Protein AF-A0A0M9EPX2-F1 (afdb_monomer_lite)

Sequence (695 aa):
MSWINRYPNLRTEDWGLLDFEPHPNEAFTISLNGGLCQSKDNSSPEIEPAVTQKTSRKVINGESNLEQWLAQISDMTRQQNTPTDQSTNNSSTINLILASQMSSLDELPFTQKAYSDIMSQMRIHGSIVRAINRNTQCTFSALPFVWSCGNSVIPSIVYNCRTAGSWEGDMALSVTFFPETLTTNAVWYGCDTKEHHTYGHDLTNANIITSRLTNFDGSYFHPLILPTMFAEFERERHVGLVRKYMTQSVQRINDLAYPNLHANDRSEIESPHLSTGRNDGDYELPEKLKAVLSYFRMTARTEEPARRATIQGAQNTHHARLPIEEKDAPEPAVVLWQNTSFLSNGLCNWQTQLRKILQQLQDLDDTKFGISTIENSQQVESKLVRLREVGFRIKTRILDLIDEYDEHIRQCNHITEGLRLATQLELNDIGHKDARTNQQIARVNLKVAQMTRLDSSLMRSIATLGMIFLPATFVSYRFFLHEAIVTIPHQHNMAPSWLEKFIVRADATPDPQRSTGSSTLQLYYTALPRHRRLIGIKGDTAPRYEVTRKAVLTIWGDKCYVKSVENDVEIATIDFHSLPPKTEVNFTERKHKIDIKGNMGPFRASGGLGELRWKPTGMVPNGKASWELRDEGNLVMSVSIDDQQVNGVIDLWKSHLGPDTVEELIVLGVSKIEEYKKTLRNAKVSLVSVASGGA

Foldseek 3Di:
DPPPQAAQDDDPVLVVLAAEAADKKKKKKKKWFFDDDDDDDDDDPDDDDDTDMDMDMFIDRDLVSLVVVLVVVLVVVVVLPDPPDPPGLQMAMEIEMEWEADPALSYGNHDPVSVNSLCVSLVFGSCQSVCRNPQAAWDWDKDFDWDDDPPDIFTWIWIKTWAGNPDPQTKIKIWIAGQASNYIYMYIYSFHPFFDCDPNDGDGPVRVVVVCSRPPPFSGDARCPVVLVVLVVSVVVLVVLLVVLLVLLVVVLVCLVCVPPVVVVVPPPDDDDDDDDDDDDPPDDPVVVVVVVVVVVVVVDDDDDDDDDDDDDDDDDDDDDDDDPPPDDRDDLVQSLVSLVSSLVSLVSSLVNLVVSLVVLVVCLVCLVVHDCPDDVVVSVVVSVSNVVVSVVSNVSSVVSSVVSVVSSVSSVVSSVSSVVSVVVSVVVVVVVVVVVVVVVVVVVVVVVVVVVVVVVVVVVVVVVCVVVVVVVVVVPDDDDDDDDDDDDDDDDDDDDDPPPPDDPPQLADDPCVVVHDFPFKWKWFFDPQQKIFIDGVPDPGGQKIKHWDADPTQFGIKIWIAGPVVRHTQWIWTQGVVQGWIWIAGDVPRDIWIARHLWRWTDAPQPAATKTKDWRDDDVQAKTKIFIDGVRHTAKIKIAGGPLGMIMIGGHDPDGDPRRVVVSVVVSVSNSVVVVSVVVVVVVVVVVVVVVPD

Secondary structure (DSSP, 8-state):
-TTSSS-SSPPHHHHTT-EE----EEEEEEEEE--------S---PPPPPPEEEEEEEEE-SHHHHHHHHHHHHHHHHHHT--S-TT---EEEEEEEEEEP-SSTTEESS-HHHHHHHHHHTT--TTHHHHHT-TT--EEEEEEEEEEETTEEEEEEEEEEE--TTSSS--EEEEEEETTTTEEEEEEEEE--S-EEETTEEE-HHHHHHHHHHT--SSS--TTHHHHHHHHHHHHHHHHHHHHHHHHHHHHHHHHH-TTHHHHTTS-SS-------------PPPHHHHHHHHHHHHTT-S-------------------------PPPPPHHHHHHHHHHHHHHHHHHHHHHHHHHHHHHHHHHTGGG--TTS-HHHHHHHHHHHHHHHHHHHHHHHHHHHHHHHHHHHHHHHHHHHHHHHHHHHHHHHHHHHHHHHHHHHHHHHHHHHHHHHHHHHHHHHHHHHHHHHHHHTTS-----------PPP-----TTS-SSS--S--PPPTHHHHS--SEEEEEEE-STTEEEEEETT-SS-SEEEEEEEPSSTT-EEEEEEETTT--EEEEEEEEETTEEEEEEETTTTEEEEEETTT--EE-STT--EEEEEE----TTS-EEEEEEETTEEEEEEEE-TTSS-EEEEE---S--HHHHHHHHHHHHHHHHHHHHHHHHHHHHHHHHHTT--

pLDDT: mean 73.22, std 22.02, range [21.91, 97.38]

Organism: Fusarium langsethiae (NCBI:txid179993)

Structure (mmCIF, N/CA/C/O backbone):
data_AF-A0A0M9EPX2-F1
#
_entry.id   AF-A0A0M9EPX2-F1
#
loop_
_atom_site.group_PDB
_atom_site.id
_atom_site.type_symbol
_atom_site.label_atom_id
_atom_site.label_alt_id
_atom_site.label_comp_id
_atom_site.label_asym_id
_atom_site.label_entity_id
_atom_site.label_seq_id
_atom_site.pdbx_PDB_ins_code
_atom_site.Cartn_x
_atom_site.Cartn_y
_atom_site.Cartn_z
_atom_site.occupancy
_atom_site.B_iso_or_equiv
_atom_site.auth_seq_id
_atom_site.auth_comp_id
_atom_site.auth_asym_id
_atom_site.auth_atom_id
_atom_site.pdbx_PDB_model_num
ATOM 1 N N . MET A 1 1 ? -16.871 12.977 -0.253 1.00 35.81 1 MET A N 1
ATOM 2 C CA . MET A 1 1 ? -16.658 11.641 0.355 1.00 35.81 1 MET A CA 1
ATOM 3 C C . MET A 1 1 ? -17.285 11.483 1.760 1.00 35.81 1 MET A C 1
ATOM 5 O O . MET A 1 1 ? -16.963 10.524 2.445 1.00 35.81 1 MET A O 1
ATOM 9 N N . SER A 1 2 ? -18.215 12.346 2.202 1.00 39.66 2 SER A N 1
ATOM 10 C CA . SER A 1 2 ? -18.727 12.364 3.592 1.00 39.66 2 SER A CA 1
ATOM 11 C C . SER A 1 2 ? -19.875 11.387 3.905 1.00 39.66 2 SER A C 1
ATOM 13 O O . SER A 1 2 ? -20.282 11.272 5.057 1.00 39.66 2 SER A O 1
ATOM 15 N N . TRP A 1 3 ? -20.422 10.683 2.910 1.00 40.25 3 TRP A N 1
ATOM 16 C CA . TRP A 1 3 ? -21.645 9.891 3.091 1.00 40.25 3 TRP A CA 1
ATOM 17 C C . TRP A 1 3 ? -21.413 8.446 3.553 1.00 40.25 3 TRP A C 1
ATOM 19 O O . TRP A 1 3 ? -22.378 7.786 3.925 1.00 40.25 3 TRP A O 1
ATOM 29 N N . ILE A 1 4 ? -20.165 7.957 3.577 1.00 47.25 4 ILE A N 1
ATOM 30 C CA . ILE A 1 4 ? -19.900 6.524 3.793 1.00 47.25 4 ILE A CA 1
ATOM 31 C C . ILE A 1 4 ? -19.246 6.175 5.145 1.00 47.25 4 ILE A C 1
ATOM 33 O O . ILE A 1 4 ? -19.064 5.010 5.466 1.00 47.25 4 ILE A O 1
ATOM 37 N N . ASN A 1 5 ? -18.968 7.163 5.993 1.00 53.50 5 ASN A N 1
ATOM 38 C CA . ASN A 1 5 ? -18.399 6.938 7.331 1.00 53.50 5 ASN A CA 1
ATOM 39 C C . ASN A 1 5 ? -19.455 6.949 8.453 1.00 53.50 5 ASN A C 1
ATOM 41 O O . ASN A 1 5 ? -19.112 7.183 9.604 1.00 53.50 5 ASN A O 1
ATOM 45 N N . ARG A 1 6 ? -20.747 6.774 8.136 1.00 59.53 6 ARG A N 1
ATOM 46 C CA . ARG A 1 6 ? -21.819 6.852 9.148 1.00 59.53 6 ARG A CA 1
ATOM 47 C C . ARG A 1 6 ? -22.232 5.509 9.738 1.00 59.53 6 ARG A C 1
ATOM 49 O O . ARG A 1 6 ? -22.830 5.502 10.807 1.00 59.53 6 ARG A O 1
ATOM 56 N N . TYR A 1 7 ? -21.971 4.405 9.041 1.00 71.12 7 TYR A N 1
ATOM 57 C CA . TYR A 1 7 ? -22.479 3.097 9.440 1.00 71.12 7 TYR A CA 1
ATOM 58 C C . TYR A 1 7 ? -21.324 2.214 9.913 1.00 71.12 7 TYR A C 1
ATOM 60 O O . TYR A 1 7 ? -20.400 1.988 9.131 1.00 71.12 7 TYR A O 1
ATOM 68 N N . PRO A 1 8 ? -21.375 1.714 11.159 1.00 79.31 8 PRO A N 1
ATOM 69 C CA . PRO A 1 8 ? -20.309 0.883 11.702 1.00 79.31 8 PRO A CA 1
ATOM 70 C C . PRO A 1 8 ? -20.311 -0.528 11.110 1.00 79.31 8 PRO A C 1
ATOM 72 O O . PRO A 1 8 ? -19.260 -1.157 11.025 1.00 79.31 8 PRO A O 1
ATOM 75 N N . ASN A 1 9 ? -21.480 -1.002 10.673 1.00 84.38 9 ASN A N 1
ATOM 76 C CA . ASN A 1 9 ? -21.675 -2.341 10.134 1.00 84.38 9 ASN A CA 1
ATOM 77 C C . ASN A 1 9 ? -21.409 -2.386 8.627 1.00 84.38 9 ASN A C 1
ATOM 79 O O . ASN A 1 9 ? -21.702 -1.431 7.902 1.00 84.38 9 ASN A O 1
ATOM 83 N N . LEU A 1 10 ? -20.924 -3.537 8.168 1.00 83.69 10 LEU A N 1
ATOM 84 C CA . LEU A 1 10 ? -20.707 -3.826 6.754 1.00 83.69 10 LEU A CA 1
ATOM 85 C C . LEU A 1 10 ? -22.035 -3.944 6.009 1.00 83.69 10 LEU A C 1
ATOM 87 O O . LEU A 1 10 ? -22.972 -4.599 6.476 1.00 83.69 10 LEU A O 1
ATOM 91 N N . ARG A 1 11 ? -22.115 -3.317 4.834 1.00 83.38 11 ARG A N 1
ATOM 92 C CA . ARG A 1 11 ? -23.240 -3.489 3.910 1.00 83.38 11 ARG A CA 1
ATOM 93 C C . ARG A 1 11 ? -23.071 -4.785 3.134 1.00 83.38 11 ARG A C 1
ATOM 95 O O . ARG A 1 11 ? -21.965 -5.291 2.996 1.00 83.38 11 ARG A O 1
ATOM 102 N N . THR A 1 12 ? -24.155 -5.280 2.543 1.00 83.50 12 THR A N 1
ATOM 103 C CA . THR A 1 12 ? -24.126 -6.448 1.645 1.00 83.50 12 THR A CA 1
ATOM 104 C C . THR A 1 12 ? -23.088 -6.299 0.528 1.00 83.50 12 THR A C 1
ATOM 106 O O . THR A 1 12 ? -22.428 -7.265 0.176 1.00 83.50 12 THR A O 1
ATOM 109 N N . GLU A 1 13 ? -22.902 -5.078 0.022 1.00 84.50 13 GLU A N 1
ATOM 110 C CA . GLU A 1 13 ? -21.887 -4.744 -0.984 1.00 84.50 13 GLU A CA 1
ATOM 111 C C . GLU A 1 13 ? -20.452 -4.916 -0.464 1.00 84.50 13 GLU A C 1
ATOM 113 O O . GLU A 1 13 ? -19.592 -5.371 -1.207 1.00 84.50 13 GLU A O 1
ATOM 118 N N . ASP A 1 14 ? -20.197 -4.574 0.805 1.00 85.50 14 ASP A N 1
ATOM 119 C CA . ASP A 1 14 ? -18.863 -4.655 1.408 1.00 85.50 14 ASP A CA 1
ATOM 120 C C . ASP A 1 14 ? -18.446 -6.118 1.642 1.00 85.50 14 ASP A C 1
ATOM 122 O O . ASP A 1 14 ? -17.267 -6.442 1.547 1.00 85.50 14 ASP A O 1
ATOM 126 N N . TRP A 1 15 ? -19.410 -7.013 1.896 1.00 86.81 15 TRP A N 1
ATOM 127 C CA . TRP A 1 15 ? -19.157 -8.454 2.023 1.00 86.81 15 TRP A CA 1
ATOM 128 C C . TRP A 1 15 ? -18.694 -9.099 0.715 1.00 86.81 15 TRP A C 1
ATOM 130 O O . TRP A 1 15 ? -17.951 -10.066 0.762 1.00 86.81 15 TRP A O 1
ATOM 140 N N . GLY A 1 16 ? -19.105 -8.564 -0.439 1.00 86.44 16 GLY A N 1
ATOM 141 C CA . GLY A 1 16 ? -18.655 -9.050 -1.747 1.00 86.44 16 GLY A CA 1
ATOM 142 C C . GLY A 1 16 ? -17.246 -8.592 -2.138 1.00 86.44 16 GLY A C 1
ATOM 143 O O . GLY A 1 16 ? -16.802 -8.906 -3.236 1.00 86.44 16 GLY A O 1
ATOM 144 N N . LEU A 1 17 ? -16.576 -7.811 -1.282 1.00 87.88 17 LEU A N 1
ATOM 145 C CA . LEU A 1 17 ? -15.201 -7.335 -1.468 1.00 87.88 17 LEU A CA 1
ATOM 146 C C . LEU A 1 17 ? -14.191 -8.088 -0.590 1.00 87.88 17 LEU A C 1
ATOM 148 O O . LEU A 1 17 ? -13.060 -7.626 -0.443 1.00 87.88 17 LEU A O 1
ATOM 152 N N . LEU A 1 18 ? -14.629 -9.150 0.084 1.00 91.50 18 LEU A N 1
ATOM 153 C CA . LEU A 1 18 ? -13.822 -9.934 1.006 1.00 91.50 18 LEU A CA 1
ATOM 154 C C . LEU A 1 18 ? -14.002 -11.411 0.684 1.00 91.50 18 LEU A C 1
ATOM 156 O O . LEU A 1 18 ? -15.135 -11.889 0.597 1.00 91.50 18 LEU A O 1
ATOM 160 N N . ASP A 1 19 ? -12.887 -12.116 0.600 1.00 92.25 19 ASP A N 1
ATOM 161 C CA . ASP A 1 19 ? -12.847 -13.567 0.531 1.00 92.25 19 ASP A CA 1
ATOM 162 C C . ASP A 1 19 ? -12.466 -14.125 1.908 1.00 92.25 19 ASP A C 1
ATOM 164 O O . ASP A 1 19 ? -11.799 -13.467 2.705 1.00 92.25 19 ASP A O 1
ATOM 168 N N . PHE A 1 20 ? -12.943 -15.324 2.238 1.00 92.75 20 PHE A N 1
ATOM 169 C CA . PHE A 1 20 ? -12.801 -15.905 3.575 1.00 92.75 20 PHE A CA 1
ATOM 170 C C . PHE A 1 20 ? -12.164 -17.284 3.483 1.00 92.75 20 PHE A C 1
ATOM 172 O O . PHE A 1 20 ? -12.788 -18.227 2.993 1.00 92.75 20 PHE A O 1
ATOM 179 N N . GLU A 1 21 ? -10.949 -17.414 4.005 1.00 90.19 21 GLU A N 1
ATOM 180 C CA . GLU A 1 21 ? -10.215 -18.673 4.034 1.00 90.19 21 GLU A CA 1
ATOM 181 C C . GLU A 1 21 ? -9.588 -18.885 5.423 1.00 90.19 21 GLU A C 1
ATOM 183 O O . GLU A 1 21 ? -8.593 -18.247 5.763 1.00 90.19 21 GLU A O 1
ATOM 188 N N . PRO A 1 22 ? -10.150 -19.767 6.267 1.00 88.12 22 PRO A N 1
ATOM 189 C CA . PRO A 1 22 ? -9.725 -19.903 7.659 1.00 88.12 22 PRO A CA 1
ATOM 190 C C . PRO A 1 22 ? -8.257 -20.319 7.812 1.00 88.12 22 PRO A C 1
ATOM 192 O O . PRO A 1 22 ? -7.859 -21.377 7.330 1.00 88.12 22 PRO A O 1
ATOM 195 N N . HIS A 1 23 ? -7.488 -19.537 8.573 1.00 87.06 23 HIS A N 1
ATOM 196 C CA . HIS A 1 23 ? -6.092 -19.822 8.917 1.00 87.06 23 HIS A CA 1
ATOM 197 C C . HIS A 1 23 ? -5.825 -19.627 10.426 1.00 87.06 23 HIS A C 1
ATOM 199 O O . HIS A 1 23 ? -6.641 -19.017 11.124 1.00 87.06 23 HIS A O 1
ATOM 205 N N . PRO A 1 24 ? -4.715 -20.167 10.974 1.00 86.38 24 PRO A N 1
ATOM 206 C CA . PRO A 1 24 ? -4.363 -20.017 12.388 1.00 86.38 24 PRO A CA 1
ATOM 207 C C . PRO A 1 24 ? -3.997 -18.572 12.750 1.00 86.38 24 PRO A C 1
ATOM 209 O O . PRO A 1 24 ? -2.940 -18.078 12.358 1.00 86.38 24 PRO A O 1
ATOM 212 N N . ASN A 1 25 ? -4.831 -17.916 13.553 1.00 90.31 25 ASN A N 1
ATOM 213 C CA . ASN A 1 25 ? -4.604 -16.545 14.019 1.00 90.31 25 ASN A CA 1
ATOM 214 C C . ASN A 1 25 ? -4.141 -16.526 15.480 1.00 90.31 25 ASN A C 1
ATOM 216 O O . ASN A 1 25 ? -4.245 -17.523 16.196 1.00 90.31 25 ASN A O 1
ATOM 220 N N . GLU A 1 26 ? -3.693 -15.375 15.972 1.00 90.56 26 GLU A N 1
ATOM 221 C CA . GLU A 1 26 ? -3.344 -15.200 17.383 1.00 90.56 26 GLU A CA 1
ATOM 222 C C . GLU A 1 26 ? -4.102 -14.032 18.007 1.00 90.56 26 GLU A C 1
ATOM 224 O O . GLU A 1 26 ? -4.312 -13.002 17.374 1.00 90.56 26 GLU A O 1
ATOM 229 N N . ALA A 1 27 ? -4.505 -14.177 19.266 1.00 91.00 27 ALA A N 1
ATOM 230 C CA . ALA A 1 27 ? -5.179 -13.132 20.018 1.00 91.00 27 ALA A CA 1
ATOM 231 C C . ALA A 1 27 ? -4.507 -12.870 21.363 1.00 91.00 27 ALA A C 1
ATOM 233 O O . ALA A 1 27 ? -4.046 -13.786 22.053 1.00 91.00 27 ALA A O 1
ATOM 234 N N . PHE A 1 28 ? -4.480 -11.594 21.733 1.00 90.00 28 PHE A N 1
ATOM 235 C CA . PHE A 1 28 ? -3.778 -11.088 22.899 1.00 90.00 28 PHE A CA 1
ATOM 236 C C . PHE A 1 28 ? -4.642 -10.092 23.654 1.00 90.00 28 PHE A C 1
ATOM 238 O O . PHE A 1 28 ? -5.237 -9.194 23.060 1.00 90.00 28 PHE A O 1
ATOM 245 N N . THR A 1 29 ? -4.630 -10.209 24.975 1.00 90.88 29 THR A N 1
ATOM 246 C CA . THR A 1 29 ? -5.110 -9.159 25.874 1.00 90.88 29 THR A CA 1
ATOM 247 C C . THR A 1 29 ? -3.961 -8.757 26.779 1.00 90.88 29 THR A C 1
ATOM 249 O O . THR A 1 29 ? -3.351 -9.609 27.429 1.00 90.88 29 THR A O 1
ATOM 252 N N . ILE A 1 30 ? -3.643 -7.466 26.786 1.00 89.94 30 ILE A N 1
ATOM 253 C CA . ILE A 1 30 ? -2.550 -6.885 27.567 1.00 89.94 30 ILE A CA 1
ATOM 254 C C . ILE A 1 30 ? -3.137 -5.762 28.408 1.00 89.94 30 ILE A C 1
ATOM 256 O O . ILE A 1 30 ? -3.717 -4.830 27.856 1.00 89.94 30 ILE A O 1
ATOM 260 N N . SER A 1 31 ? -2.971 -5.839 29.726 1.00 88.88 31 SER A N 1
ATOM 261 C CA . SER A 1 31 ? -3.466 -4.836 30.671 1.00 88.88 31 SER A CA 1
ATOM 262 C C . SER A 1 31 ? -2.327 -4.290 31.528 1.00 88.88 31 SER A C 1
ATOM 264 O O . SER A 1 31 ? -1.550 -5.056 32.104 1.00 88.88 31 SER A O 1
ATOM 266 N N . LEU A 1 32 ? -2.256 -2.964 31.632 1.00 86.00 32 LEU A N 1
ATOM 267 C CA . LEU A 1 32 ? -1.372 -2.228 32.534 1.00 86.00 32 LEU A CA 1
ATOM 268 C C . LEU A 1 32 ? -2.187 -1.759 33.735 1.00 86.00 32 LEU A C 1
ATOM 270 O O . LEU A 1 32 ? -3.181 -1.062 33.536 1.00 86.00 32 LEU A O 1
ATOM 274 N N . ASN A 1 33 ? -1.775 -2.096 34.959 1.00 76.25 33 ASN A N 1
ATOM 275 C CA . ASN A 1 33 ? -2.394 -1.563 36.173 1.00 76.25 33 ASN A CA 1
ATOM 276 C C . ASN A 1 33 ? -1.572 -0.388 36.712 1.00 76.25 33 ASN A C 1
ATOM 278 O O . ASN A 1 33 ? -0.432 -0.563 37.145 1.00 76.25 33 ASN A O 1
ATOM 282 N N . GLY A 1 34 ? -2.158 0.812 36.718 1.00 56.06 34 GLY A N 1
ATOM 283 C CA . GLY A 1 34 ? -1.533 1.991 37.305 1.00 56.06 34 GLY A CA 1
ATOM 284 C C . GLY A 1 34 ? -1.494 1.901 38.831 1.00 56.06 34 GLY A C 1
ATOM 285 O O . GLY A 1 34 ? -2.520 2.092 39.483 1.00 56.06 34 GLY A O 1
ATOM 286 N N . GLY A 1 35 ? -0.312 1.655 39.402 1.00 48.34 35 GLY A N 1
ATOM 287 C CA . GLY A 1 35 ? -0.080 1.765 40.844 1.00 48.34 35 GLY A CA 1
ATOM 288 C C . GLY A 1 35 ? -0.423 3.166 41.370 1.00 48.34 35 GLY A C 1
ATOM 289 O O . GLY A 1 35 ? -0.173 4.179 40.706 1.00 48.34 35 GLY A O 1
ATOM 290 N N . LEU A 1 36 ? -1.041 3.222 42.552 1.00 40.12 36 LEU A N 1
ATOM 291 C CA . LEU A 1 36 ? -1.418 4.457 43.237 1.00 40.12 36 LEU A CA 1
ATOM 292 C C . LEU A 1 36 ? -0.158 5.105 43.843 1.00 40.12 36 LEU A C 1
ATOM 294 O O . LEU A 1 36 ? 0.456 4.524 44.734 1.00 40.12 36 LEU A O 1
ATOM 298 N N . CYS A 1 37 ? 0.220 6.313 43.415 1.00 35.44 37 CYS A N 1
ATOM 299 C CA . CYS A 1 37 ? 1.128 7.144 44.210 1.00 35.44 37 CYS A CA 1
ATOM 300 C C . CYS A 1 37 ? 0.341 7.653 45.424 1.00 35.44 37 CYS A C 1
ATOM 302 O O . CYS A 1 37 ? -0.499 8.542 45.278 1.00 35.44 37 CYS A O 1
ATOM 304 N N . GLN A 1 38 ? 0.578 7.088 46.608 1.00 33.97 38 GLN A N 1
ATOM 305 C CA . GLN A 1 38 ? 0.151 7.733 47.847 1.00 33.97 38 GLN A CA 1
ATOM 306 C C . GLN A 1 38 ? 0.986 9.003 48.051 1.00 33.97 38 GLN A C 1
ATOM 308 O O . GLN A 1 38 ? 2.166 9.060 47.703 1.00 33.97 38 GLN A O 1
ATOM 313 N N . SER A 1 39 ? 0.329 10.056 48.529 1.00 34.28 39 SER A N 1
ATOM 314 C CA . SER A 1 39 ? 0.915 11.373 48.759 1.00 34.28 39 SER A CA 1
ATOM 315 C C . SER A 1 39 ? 2.171 11.279 49.621 1.00 34.28 39 SER A C 1
ATOM 317 O O . SER A 1 39 ? 2.142 10.678 50.693 1.00 34.28 39 SER A O 1
ATOM 319 N N . LYS A 1 40 ? 3.244 11.925 49.155 1.00 37.47 40 LYS A N 1
ATOM 320 C CA . LYS A 1 40 ? 4.467 12.174 49.916 1.00 37.47 40 LYS A CA 1
ATOM 321 C C . LYS A 1 40 ? 4.124 12.836 51.248 1.00 37.47 40 LYS A C 1
ATOM 323 O O . LYS A 1 40 ? 3.766 14.005 51.249 1.00 37.47 40 LYS A O 1
ATOM 328 N N . ASP A 1 41 ? 4.333 12.107 52.332 1.00 35.50 41 ASP A N 1
ATOM 329 C CA . ASP A 1 41 ? 4.869 12.657 53.568 1.00 35.50 41 ASP A CA 1
ATOM 330 C C . ASP A 1 41 ? 5.826 11.623 54.178 1.00 35.50 41 ASP A C 1
ATOM 332 O O . ASP A 1 41 ? 5.487 10.451 54.320 1.00 35.50 41 ASP A O 1
ATOM 336 N N . ASN A 1 42 ? 7.019 12.107 54.535 1.00 33.62 42 ASN A N 1
ATOM 337 C CA . ASN A 1 42 ? 8.130 11.452 55.244 1.00 33.62 42 ASN A CA 1
ATOM 338 C C . ASN A 1 42 ? 9.180 10.673 54.425 1.00 33.62 42 ASN A C 1
ATOM 340 O O . ASN A 1 42 ? 9.133 9.465 54.238 1.00 33.62 42 ASN A O 1
ATOM 344 N N . SER A 1 43 ? 10.220 11.425 54.044 1.00 41.66 43 SER A N 1
ATOM 345 C CA . SER A 1 43 ? 11.649 11.088 54.181 1.00 41.66 43 SER A CA 1
ATOM 346 C C . SER A 1 43 ? 12.045 9.601 54.193 1.00 41.66 43 SER A C 1
ATOM 348 O O . SER A 1 43 ? 12.271 9.029 55.259 1.00 41.66 43 SER A O 1
ATOM 350 N N . SER A 1 44 ? 12.247 9.021 53.009 1.00 33.53 44 SER A N 1
ATOM 351 C CA . SER A 1 44 ? 13.186 7.920 52.719 1.00 33.53 44 SER A CA 1
ATOM 352 C C . SER A 1 44 ? 13.390 7.820 51.195 1.00 33.53 44 SER A C 1
ATOM 354 O O . SER A 1 44 ? 12.500 8.233 50.448 1.00 33.53 44 SER A O 1
ATOM 356 N N . PRO A 1 45 ? 14.545 7.341 50.691 1.00 38.94 45 PRO A N 1
ATOM 357 C CA . PRO A 1 45 ? 14.762 7.168 49.257 1.00 38.94 45 PRO A CA 1
ATOM 358 C C . PRO A 1 45 ? 14.050 5.884 48.808 1.00 38.94 45 PRO A C 1
ATOM 360 O O . PRO A 1 45 ? 14.603 4.792 48.911 1.00 38.94 45 PRO A O 1
ATOM 363 N N . GLU A 1 46 ? 12.790 6.007 48.390 1.00 33.03 46 GLU A N 1
ATOM 364 C CA . GLU A 1 46 ? 11.937 4.871 48.028 1.00 33.03 46 GLU A CA 1
ATOM 365 C C . GLU A 1 46 ? 11.944 4.547 46.529 1.00 33.03 46 GLU A C 1
ATOM 367 O O . GLU A 1 46 ? 11.915 5.415 45.658 1.00 33.03 46 GLU A O 1
ATOM 372 N N . ILE A 1 47 ? 11.970 3.239 46.288 1.00 39.06 47 ILE A N 1
ATOM 373 C CA . ILE A 1 47 ? 11.855 2.503 45.031 1.00 39.06 47 ILE A CA 1
ATOM 374 C C . ILE A 1 47 ? 10.491 2.806 44.384 1.00 39.06 47 ILE A C 1
ATOM 376 O O . ILE A 1 47 ? 9.459 2.654 45.036 1.00 39.06 47 ILE A O 1
ATOM 380 N N . GLU A 1 48 ? 10.472 3.215 43.110 1.00 35.41 48 GLU A N 1
ATOM 381 C CA . GLU A 1 48 ? 9.226 3.407 42.351 1.00 35.41 48 GLU A CA 1
ATOM 382 C C . GLU A 1 48 ? 8.388 2.110 42.320 1.00 35.41 48 GLU A C 1
ATOM 384 O O . GLU A 1 48 ? 8.938 1.028 42.085 1.00 35.41 48 GLU A O 1
ATOM 389 N N . PRO A 1 49 ? 7.059 2.169 42.542 1.00 41.66 49 PRO A N 1
ATOM 390 C CA . PRO A 1 49 ? 6.220 0.977 42.527 1.00 41.66 49 PRO A CA 1
ATOM 391 C C . PRO A 1 49 ? 6.109 0.417 41.103 1.00 41.66 49 PRO A C 1
ATOM 393 O O . PRO A 1 49 ? 5.666 1.101 40.181 1.00 41.66 49 PRO A O 1
ATOM 396 N N . ALA A 1 50 ? 6.482 -0.852 40.931 1.00 47.22 50 ALA A N 1
ATOM 397 C CA . ALA A 1 50 ? 6.434 -1.551 39.651 1.00 47.22 50 ALA A CA 1
ATOM 398 C C . ALA A 1 50 ? 4.996 -1.642 39.097 1.00 47.22 50 ALA A C 1
ATOM 400 O O . ALA A 1 50 ? 4.082 -2.128 39.770 1.00 47.22 50 ALA A O 1
ATOM 401 N N . VAL A 1 51 ? 4.797 -1.212 37.846 1.00 55.34 51 VAL A N 1
ATOM 402 C CA . VAL A 1 51 ? 3.554 -1.432 37.088 1.00 55.34 51 VAL A CA 1
ATOM 403 C C . VAL A 1 51 ? 3.316 -2.940 36.984 1.00 55.34 51 VAL A C 1
ATOM 405 O O . VAL A 1 51 ? 4.134 -3.671 36.433 1.00 55.34 51 VAL A O 1
ATOM 408 N N . THR A 1 52 ? 2.202 -3.431 37.535 1.00 57.34 52 THR A N 1
ATOM 409 C CA . THR A 1 52 ? 1.849 -4.852 37.418 1.00 57.34 52 THR A CA 1
ATOM 410 C C . THR A 1 52 ? 1.149 -5.073 36.085 1.00 57.34 52 THR A C 1
ATOM 412 O O . THR A 1 52 ? 0.081 -4.508 35.836 1.00 57.34 52 THR A O 1
ATOM 415 N N . GLN A 1 53 ? 1.752 -5.889 35.228 1.00 65.94 53 GLN A N 1
ATOM 416 C CA . GLN A 1 53 ? 1.255 -6.164 33.888 1.00 65.94 53 GLN A CA 1
ATOM 417 C C . GLN A 1 53 ? 0.690 -7.579 33.789 1.00 65.94 53 GLN A C 1
ATOM 419 O O . GLN A 1 53 ? 1.263 -8.533 34.318 1.00 65.94 53 GLN A O 1
ATOM 424 N N . LYS A 1 54 ? -0.437 -7.719 33.088 1.00 75.81 54 LYS A N 1
ATOM 425 C CA . LYS A 1 54 ? -1.050 -9.016 32.794 1.00 75.81 54 LYS A CA 1
ATOM 426 C C . LYS A 1 54 ? -1.179 -9.186 31.285 1.00 75.81 54 LYS A C 1
ATOM 428 O O . LYS A 1 54 ? -1.848 -8.387 30.636 1.00 75.81 54 LYS A O 1
ATOM 433 N N . THR A 1 55 ? -0.584 -10.254 30.761 1.00 78.31 55 THR A N 1
ATOM 434 C CA . THR A 1 55 ? -0.657 -10.631 29.345 1.00 78.31 55 THR A CA 1
ATOM 435 C C . THR A 1 55 ? -1.299 -12.006 29.220 1.00 78.31 55 THR A C 1
ATOM 437 O O . THR A 1 55 ? -0.864 -12.959 29.865 1.00 78.31 55 THR A O 1
ATOM 440 N N . SER A 1 56 ? -2.326 -12.128 28.381 1.00 83.00 56 SER A N 1
ATOM 441 C CA . SER A 1 56 ? -2.897 -13.415 27.977 1.00 83.00 56 SER A CA 1
ATOM 442 C C . SER A 1 56 ? -2.792 -13.579 26.466 1.00 83.00 56 SER A C 1
ATOM 444 O O . SER A 1 56 ? -3.304 -12.739 25.729 1.00 83.00 56 SER A O 1
ATOM 446 N N . ARG A 1 57 ? -2.158 -14.669 26.025 1.00 85.00 57 ARG A N 1
ATOM 447 C CA . ARG A 1 57 ? -2.012 -15.075 24.619 1.00 85.00 57 ARG A CA 1
ATOM 448 C C . ARG A 1 57 ? -2.886 -16.297 24.357 1.00 85.00 57 ARG A C 1
ATOM 450 O O . ARG A 1 57 ? -2.875 -17.235 25.154 1.00 85.00 57 ARG A O 1
ATOM 457 N N . LYS A 1 58 ? -3.614 -16.307 23.243 1.00 84.56 58 LYS A N 1
ATOM 458 C CA . LYS A 1 58 ? -4.434 -17.440 22.808 1.00 84.56 58 LYS A CA 1
ATOM 459 C C . LYS A 1 58 ? -4.296 -17.647 21.304 1.00 84.56 58 LYS A C 1
ATOM 461 O O . LYS A 1 58 ? -4.483 -16.717 20.529 1.00 84.56 58 LYS A O 1
ATOM 466 N N . VAL A 1 59 ? -4.012 -18.879 20.895 1.00 83.94 59 VAL A N 1
ATOM 467 C CA . VAL A 1 59 ? -4.000 -19.265 19.479 1.00 83.94 59 VAL A CA 1
ATOM 468 C C . VAL A 1 59 ? -5.435 -19.557 19.025 1.00 83.94 59 VAL A C 1
ATOM 470 O O . VAL A 1 59 ? -6.175 -20.281 19.697 1.00 83.94 59 VAL A O 1
ATOM 473 N N . ILE A 1 60 ? -5.839 -18.992 17.891 1.00 82.38 60 ILE A N 1
ATOM 474 C CA . ILE A 1 60 ? -7.162 -19.135 17.283 1.00 82.38 60 ILE A CA 1
ATOM 475 C C . ILE A 1 60 ? -7.048 -20.068 16.075 1.00 82.38 60 ILE A C 1
ATOM 477 O O . ILE A 1 60 ? -6.797 -19.640 14.954 1.00 82.38 60 ILE A O 1
ATOM 481 N N . ASN A 1 61 ? -7.288 -21.356 16.321 1.00 79.44 61 ASN A N 1
ATOM 482 C CA . ASN A 1 61 ? -7.329 -22.394 15.280 1.00 79.44 61 ASN A CA 1
ATOM 483 C C . ASN A 1 61 ? -8.754 -22.707 14.773 1.00 79.44 61 ASN A C 1
ATOM 485 O O . ASN A 1 61 ? -8.933 -23.622 13.977 1.00 79.44 61 ASN A O 1
ATOM 489 N N . GLY A 1 62 ? -9.784 -22.014 15.274 1.00 76.88 62 GLY A N 1
ATOM 490 C CA . GLY A 1 62 ? -11.186 -22.274 14.928 1.00 76.88 62 GLY A CA 1
ATOM 491 C C . GLY A 1 62 ? -12.174 -21.361 15.663 1.00 76.88 62 GLY A C 1
ATOM 492 O O . GLY A 1 62 ? -11.789 -20.658 16.601 1.00 76.88 62 GLY A O 1
ATOM 493 N N . GLU A 1 63 ? -13.448 -21.389 15.251 1.00 81.81 63 GLU A N 1
ATOM 494 C CA . GLU A 1 63 ? -14.497 -20.473 15.744 1.00 81.81 63 GLU A CA 1
ATOM 495 C C . GLU A 1 63 ? -14.712 -20.553 17.261 1.00 81.81 63 GLU A C 1
ATOM 497 O O . GLU A 1 63 ? -14.799 -19.524 17.921 1.00 81.81 63 GLU A O 1
ATOM 502 N N . SER A 1 64 ? -14.712 -21.752 17.849 1.00 83.56 64 SER A N 1
ATOM 503 C CA . SER A 1 64 ? -14.941 -21.936 19.292 1.00 83.56 64 SER A CA 1
ATOM 504 C C . SER A 1 64 ? -13.879 -21.253 20.162 1.00 83.56 64 SER A C 1
ATOM 506 O O . SER A 1 64 ? -14.185 -20.687 21.214 1.00 83.56 64 SER A O 1
ATOM 508 N N . ASN A 1 65 ? -12.618 -21.262 19.715 1.00 87.06 65 ASN A N 1
ATOM 509 C CA . ASN A 1 65 ? -11.518 -20.606 20.419 1.00 87.06 65 ASN A CA 1
ATOM 510 C C . ASN A 1 65 ? -11.677 -19.084 20.402 1.00 87.06 65 ASN A C 1
ATOM 512 O O . ASN A 1 65 ? -11.403 -18.436 21.419 1.00 87.06 65 ASN A O 1
ATOM 516 N N . LEU A 1 66 ? -12.125 -18.544 19.267 1.00 87.19 66 LEU A N 1
ATOM 517 C CA . LEU A 1 66 ? -12.414 -17.127 19.089 1.00 87.19 66 LEU A CA 1
ATOM 518 C C . LEU A 1 66 ? -13.620 -16.704 19.933 1.00 87.19 66 LEU A C 1
ATOM 520 O O . LEU A 1 66 ? -13.493 -15.775 20.723 1.00 87.19 66 LEU A O 1
ATOM 524 N N . GLU A 1 67 ? -14.745 -17.419 19.842 1.00 87.31 67 GLU A N 1
ATOM 525 C CA . GLU A 1 67 ? -15.962 -17.144 20.619 1.00 87.31 67 GLU A CA 1
ATOM 526 C C . GLU A 1 67 ? -15.668 -17.121 22.125 1.00 87.31 67 GLU A C 1
ATOM 528 O O . GLU A 1 67 ? -16.048 -16.184 22.825 1.00 87.31 67 GLU A O 1
ATOM 533 N N . GLN A 1 68 ? -14.908 -18.100 22.629 1.00 87.81 68 GLN A N 1
ATOM 534 C CA . GLN A 1 68 ? -14.524 -18.143 24.040 1.00 87.81 68 GLN A CA 1
ATOM 535 C C . GLN A 1 68 ? -13.638 -16.951 24.445 1.00 87.81 68 GLN A C 1
ATOM 537 O O . GLN A 1 68 ? -13.744 -16.468 25.569 1.00 87.81 68 GLN A O 1
ATOM 542 N N . TRP A 1 69 ? -12.744 -16.481 23.570 1.00 90.69 69 TRP A N 1
ATOM 543 C CA . TRP A 1 69 ? -11.896 -15.319 23.868 1.00 90.69 69 TRP A CA 1
ATOM 544 C C . TRP A 1 69 ? -12.677 -14.001 23.808 1.00 90.69 69 TRP A C 1
ATOM 546 O O . TRP A 1 69 ? -12.539 -13.161 24.695 1.00 90.69 69 TRP A O 1
ATOM 556 N N . LEU A 1 70 ? -13.562 -13.841 22.824 1.00 89.06 70 LEU A N 1
ATOM 557 C CA . LEU A 1 70 ? -14.440 -12.675 22.733 1.00 89.06 70 LEU A CA 1
ATOM 558 C C . LEU A 1 70 ? -15.414 -12.599 23.925 1.00 89.06 70 LEU A C 1
ATOM 560 O O . LEU A 1 70 ? -15.655 -11.512 24.461 1.00 89.06 70 LEU A O 1
ATOM 564 N N . ALA A 1 71 ? -15.902 -13.748 24.410 1.00 86.12 71 ALA A N 1
ATOM 565 C CA . ALA A 1 71 ? -16.687 -13.832 25.641 1.00 86.12 71 ALA A CA 1
ATOM 566 C C . ALA A 1 71 ? -15.878 -13.374 26.867 1.00 86.12 71 ALA A C 1
ATOM 568 O O . ALA A 1 71 ? -16.367 -12.558 27.647 1.00 86.12 71 ALA A O 1
ATOM 569 N N . GLN A 1 72 ? -14.615 -13.806 26.993 1.00 85.00 72 GLN A N 1
ATOM 570 C CA . GLN A 1 72 ? -13.722 -13.366 28.075 1.00 85.00 72 GLN A CA 1
ATOM 571 C C . GLN A 1 72 ? -13.533 -11.844 28.086 1.00 85.00 72 GLN A C 1
ATOM 573 O O . GLN A 1 72 ? -13.612 -11.225 29.147 1.00 85.00 72 GLN A O 1
ATOM 578 N N . ILE A 1 73 ? -13.334 -11.223 26.920 1.00 84.75 73 ILE A N 1
ATOM 579 C CA . ILE A 1 73 ? -13.199 -9.761 26.827 1.00 84.75 73 ILE A CA 1
ATOM 580 C C . ILE A 1 73 ? -14.504 -9.063 27.195 1.00 84.75 73 ILE A C 1
ATOM 582 O O . ILE A 1 73 ? -14.493 -8.064 27.920 1.00 84.75 73 ILE A O 1
ATOM 586 N N . SER A 1 74 ? -15.635 -9.582 26.719 1.00 80.31 74 SER A N 1
ATOM 587 C CA . SER A 1 74 ? -16.953 -9.020 27.015 1.00 80.31 74 SER A CA 1
ATOM 588 C C . SER A 1 74 ? -17.251 -9.043 28.518 1.00 80.31 74 SER A C 1
ATOM 590 O O . SER A 1 74 ? -17.748 -8.054 29.062 1.00 80.31 74 SER A O 1
ATOM 592 N N . ASP A 1 75 ? -16.888 -10.127 29.205 1.00 74.69 75 ASP A N 1
ATOM 593 C CA . ASP A 1 75 ? -17.052 -10.269 30.652 1.00 74.69 75 ASP A CA 1
ATOM 594 C C . ASP A 1 75 ? -16.112 -9.342 31.434 1.00 74.69 75 ASP A C 1
ATOM 596 O O . ASP A 1 75 ? -16.556 -8.662 32.363 1.00 74.69 75 ASP A O 1
ATOM 600 N N . MET A 1 76 ? -14.844 -9.226 31.020 1.00 69.62 76 MET A N 1
ATOM 601 C CA . MET A 1 76 ? -13.896 -8.270 31.611 1.00 69.62 76 MET A CA 1
ATOM 602 C C . MET A 1 76 ? -14.377 -6.820 31.463 1.00 69.62 76 MET A C 1
ATOM 604 O O . MET A 1 76 ? -14.319 -6.041 32.414 1.00 69.62 76 MET A O 1
ATOM 608 N N . THR A 1 77 ? -14.920 -6.469 30.296 1.00 66.38 77 THR A N 1
ATOM 609 C CA . THR A 1 77 ? -15.461 -5.127 30.033 1.00 66.38 77 THR A CA 1
ATOM 610 C C . THR A 1 77 ? -16.702 -4.843 30.888 1.00 66.38 77 THR A C 1
ATOM 612 O O . THR A 1 77 ? -16.892 -3.724 31.358 1.00 66.38 77 THR A O 1
ATOM 615 N N . ARG A 1 78 ? -17.556 -5.849 31.141 1.00 64.19 78 ARG A N 1
ATOM 616 C CA . ARG A 1 78 ? -18.729 -5.704 32.025 1.00 64.19 78 ARG A CA 1
ATOM 617 C C . ARG A 1 78 ? -18.339 -5.485 33.487 1.00 64.19 78 ARG A C 1
ATOM 619 O O . ARG A 1 78 ? -18.977 -4.671 34.147 1.00 64.19 78 ARG A O 1
ATOM 626 N N . GLN A 1 79 ? -17.297 -6.158 33.973 1.00 56.12 79 GLN A N 1
ATOM 627 C CA . GLN A 1 79 ? -16.811 -6.006 35.351 1.00 56.12 79 GLN A CA 1
ATOM 628 C C . GLN A 1 79 ? -16.177 -4.629 35.618 1.00 56.12 79 GLN A C 1
ATOM 630 O O . GLN A 1 79 ? -16.283 -4.117 36.727 1.00 56.12 79 GLN A O 1
ATOM 635 N N . GLN A 1 80 ? -15.584 -3.980 34.609 1.00 53.31 80 GLN A N 1
ATOM 636 C CA . GLN A 1 80 ? -15.080 -2.600 34.738 1.00 53.31 80 GLN A CA 1
ATOM 637 C C . GLN A 1 80 ? -16.197 -1.542 34.837 1.00 53.31 80 GLN A C 1
ATOM 639 O O . GLN A 1 80 ? -15.962 -0.443 35.335 1.00 53.31 80 GLN A O 1
ATOM 644 N N . ASN A 1 81 ? -17.417 -1.876 34.400 1.00 50.06 81 ASN A N 1
ATOM 645 C CA . ASN A 1 81 ? -18.569 -0.968 34.390 1.00 50.06 81 ASN A CA 1
ATOM 646 C C . ASN A 1 81 ? -19.493 -1.123 35.618 1.00 50.06 81 ASN A C 1
ATOM 648 O O . ASN A 1 81 ? -20.497 -0.415 35.711 1.00 50.06 81 ASN A O 1
ATOM 652 N N . THR A 1 82 ? -19.207 -2.039 36.557 1.00 44.62 82 THR A N 1
ATOM 653 C CA . THR A 1 82 ? -20.005 -2.185 37.790 1.00 44.62 82 THR A CA 1
ATOM 654 C C . THR A 1 82 ? -19.601 -1.157 38.861 1.00 44.62 82 THR A C 1
ATOM 656 O O . THR A 1 82 ? -18.414 -1.053 39.159 1.00 44.62 82 THR A O 1
ATOM 659 N N . PRO A 1 83 ? -20.538 -0.421 39.502 1.00 41.38 83 PRO A N 1
ATOM 660 C CA . PRO A 1 83 ? -20.216 0.771 40.307 1.00 41.38 83 PRO A CA 1
ATOM 661 C C . PRO A 1 83 ? -19.664 0.506 41.719 1.00 41.38 83 PRO A C 1
ATOM 663 O O . PRO A 1 83 ? -19.688 1.409 42.553 1.00 41.38 83 PRO A O 1
ATOM 666 N N . THR A 1 84 ? -19.261 -0.721 42.056 1.00 35.41 84 THR A N 1
ATOM 667 C CA . THR A 1 84 ? -19.221 -1.149 43.467 1.00 35.41 84 THR A CA 1
ATOM 668 C C . THR A 1 84 ? -17.881 -1.004 44.188 1.00 35.41 84 THR A C 1
ATOM 670 O O . THR A 1 84 ? -17.846 -1.317 45.364 1.00 35.41 84 THR A O 1
ATOM 673 N N . ASP A 1 85 ? -16.821 -0.460 43.583 1.00 36.69 85 ASP A N 1
ATOM 674 C CA . ASP A 1 85 ? -15.651 -0.003 44.352 1.00 36.69 85 ASP A CA 1
ATOM 675 C C . ASP A 1 85 ? -14.880 1.101 43.611 1.00 36.69 85 ASP A C 1
ATOM 677 O O . ASP A 1 85 ? -14.257 0.885 42.573 1.00 36.69 85 ASP A O 1
ATOM 681 N N . GLN A 1 86 ? -14.891 2.314 44.169 1.00 41.31 86 GLN A N 1
ATOM 682 C CA . GLN A 1 86 ? -14.259 3.528 43.627 1.00 41.31 86 GLN A CA 1
ATOM 683 C C . GLN A 1 86 ? -12.710 3.524 43.679 1.00 41.31 86 GLN A C 1
ATOM 685 O O . GLN A 1 86 ? -12.089 4.582 43.594 1.00 41.31 86 GLN A O 1
ATOM 690 N N . SER A 1 87 ? -12.054 2.365 43.814 1.00 40.56 87 SER A N 1
ATOM 691 C CA . SER A 1 87 ? -10.609 2.275 44.086 1.00 40.56 87 SER A CA 1
ATOM 692 C C . SER A 1 87 ? -9.741 1.655 42.976 1.00 40.56 87 SER A C 1
ATOM 694 O O . SER A 1 87 ? -8.524 1.617 43.145 1.00 40.56 87 SER A O 1
ATOM 696 N N . THR A 1 88 ? -10.286 1.213 41.827 1.00 46.16 88 THR A N 1
ATOM 697 C CA . THR A 1 88 ? -9.513 0.370 40.872 1.00 46.16 88 THR A CA 1
ATOM 698 C C . THR A 1 88 ? -9.528 0.751 39.374 1.00 46.16 88 THR A C 1
ATOM 700 O O . THR A 1 88 ? -8.875 0.075 38.579 1.00 46.16 88 THR A O 1
ATOM 703 N N . ASN A 1 89 ? -10.137 1.865 38.942 1.00 54.03 89 ASN A N 1
ATOM 704 C CA . ASN A 1 89 ? -10.255 2.231 37.507 1.00 54.03 89 ASN A CA 1
ATOM 705 C C . ASN A 1 89 ? -9.031 2.954 36.884 1.00 54.03 89 ASN A C 1
ATOM 707 O O . ASN A 1 89 ? -9.172 3.949 36.160 1.00 54.03 89 ASN A O 1
ATOM 711 N N . ASN A 1 90 ? -7.826 2.430 37.132 1.00 65.75 90 ASN A N 1
ATOM 712 C CA . ASN A 1 90 ? -6.556 2.909 36.558 1.00 65.75 90 ASN A CA 1
ATOM 713 C C . ASN A 1 90 ? -5.883 1.870 35.644 1.00 65.75 90 ASN A C 1
ATOM 715 O O . ASN A 1 90 ? -4.659 1.874 35.504 1.00 65.75 90 ASN A O 1
ATOM 719 N N . SER A 1 91 ? -6.653 0.957 35.044 1.00 82.12 91 SER A N 1
ATOM 720 C CA . SER A 1 91 ? -6.100 -0.008 34.091 1.00 82.12 91 SER A CA 1
ATOM 721 C C . SER A 1 91 ? -6.283 0.456 32.646 1.00 82.12 91 SER A C 1
ATOM 723 O O . SER A 1 91 ? -7.341 0.974 32.297 1.00 82.12 91 SER A O 1
ATOM 725 N N . SER A 1 92 ? -5.260 0.287 31.807 1.00 89.75 92 SER A N 1
ATOM 726 C CA . SER A 1 92 ? -5.360 0.469 30.352 1.00 89.75 92 SER A CA 1
ATOM 727 C C . SER A 1 92 ? -5.127 -0.867 29.670 1.00 89.75 92 SER A C 1
ATOM 729 O O . SER A 1 92 ? -4.213 -1.600 30.047 1.00 89.75 92 SER A O 1
ATOM 731 N N . THR A 1 93 ? -5.977 -1.200 28.699 1.00 92.12 93 THR A N 1
ATOM 732 C CA . THR A 1 93 ? -6.014 -2.539 28.099 1.00 92.12 93 THR A CA 1
ATOM 733 C C . THR A 1 93 ? -5.982 -2.471 26.576 1.00 92.12 93 THR A C 1
ATOM 735 O O . THR A 1 93 ? -6.680 -1.657 25.974 1.00 92.12 93 THR A O 1
ATOM 738 N N . ILE A 1 94 ? -5.202 -3.349 25.945 1.00 94.25 94 ILE A N 1
ATOM 739 C CA . ILE A 1 94 ? -5.232 -3.615 24.504 1.00 94.25 94 ILE A CA 1
ATOM 740 C C . ILE A 1 94 ? -5.766 -5.031 24.285 1.00 94.25 94 ILE A C 1
ATOM 742 O O . ILE A 1 94 ? -5.198 -5.989 24.806 1.00 94.25 94 ILE A O 1
ATOM 746 N N . ASN A 1 95 ? -6.815 -5.157 23.473 1.00 95.06 95 ASN A N 1
ATOM 747 C CA . ASN A 1 95 ? -7.272 -6.415 22.891 1.00 95.06 95 ASN A CA 1
ATOM 748 C C . ASN A 1 95 ? -6.870 -6.431 21.416 1.00 95.06 95 ASN A C 1
ATOM 750 O O . ASN A 1 95 ? -7.342 -5.598 20.642 1.00 95.06 95 ASN A O 1
ATOM 754 N N . LEU A 1 96 ? -6.002 -7.357 21.028 1.00 94.88 96 LEU A N 1
ATOM 755 C CA . LEU A 1 96 ? -5.395 -7.398 19.703 1.00 94.88 96 LEU A CA 1
ATOM 756 C C . LEU A 1 96 ? -5.555 -8.782 19.084 1.00 94.88 96 LEU A C 1
ATOM 758 O O . LEU A 1 96 ? -5.132 -9.773 19.674 1.00 94.88 96 LEU A O 1
ATOM 762 N N . ILE A 1 97 ? -6.113 -8.833 17.877 1.00 94.94 97 ILE A N 1
ATOM 763 C CA . ILE A 1 97 ? -6.044 -10.009 17.007 1.00 94.94 97 ILE A CA 1
ATOM 764 C C . ILE A 1 97 ? -4.956 -9.766 15.963 1.00 94.94 97 ILE A C 1
ATOM 766 O O . ILE A 1 97 ? -4.978 -8.753 15.266 1.00 94.94 97 ILE A O 1
ATOM 770 N N . LEU A 1 98 ? -4.024 -10.706 15.850 1.00 93.62 98 LEU A N 1
ATOM 771 C CA . LEU A 1 98 ? -3.056 -10.799 14.768 1.00 93.62 98 LEU A CA 1
ATOM 772 C C . LEU A 1 98 ? -3.559 -11.843 13.775 1.00 93.62 98 LEU A C 1
ATOM 774 O O . LEU A 1 98 ? -3.579 -13.041 14.068 1.00 93.62 98 LEU A O 1
ATOM 778 N N . ALA A 1 99 ? -4.013 -11.357 12.628 1.00 92.75 99 ALA A N 1
ATOM 779 C CA . ALA A 1 99 ? -4.527 -12.163 11.543 1.00 92.75 99 ALA A CA 1
ATOM 780 C C . ALA A 1 99 ? -3.378 -12.586 10.619 1.00 92.75 99 ALA A C 1
ATOM 782 O O . ALA A 1 99 ? -2.550 -11.747 10.244 1.00 92.75 99 ALA A O 1
ATOM 783 N N . SER A 1 100 ? -3.332 -13.868 10.262 1.00 89.88 100 SER A N 1
ATOM 784 C CA . SER A 1 100 ? -2.261 -14.449 9.447 1.00 89.88 100 SER A CA 1
ATOM 785 C C . SER A 1 100 ? -2.109 -13.745 8.099 1.00 89.88 100 SER A C 1
ATOM 787 O O . SER A 1 100 ? -3.055 -13.165 7.559 1.00 89.88 100 SER A O 1
ATOM 789 N N . GLN A 1 101 ? -0.907 -13.819 7.536 1.00 89.19 101 GLN A N 1
ATOM 790 C CA . GLN A 1 101 ? -0.656 -13.377 6.174 1.00 89.19 101 GLN A CA 1
ATOM 791 C C . GLN A 1 101 ? -1.299 -14.322 5.150 1.00 89.19 101 GLN A C 1
ATOM 793 O O . GLN A 1 101 ? -1.100 -15.533 5.205 1.00 89.19 101 GLN A O 1
ATOM 798 N N . MET A 1 102 ? -2.034 -13.728 4.211 1.00 88.56 102 MET A N 1
ATOM 799 C CA . MET A 1 102 ? -2.721 -14.379 3.090 1.00 88.56 102 MET A CA 1
ATOM 800 C C . MET A 1 102 ? -2.058 -13.977 1.757 1.00 88.56 102 MET A C 1
ATOM 802 O O . MET A 1 102 ? -1.125 -13.166 1.759 1.00 88.56 102 MET A O 1
ATOM 806 N N . SER A 1 103 ? -2.507 -14.518 0.616 1.00 85.06 103 SER A N 1
ATOM 807 C CA . SER A 1 103 ? -1.990 -14.121 -0.711 1.00 85.06 103 SER A CA 1
ATOM 808 C C . SER A 1 103 ? -2.277 -12.656 -1.028 1.00 85.06 103 SER A C 1
ATOM 810 O O . SER A 1 103 ? -1.452 -11.973 -1.637 1.00 85.06 103 SER A O 1
ATOM 812 N N . SER A 1 104 ? -3.443 -12.176 -0.603 1.00 87.56 104 SER A N 1
ATOM 813 C CA . SER A 1 104 ? -3.870 -10.788 -0.723 1.00 87.56 104 SER A CA 1
ATOM 814 C C . SER A 1 104 ? -4.619 -10.353 0.539 1.00 87.56 104 SER A C 1
ATOM 816 O O . SER A 1 104 ? -5.080 -11.185 1.312 1.00 87.56 104 SER A O 1
ATOM 818 N N . LEU A 1 105 ? -4.718 -9.045 0.795 1.00 89.31 105 LEU A N 1
ATOM 819 C CA . LEU A 1 105 ? -5.356 -8.533 2.018 1.00 89.31 105 LEU A CA 1
ATOM 820 C C . LEU A 1 105 ? -6.889 -8.629 2.015 1.00 89.31 105 LEU A C 1
ATOM 822 O O . LEU A 1 105 ? -7.493 -8.525 3.081 1.00 89.31 105 LEU A O 1
ATOM 826 N N . ASP A 1 106 ? -7.514 -8.748 0.843 1.00 89.69 106 ASP A N 1
ATOM 827 C CA . ASP A 1 106 ? -8.953 -8.991 0.676 1.00 89.69 106 ASP A CA 1
ATOM 828 C C . ASP A 1 106 ? -9.351 -10.438 0.993 1.00 89.69 106 ASP A C 1
ATOM 830 O O . ASP A 1 106 ? -10.503 -10.678 1.349 1.00 89.69 106 ASP A O 1
ATOM 834 N N . GLU A 1 107 ? -8.396 -11.367 0.976 1.00 91.81 107 GLU A N 1
ATOM 835 C CA . GLU A 1 107 ? -8.549 -12.711 1.528 1.00 91.81 107 GLU A CA 1
ATOM 836 C C . GLU A 1 107 ? -8.296 -12.659 3.040 1.00 91.81 107 GLU A C 1
ATOM 838 O O . GLU A 1 107 ? -7.194 -12.378 3.509 1.00 91.81 107 GLU A O 1
ATOM 843 N N . LEU A 1 108 ? -9.334 -12.900 3.834 1.00 93.12 108 LEU A N 1
ATOM 844 C CA . LEU A 1 108 ? -9.272 -12.839 5.286 1.00 93.12 108 LEU A CA 1
ATOM 845 C C . LEU A 1 108 ? -9.087 -14.234 5.898 1.00 93.12 108 LEU A C 1
ATOM 847 O O . LEU A 1 108 ? -9.823 -15.157 5.535 1.00 93.12 108 LEU A O 1
ATOM 851 N N . PRO A 1 109 ? -8.212 -14.383 6.914 1.00 93.00 109 PRO A N 1
ATOM 852 C CA . PRO A 1 109 ? -7.908 -15.662 7.557 1.00 93.00 109 PRO A CA 1
ATOM 853 C C . PRO A 1 109 ? -9.005 -16.135 8.536 1.00 93.00 109 PRO A C 1
ATOM 855 O O . PRO A 1 109 ? -8.722 -16.740 9.572 1.00 93.00 109 PRO A O 1
ATOM 858 N N . PHE A 1 110 ? -10.274 -15.833 8.257 1.00 93.19 110 PHE A N 1
ATOM 859 C CA . PHE A 1 110 ? -11.423 -16.083 9.132 1.00 93.19 110 PHE A CA 1
ATOM 860 C C . PHE A 1 110 ? -12.574 -16.713 8.348 1.00 93.19 110 PHE A C 1
ATOM 862 O O . PHE A 1 110 ? -12.638 -16.604 7.130 1.00 93.19 110 PHE A O 1
ATOM 869 N N . THR A 1 111 ? -13.542 -17.309 9.046 1.00 92.56 111 THR A N 1
ATOM 870 C CA . THR A 1 111 ? -14.865 -17.548 8.453 1.00 92.56 111 THR A CA 1
ATOM 871 C C . THR A 1 111 ? -15.662 -16.242 8.426 1.00 92.56 111 THR A C 1
ATOM 873 O O . THR A 1 111 ? -15.447 -15.347 9.249 1.00 92.56 111 THR A O 1
ATOM 876 N N . GLN A 1 112 ? -16.640 -16.136 7.525 1.00 92.19 112 GLN A N 1
ATOM 877 C CA . GLN A 1 112 ? -17.516 -14.961 7.455 1.00 92.19 112 GLN A CA 1
ATOM 878 C C . GLN A 1 112 ? -18.236 -14.688 8.791 1.00 92.19 112 GLN A C 1
ATOM 880 O O . GLN A 1 112 ? -18.359 -13.537 9.215 1.00 92.19 112 GLN A O 1
ATOM 885 N N . LYS A 1 113 ? -18.672 -15.751 9.485 1.00 91.44 113 LYS A N 1
ATOM 886 C CA . LYS A 1 113 ? -19.297 -15.662 10.811 1.00 91.44 113 LYS A CA 1
ATOM 887 C C . LYS A 1 113 ? -18.305 -15.143 11.857 1.00 91.44 113 LYS A C 1
ATOM 889 O O . LYS A 1 113 ? -18.599 -14.148 12.511 1.00 91.44 113 LYS A O 1
ATOM 894 N N . ALA A 1 114 ? -17.116 -15.745 11.944 1.00 92.31 114 ALA A N 1
ATOM 895 C CA . ALA A 1 114 ? -16.064 -15.309 12.862 1.00 92.31 114 ALA A CA 1
ATOM 896 C C . ALA A 1 114 ? -15.702 -13.832 12.659 1.00 92.31 114 ALA A C 1
ATOM 898 O O . ALA A 1 114 ? -15.560 -13.084 13.625 1.00 92.31 114 ALA A O 1
ATOM 899 N N . TYR A 1 115 ? -15.603 -13.387 11.406 1.00 93.31 115 TYR A N 1
ATOM 900 C CA . TYR A 1 115 ? -15.332 -11.989 11.099 1.00 93.31 115 TYR A CA 1
ATOM 901 C C . TYR A 1 115 ? -16.474 -11.064 11.546 1.00 93.31 115 TYR A C 1
ATOM 903 O O . TYR A 1 115 ? -16.221 -10.028 12.157 1.00 93.31 115 TYR A O 1
ATOM 911 N N . SER A 1 116 ? -17.734 -11.453 11.327 1.00 92.00 116 SER A N 1
ATOM 912 C CA . SER A 1 116 ? -18.900 -10.717 11.842 1.00 92.00 116 SER A CA 1
ATOM 913 C C . SER A 1 116 ? -18.891 -10.605 13.376 1.00 92.00 116 SER A C 1
ATOM 915 O O . SER A 1 116 ? -19.202 -9.546 13.934 1.00 92.00 116 SER A O 1
ATOM 917 N N . ASP A 1 117 ? -18.497 -11.673 14.068 1.00 91.44 117 ASP A N 1
ATOM 918 C CA . ASP A 1 117 ? -18.387 -11.694 15.528 1.00 91.44 117 ASP A CA 1
ATOM 919 C C . ASP A 1 117 ? -17.261 -10.778 16.021 1.00 91.44 117 ASP A C 1
ATOM 921 O O . ASP A 1 117 ? -17.465 -10.008 16.958 1.00 91.44 117 ASP A O 1
ATOM 925 N N . ILE A 1 118 ? -16.108 -10.768 15.343 1.00 93.06 118 ILE A N 1
ATOM 926 C CA . ILE A 1 118 ? -15.014 -9.824 15.619 1.00 93.06 118 ILE A CA 1
ATOM 927 C C . ILE A 1 118 ? -15.502 -8.384 15.446 1.00 93.06 118 ILE A C 1
ATOM 929 O O . ILE A 1 118 ? -15.353 -7.567 16.356 1.00 93.06 118 ILE A O 1
ATOM 933 N N . MET A 1 119 ? -16.123 -8.068 14.307 1.00 91.94 119 MET A N 1
ATOM 934 C CA . MET A 1 119 ? -16.589 -6.712 14.000 1.00 91.94 119 MET A CA 1
ATOM 935 C C . MET A 1 119 ? -17.575 -6.196 15.054 1.00 91.94 119 MET A C 1
ATOM 937 O O . MET A 1 119 ? -17.455 -5.058 15.513 1.00 91.94 119 MET A O 1
ATOM 941 N N . SER A 1 120 ? -18.515 -7.040 15.483 1.00 89.44 120 SER A N 1
ATOM 942 C CA . SER A 1 120 ? -19.545 -6.672 16.459 1.00 89.44 120 SER A CA 1
ATOM 943 C C . SER A 1 120 ? -19.030 -6.626 17.903 1.00 89.44 120 SER A C 1
ATOM 945 O O . SER A 1 120 ? -19.266 -5.634 18.598 1.00 89.44 120 SER A O 1
ATOM 947 N N . GLN A 1 121 ? -18.303 -7.650 18.362 1.00 89.62 121 GLN A N 1
ATOM 948 C CA . GLN A 1 121 ? -17.870 -7.767 19.760 1.00 89.62 121 GLN A CA 1
ATOM 949 C C . GLN A 1 121 ? -16.661 -6.879 20.073 1.00 89.62 121 GLN A C 1
ATOM 951 O O . GLN A 1 121 ? -16.622 -6.241 21.124 1.00 89.62 121 GLN A O 1
ATOM 956 N N . MET A 1 122 ? -15.705 -6.758 19.146 1.00 91.38 122 MET A N 1
ATOM 957 C CA . MET A 1 122 ? -14.567 -5.843 19.300 1.00 91.38 122 MET A CA 1
ATOM 958 C C . MET A 1 122 ? -14.883 -4.414 18.844 1.00 91.38 122 MET A C 1
ATOM 960 O O . MET A 1 122 ? -14.052 -3.526 19.042 1.00 91.38 122 MET A O 1
ATOM 964 N N . ARG A 1 123 ? -16.082 -4.174 18.289 1.00 91.12 123 ARG A N 1
ATOM 965 C CA . ARG A 1 123 ? -16.529 -2.874 17.762 1.00 91.12 123 ARG A CA 1
ATOM 966 C C . ARG A 1 123 ? -15.546 -2.303 16.744 1.00 91.12 123 ARG A C 1
ATOM 968 O O . ARG A 1 123 ? -15.139 -1.148 16.822 1.00 91.12 123 ARG A O 1
ATOM 975 N N . ILE A 1 124 ? -15.148 -3.137 15.792 1.00 93.00 124 ILE A N 1
ATOM 976 C CA . ILE A 1 124 ? -14.314 -2.710 14.672 1.00 93.00 124 ILE A CA 1
ATOM 977 C C . ILE A 1 124 ? -15.222 -2.051 13.636 1.00 93.00 124 ILE A C 1
ATOM 979 O O . ILE A 1 124 ? -16.256 -2.593 13.252 1.00 93.00 124 ILE A O 1
ATOM 983 N N . HIS A 1 125 ? -14.864 -0.849 13.195 1.00 92.75 125 HIS A N 1
ATOM 984 C CA . HIS A 1 125 ? -15.685 -0.091 12.257 1.00 92.75 125 HIS A CA 1
ATOM 985 C C . HIS A 1 125 ? -15.477 -0.581 10.814 1.00 92.75 125 HIS A C 1
ATOM 987 O O . HIS A 1 125 ? -14.345 -0.711 10.346 1.00 92.75 125 HIS A O 1
ATOM 993 N N . GLY A 1 126 ? -16.566 -0.761 10.060 1.00 90.62 126 GLY A N 1
ATOM 994 C CA . GLY A 1 126 ? -16.565 -1.291 8.686 1.00 90.62 126 GLY A CA 1
ATOM 995 C C . GLY A 1 126 ? -15.741 -0.510 7.653 1.00 90.62 126 GLY A C 1
ATOM 996 O O . GLY A 1 126 ? -15.454 -1.010 6.568 1.00 90.62 126 GLY A O 1
ATOM 997 N N . SER A 1 127 ? -15.276 0.697 7.987 1.00 90.69 127 SER A N 1
ATOM 998 C CA . SER A 1 127 ? -14.362 1.466 7.130 1.00 90.69 127 SER A CA 1
ATOM 999 C C . SER A 1 127 ? -13.024 0.760 6.871 1.00 90.69 127 SER A C 1
ATOM 1001 O O . SER A 1 127 ? -12.357 1.117 5.897 1.00 90.69 127 SER A O 1
ATOM 1003 N N . ILE A 1 128 ? -12.646 -0.243 7.677 1.00 92.31 128 ILE A N 1
ATOM 1004 C CA . ILE A 1 128 ? -11.450 -1.068 7.449 1.00 92.31 128 ILE A CA 1
ATOM 1005 C C . ILE A 1 128 ? -11.482 -1.791 6.095 1.00 92.31 128 ILE A C 1
ATOM 1007 O O . ILE A 1 128 ? -10.465 -1.824 5.407 1.00 92.31 128 ILE A O 1
ATOM 1011 N N . VAL A 1 129 ? -12.650 -2.254 5.637 1.00 90.88 129 VAL A N 1
ATOM 1012 C CA . VAL A 1 129 ? -12.796 -2.975 4.354 1.00 90.88 129 VAL A CA 1
ATOM 1013 C C . VAL A 1 129 ? -12.347 -2.118 3.176 1.00 90.88 129 VAL A C 1
ATOM 1015 O O . VAL A 1 129 ? -11.743 -2.598 2.220 1.00 90.88 129 VAL A O 1
ATOM 1018 N N . ARG A 1 130 ? -12.543 -0.803 3.272 1.00 86.88 130 ARG A N 1
ATOM 1019 C CA . ARG A 1 130 ? -12.075 0.148 2.257 1.00 86.88 130 ARG A CA 1
ATOM 1020 C C . ARG A 1 130 ? -10.581 0.353 2.298 1.00 86.88 130 ARG A C 1
ATOM 1022 O O . ARG A 1 130 ? -10.002 0.632 1.257 1.00 86.88 130 ARG A O 1
ATOM 1029 N N . ALA A 1 131 ? -9.972 0.307 3.481 1.00 88.75 131 ALA A N 1
ATOM 1030 C CA . ALA A 1 131 ? -8.523 0.344 3.573 1.00 88.75 131 ALA A CA 1
ATOM 1031 C C . ALA A 1 131 ? -7.962 -0.919 2.904 1.00 88.75 131 ALA A C 1
ATOM 1033 O O . ALA A 1 131 ? -7.160 -0.790 1.984 1.00 88.75 131 ALA A O 1
ATOM 1034 N N . ILE A 1 132 ? -8.493 -2.096 3.249 1.00 89.81 132 ILE A N 1
ATOM 1035 C CA . ILE A 1 132 ? -8.133 -3.410 2.683 1.00 89.81 132 ILE A CA 1
ATOM 1036 C C . ILE A 1 132 ? -8.325 -3.504 1.160 1.00 89.81 132 ILE A C 1
ATOM 1038 O O . ILE A 1 132 ? -7.527 -4.139 0.483 1.00 89.81 132 ILE A O 1
ATOM 1042 N N . ASN A 1 133 ? -9.293 -2.795 0.580 1.00 86.00 133 ASN A N 1
ATOM 1043 C CA . ASN A 1 133 ? -9.545 -2.819 -0.870 1.00 86.00 133 ASN A CA 1
ATOM 1044 C C . ASN A 1 133 ? -8.814 -1.717 -1.681 1.00 86.00 133 ASN A C 1
ATOM 1046 O O . ASN A 1 133 ? -8.987 -1.586 -2.893 1.00 86.00 133 ASN A O 1
ATOM 1050 N N . ARG A 1 134 ? -7.993 -0.871 -1.043 1.00 76.88 134 ARG A N 1
ATOM 1051 C CA . ARG A 1 134 ? -7.123 0.111 -1.729 1.00 76.88 134 ARG A CA 1
ATOM 1052 C C . ARG A 1 134 ? -5.831 -0.517 -2.266 1.00 76.88 134 ARG A C 1
ATOM 1054 O O . ARG A 1 134 ? -4.766 -0.325 -1.694 1.00 76.88 134 ARG A O 1
ATOM 1061 N N . ASN A 1 135 ? -5.903 -1.189 -3.407 1.00 64.31 135 ASN A N 1
ATOM 1062 C CA . ASN A 1 135 ? -4.830 -2.063 -3.916 1.00 64.31 135 ASN A CA 1
ATOM 1063 C C . ASN A 1 135 ? -3.456 -1.421 -4.219 1.00 64.31 135 ASN A C 1
ATOM 1065 O O . ASN A 1 135 ? -2.555 -2.134 -4.638 1.00 64.31 135 ASN A O 1
ATOM 1069 N N . THR A 1 136 ? -3.255 -0.106 -4.068 1.00 62.50 136 THR A N 1
ATOM 1070 C CA . THR A 1 136 ? -1.994 0.539 -4.493 1.00 62.50 136 THR A CA 1
ATOM 1071 C C . THR A 1 136 ? -1.397 1.567 -3.538 1.00 62.50 136 THR A C 1
ATOM 1073 O O . THR A 1 136 ? -0.213 1.863 -3.664 1.00 62.50 136 THR A O 1
ATOM 1076 N N . GLN A 1 137 ? -2.155 2.132 -2.594 1.00 77.62 137 GLN A N 1
ATOM 1077 C CA . GLN A 1 137 ? -1.672 3.255 -1.784 1.00 77.62 137 GLN A CA 1
ATOM 1078 C C . GLN A 1 137 ? -1.791 2.974 -0.295 1.00 77.62 137 GLN A C 1
ATOM 1080 O O . GLN A 1 137 ? -2.871 2.655 0.209 1.00 77.62 137 GLN A O 1
ATOM 1085 N N . CYS A 1 138 ? -0.691 3.215 0.416 1.00 91.00 138 CYS A N 1
ATOM 1086 C CA . CYS A 1 138 ? -0.701 3.268 1.864 1.00 91.00 138 CYS A CA 1
ATOM 1087 C C . CYS A 1 138 ? -1.691 4.329 2.365 1.00 91.00 138 CYS A C 1
ATOM 1089 O O . CYS A 1 138 ? -1.908 5.368 1.733 1.00 91.00 138 CYS A O 1
ATOM 1091 N N . THR A 1 139 ? -2.305 4.089 3.516 1.00 92.56 139 THR A N 1
ATOM 1092 C CA . THR A 1 139 ? -3.327 4.983 4.065 1.00 92.56 139 THR A CA 1
ATOM 1093 C C . THR A 1 139 ? -3.213 5.036 5.577 1.00 92.56 139 THR A C 1
ATOM 1095 O O . THR A 1 139 ? -3.119 3.998 6.216 1.00 92.56 139 THR A O 1
ATOM 1098 N N . PHE A 1 140 ? -3.323 6.238 6.140 1.00 95.12 140 PHE A N 1
ATOM 1099 C CA . PHE A 1 140 ? -3.733 6.453 7.524 1.00 95.12 140 PHE A CA 1
ATOM 1100 C C . PHE A 1 140 ? -5.037 7.255 7.544 1.00 95.12 140 PHE A C 1
ATOM 1102 O O . PHE A 1 140 ? -5.199 8.225 6.793 1.00 95.12 140 PHE A O 1
ATOM 1109 N N . SER A 1 141 ? -5.977 6.847 8.391 1.00 92.94 141 SER A N 1
ATOM 1110 C CA . SER A 1 141 ? -7.221 7.575 8.630 1.00 92.94 141 SER A CA 1
ATOM 1111 C C . SER A 1 141 ? -7.611 7.503 10.097 1.00 92.94 141 SER A C 1
ATOM 1113 O O . SER A 1 141 ? -7.531 6.433 10.696 1.00 92.94 141 SER A O 1
ATOM 1115 N N . ALA A 1 142 ? -8.059 8.635 10.632 1.00 93.12 142 ALA A N 1
ATOM 1116 C CA . ALA A 1 142 ? -8.627 8.766 11.963 1.00 93.12 142 ALA A CA 1
ATOM 1117 C C . ALA A 1 142 ? -10.079 9.244 11.842 1.00 93.12 142 ALA A C 1
ATOM 1119 O O . ALA A 1 142 ? -10.394 10.097 11.007 1.00 93.12 142 ALA A O 1
ATOM 1120 N N . LEU A 1 143 ? -10.968 8.666 12.642 1.00 90.25 143 LEU A N 1
ATOM 1121 C CA . LEU A 1 143 ? -12.388 8.984 12.654 1.00 90.25 143 LEU A CA 1
ATOM 1122 C C . LEU A 1 143 ? -12.899 8.957 14.100 1.00 90.25 143 LEU A C 1
ATOM 1124 O O . LEU A 1 143 ? -12.994 7.874 14.679 1.00 90.25 143 LEU A O 1
ATOM 1128 N N . PRO A 1 144 ? -13.272 10.103 14.694 1.00 90.00 144 PRO A N 1
ATOM 1129 C CA . PRO A 1 144 ? -14.067 10.084 15.912 1.00 90.00 144 PRO A CA 1
ATOM 1130 C C . PRO A 1 144 ? -15.434 9.474 15.584 1.00 90.00 144 PRO A C 1
ATOM 1132 O O . PRO A 1 144 ? -16.084 9.861 14.609 1.00 90.00 144 PRO A O 1
ATOM 1135 N N . PHE A 1 145 ? -15.855 8.491 16.372 1.00 90.44 145 PHE A N 1
ATOM 1136 C CA . PHE A 1 145 ? -17.075 7.735 16.123 1.00 90.44 145 PHE A CA 1
ATOM 1137 C C . PHE A 1 145 ? -17.818 7.442 17.419 1.00 90.44 145 PHE A C 1
ATOM 1139 O O . PHE A 1 145 ? -17.221 7.223 18.470 1.00 90.44 145 PHE A O 1
ATOM 1146 N N . VAL A 1 146 ? -19.141 7.410 17.336 1.00 89.06 146 VAL A N 1
ATOM 1147 C CA . VAL A 1 146 ? -20.016 7.245 18.488 1.00 89.06 146 VAL A CA 1
ATOM 1148 C C . VAL A 1 146 ? -20.886 6.011 18.286 1.00 89.06 146 VAL A C 1
ATOM 1150 O O . VAL A 1 146 ? -21.682 5.948 17.350 1.00 89.06 146 VAL A O 1
ATOM 1153 N N . TRP A 1 147 ? -20.742 5.031 19.174 1.00 87.00 147 TRP A N 1
ATOM 1154 C CA . TRP A 1 147 ? -21.491 3.779 19.127 1.00 87.00 147 TRP A CA 1
ATOM 1155 C C . TRP A 1 147 ? -22.821 3.918 19.864 1.00 87.00 147 TRP A C 1
ATOM 1157 O O . TRP A 1 147 ? -22.854 4.283 21.039 1.00 87.00 147 TRP A O 1
ATOM 1167 N N . SER A 1 148 ? -23.919 3.573 19.195 1.00 83.12 148 SER A N 1
ATOM 1168 C CA . SER A 1 148 ? -25.234 3.436 19.823 1.00 83.12 148 SER A CA 1
ATOM 1169 C C . SER A 1 148 ? -25.370 2.044 20.443 1.00 83.12 148 SER A C 1
ATOM 1171 O O . SER A 1 148 ? -25.412 1.050 19.716 1.00 83.12 148 SER A O 1
ATOM 1173 N N . CYS A 1 149 ? -25.450 1.958 21.770 1.00 72.38 149 CYS A N 1
ATOM 1174 C CA . CYS A 1 149 ? -25.643 0.706 22.498 1.00 72.38 149 CYS A CA 1
ATOM 1175 C C . CYS A 1 149 ? -26.911 0.801 23.354 1.00 72.38 149 CYS A C 1
ATOM 1177 O O . CYS A 1 149 ? -26.871 1.219 24.512 1.00 72.38 149 CYS A O 1
ATOM 1179 N N . GLY A 1 150 ? -28.056 0.438 22.769 1.00 75.50 150 GLY A N 1
ATOM 1180 C CA . GLY A 1 150 ? -29.356 0.638 23.411 1.00 75.50 150 GLY A CA 1
ATOM 1181 C C . GLY A 1 150 ? -29.599 2.124 23.690 1.00 75.50 150 GLY A C 1
ATOM 1182 O O . GLY A 1 150 ? -29.602 2.927 22.760 1.00 75.50 150 GLY A O 1
ATOM 1183 N N . ASN A 1 151 ? -29.753 2.483 24.967 1.00 70.44 151 ASN A N 1
ATOM 1184 C CA . ASN A 1 151 ? -29.963 3.869 25.405 1.00 70.44 151 ASN A CA 1
ATOM 1185 C C . ASN A 1 151 ? -28.656 4.626 25.706 1.00 70.44 151 ASN A C 1
ATOM 1187 O O . ASN A 1 151 ? -28.701 5.820 25.998 1.00 70.44 151 ASN A O 1
ATOM 1191 N N . SER A 1 152 ? -27.506 3.949 25.659 1.00 75.12 152 SER A N 1
ATOM 1192 C CA . SER A 1 152 ? -26.202 4.533 25.971 1.00 75.12 152 SER A CA 1
ATOM 1193 C C . SER A 1 152 ? -25.418 4.845 24.701 1.00 75.12 152 SER A C 1
ATOM 1195 O O . SER A 1 152 ? -25.455 4.113 23.709 1.00 75.12 152 SER A O 1
ATOM 1197 N N . VAL A 1 153 ? -24.680 5.945 24.759 1.00 84.31 153 VAL A N 1
ATOM 1198 C CA . VAL A 1 153 ? -23.874 6.477 23.666 1.00 84.31 153 VAL A CA 1
ATOM 1199 C C . VAL A 1 153 ? -22.415 6.341 24.077 1.00 84.31 153 VAL A C 1
ATOM 1201 O O . VAL A 1 153 ? -22.029 6.901 25.094 1.00 84.31 153 VAL A O 1
ATOM 1204 N N . ILE A 1 154 ? -21.624 5.572 23.326 1.00 86.12 154 ILE A N 1
ATOM 1205 C CA . ILE A 1 154 ? -20.242 5.255 23.708 1.00 86.12 154 ILE A CA 1
ATOM 1206 C C . ILE A 1 154 ? -19.286 5.919 22.710 1.00 86.12 154 ILE A C 1
ATOM 1208 O O . ILE A 1 154 ? -19.209 5.471 21.558 1.00 86.12 154 ILE A O 1
ATOM 1212 N N . PRO A 1 155 ? -18.581 6.994 23.104 1.00 89.62 155 PRO A N 1
ATOM 1213 C CA . PRO A 1 155 ? -17.620 7.659 22.238 1.00 89.62 155 PRO A CA 1
ATOM 1214 C C . PRO A 1 155 ? -16.382 6.782 22.023 1.00 89.62 155 PRO A C 1
ATOM 1216 O O . PRO A 1 155 ? -15.950 6.032 22.897 1.00 89.62 155 PRO A O 1
ATOM 1219 N N . SER A 1 156 ? -15.806 6.874 20.831 1.00 92.44 156 SER A N 1
ATOM 1220 C CA . SER A 1 156 ? -14.603 6.148 20.443 1.00 92.44 156 SER A CA 1
ATOM 1221 C C . SER A 1 156 ? -13.826 6.901 19.370 1.00 92.44 156 SER A C 1
ATOM 1223 O O . SER A 1 156 ? -14.354 7.798 18.708 1.00 92.44 156 SER A O 1
ATOM 1225 N N . ILE A 1 157 ? -12.577 6.502 19.162 1.00 94.31 157 ILE A N 1
ATOM 1226 C CA . ILE A 1 157 ? -11.760 6.985 18.052 1.00 94.31 157 ILE A CA 1
ATOM 1227 C C . ILE A 1 157 ? -11.280 5.781 17.254 1.00 94.31 157 ILE A C 1
ATOM 1229 O O . ILE A 1 157 ? -10.648 4.877 17.799 1.00 94.31 157 ILE A O 1
ATOM 1233 N N . VAL A 1 158 ? -11.609 5.766 15.966 1.00 94.88 158 VAL A N 1
ATOM 1234 C CA . VAL A 1 158 ? -11.270 4.694 15.032 1.00 94.88 158 VAL A CA 1
ATOM 1235 C C . VAL A 1 158 ? -10.060 5.113 14.207 1.00 94.88 158 VAL A C 1
ATOM 1237 O O . VAL A 1 158 ? -10.079 6.168 13.572 1.00 94.88 158 VAL A O 1
ATOM 1240 N N . TYR A 1 159 ? -9.046 4.257 14.148 1.00 96.38 159 TYR A N 1
ATOM 1241 C CA . TYR A 1 159 ? -7.907 4.385 13.249 1.00 96.38 159 TYR A CA 1
ATOM 1242 C C . TYR A 1 159 ? -7.859 3.207 12.290 1.00 96.38 159 TYR A C 1
ATOM 1244 O O . TYR A 1 159 ? -7.922 2.057 12.715 1.00 96.38 159 TYR A O 1
ATOM 1252 N N . ASN A 1 160 ? -7.675 3.494 11.005 1.00 95.50 160 ASN A N 1
ATOM 1253 C CA . ASN A 1 160 ? -7.330 2.473 10.024 1.00 95.50 160 ASN A CA 1
ATOM 1254 C C . ASN A 1 160 ? -6.023 2.839 9.333 1.00 95.50 160 ASN A C 1
ATOM 1256 O O . ASN A 1 160 ? -5.886 3.955 8.814 1.00 95.50 160 ASN A O 1
ATOM 1260 N N . CYS A 1 161 ? -5.110 1.874 9.296 1.00 95.25 161 CYS A N 1
ATOM 1261 C CA . CYS A 1 161 ? -3.840 1.948 8.595 1.00 95.25 161 CYS A CA 1
ATOM 1262 C C . CYS A 1 161 ? -3.770 0.849 7.531 1.00 95.25 161 CYS A C 1
ATOM 1264 O O . CYS A 1 161 ? -4.317 -0.238 7.712 1.00 95.25 161 CYS A O 1
ATOM 1266 N N . ARG A 1 162 ? -3.076 1.124 6.431 1.00 93.75 162 ARG A N 1
ATOM 1267 C CA . ARG A 1 162 ? -2.640 0.115 5.465 1.00 93.75 162 ARG A CA 1
ATOM 1268 C C . ARG A 1 162 ? -1.271 0.498 4.935 1.00 93.75 162 ARG A C 1
ATOM 1270 O O . ARG A 1 162 ? -1.042 1.680 4.652 1.00 93.75 162 ARG A O 1
ATOM 1277 N N . THR A 1 163 ? -0.402 -0.487 4.799 1.00 93.00 163 THR A N 1
ATOM 1278 C CA . THR A 1 163 ? 0.878 -0.348 4.109 1.00 93.00 163 THR A CA 1
ATOM 1279 C C . THR A 1 163 ? 0.694 -0.246 2.594 1.00 93.00 163 THR A C 1
ATOM 1281 O O . THR A 1 163 ? -0.424 -0.238 2.074 1.00 93.00 163 THR A O 1
ATOM 1284 N N . ALA A 1 164 ? 1.779 -0.078 1.849 1.00 88.44 164 ALA A N 1
ATOM 1285 C CA . ALA A 1 164 ? 1.697 -0.097 0.400 1.00 88.44 164 ALA A CA 1
ATOM 1286 C C . ALA A 1 164 ? 1.580 -1.537 -0.139 1.00 88.44 164 ALA A C 1
ATOM 1288 O O . ALA A 1 164 ? 2.541 -2.305 -0.108 1.00 88.44 164 ALA A O 1
ATOM 1289 N N . GLY A 1 165 ? 0.434 -1.851 -0.757 1.00 85.25 165 GLY A N 1
ATOM 1290 C CA . GLY A 1 165 ? 0.188 -3.126 -1.453 1.00 85.25 165 GLY A CA 1
ATOM 1291 C C . GLY A 1 165 ? 0.958 -3.321 -2.762 1.00 85.25 165 GLY A C 1
ATOM 1292 O O . GLY A 1 165 ? 0.692 -4.255 -3.506 1.00 85.25 165 GLY A O 1
ATOM 1293 N N . SER A 1 166 ? 1.902 -2.427 -3.070 1.00 84.44 166 SER A N 1
ATOM 1294 C CA . SER A 1 166 ? 2.756 -2.548 -4.258 1.00 84.44 166 SER A CA 1
ATOM 1295 C C . SER A 1 166 ? 3.981 -3.441 -4.034 1.00 84.44 166 SER A C 1
ATOM 1297 O O . SER A 1 166 ? 4.662 -3.782 -4.998 1.00 84.44 166 SER A O 1
ATOM 1299 N N . TRP A 1 167 ? 4.267 -3.799 -2.780 1.00 85.81 167 TRP A N 1
ATOM 1300 C CA . TRP A 1 167 ? 5.362 -4.686 -2.390 1.00 85.81 167 TRP A CA 1
ATOM 1301 C C . TRP A 1 167 ? 4.831 -5.822 -1.524 1.00 85.81 167 TRP A C 1
ATOM 1303 O O . TRP A 1 167 ? 3.828 -5.658 -0.831 1.00 85.81 167 TRP A O 1
ATOM 1313 N N . GLU A 1 168 ? 5.534 -6.953 -1.526 1.00 85.38 168 GLU A N 1
ATOM 1314 C CA . GLU A 1 168 ? 5.209 -8.099 -0.675 1.00 85.38 168 GLU A CA 1
ATOM 1315 C C . GLU A 1 168 ? 5.164 -7.718 0.813 1.00 85.38 168 GLU A C 1
ATOM 1317 O O . GLU A 1 168 ? 5.801 -6.748 1.246 1.00 85.38 168 GLU A O 1
ATOM 1322 N N . GLY A 1 169 ? 4.391 -8.480 1.593 1.00 85.00 169 GLY A N 1
ATOM 1323 C CA . GLY A 1 169 ? 4.170 -8.208 3.016 1.00 85.00 169 GLY A CA 1
ATOM 1324 C C . GLY A 1 169 ? 3.194 -7.056 3.278 1.00 85.00 169 GLY A C 1
ATOM 1325 O O . GLY A 1 169 ? 3.408 -6.277 4.208 1.00 85.00 169 GLY A O 1
ATOM 1326 N N . ASP A 1 170 ? 2.164 -6.898 2.436 1.00 90.00 170 ASP A N 1
ATOM 1327 C CA . ASP A 1 170 ? 1.103 -5.911 2.666 1.00 90.00 170 ASP A CA 1
ATOM 1328 C C . ASP A 1 170 ? 0.313 -6.258 3.938 1.00 90.00 170 ASP A C 1
ATOM 1330 O O . ASP A 1 170 ? -0.057 -7.405 4.179 1.00 90.00 170 ASP A O 1
ATOM 1334 N N . MET A 1 171 ? 0.056 -5.244 4.754 1.00 92.81 171 MET A N 1
ATOM 1335 C CA . MET A 1 171 ? -0.600 -5.311 6.047 1.00 92.81 171 MET A CA 1
ATOM 1336 C C . MET A 1 171 ? -1.669 -4.226 6.162 1.00 92.81 171 MET A C 1
ATOM 1338 O O . MET A 1 171 ? -1.576 -3.134 5.590 1.00 92.81 171 MET A O 1
ATOM 1342 N N . ALA A 1 172 ? -2.667 -4.491 6.996 1.00 95.38 172 ALA A N 1
ATOM 1343 C CA . ALA A 1 172 ? -3.642 -3.496 7.418 1.00 95.38 172 ALA A CA 1
ATOM 1344 C C . ALA A 1 172 ? -3.827 -3.544 8.932 1.00 95.38 172 ALA A C 1
ATOM 1346 O O . ALA A 1 172 ? -3.612 -4.567 9.569 1.00 95.38 172 ALA A O 1
ATOM 1347 N N . LEU A 1 173 ? -4.249 -2.434 9.519 1.00 96.62 173 LEU A N 1
ATOM 1348 C CA . LEU A 1 173 ? -4.518 -2.333 10.945 1.00 96.62 173 LEU A CA 1
ATOM 1349 C C . LEU A 1 173 ? -5.814 -1.562 11.146 1.00 96.62 173 LEU A C 1
ATOM 1351 O O . LEU A 1 173 ? -5.968 -0.461 10.619 1.00 96.62 173 LEU A O 1
ATOM 1355 N N . SER A 1 174 ? -6.717 -2.120 11.944 1.00 96.75 174 SER A N 1
ATOM 1356 C CA . SER A 1 174 ? -7.865 -1.402 12.486 1.00 96.75 174 SER A CA 1
ATOM 1357 C C . SER A 1 174 ? -7.728 -1.287 13.992 1.00 96.75 174 SER A C 1
ATOM 1359 O O . SER A 1 174 ? -7.404 -2.269 14.655 1.00 96.75 174 SER A O 1
ATOM 1361 N N . VAL A 1 175 ? -7.975 -0.098 14.527 1.00 97.38 175 VAL A N 1
ATOM 1362 C CA . VAL A 1 175 ? -7.890 0.214 15.953 1.00 97.38 175 VAL A CA 1
ATOM 1363 C C . VAL A 1 175 ? -9.117 1.016 16.345 1.00 97.38 175 VAL A C 1
ATOM 1365 O O . VAL A 1 175 ? -9.454 1.993 15.686 1.00 97.38 175 VAL A O 1
ATOM 1368 N N . THR A 1 176 ? -9.764 0.640 17.438 1.00 96.44 176 THR A N 1
ATOM 1369 C CA . THR A 1 176 ? -10.864 1.385 18.048 1.00 96.44 176 THR A CA 1
ATOM 1370 C C . THR A 1 176 ? -10.522 1.642 19.506 1.00 96.44 176 THR A C 1
ATOM 1372 O O . THR A 1 176 ? -10.411 0.711 20.304 1.00 96.44 176 THR A O 1
ATOM 1375 N N . PHE A 1 177 ? -10.322 2.911 19.843 1.00 95.31 177 PHE A N 1
ATOM 1376 C CA . PHE A 1 177 ? -9.992 3.365 21.188 1.00 95.31 177 PHE A CA 1
ATOM 1377 C C . PHE A 1 177 ? -11.236 3.883 21.909 1.00 95.31 177 PHE A C 1
ATOM 1379 O O . PHE A 1 177 ? -11.968 4.705 21.356 1.00 95.31 177 PHE A O 1
ATOM 1386 N N . PHE A 1 178 ? -11.439 3.439 23.149 1.00 92.56 178 PHE A N 1
ATOM 1387 C CA . PHE A 1 178 ? -12.502 3.880 24.050 1.00 92.56 178 PHE A CA 1
ATOM 1388 C C . PHE A 1 178 ? -11.909 4.760 25.161 1.00 92.56 178 PHE A C 1
ATOM 1390 O O . PHE A 1 178 ? -11.246 4.232 26.059 1.00 92.56 178 PHE A O 1
ATOM 1397 N N . PRO A 1 179 ? -12.137 6.088 25.129 1.00 89.00 179 PRO A N 1
ATOM 1398 C CA . PRO A 1 179 ? -11.515 7.020 26.071 1.00 89.00 179 PRO A CA 1
ATOM 1399 C C . PRO A 1 179 ? -11.910 6.793 27.531 1.00 89.00 179 PRO A C 1
ATOM 1401 O O . PRO A 1 179 ? -11.072 6.911 28.420 1.00 89.00 179 PRO A O 1
ATOM 1404 N N . GLU A 1 180 ? -13.174 6.447 27.782 1.00 83.62 180 GLU A N 1
ATOM 1405 C CA . GLU A 1 180 ? -13.711 6.293 29.140 1.00 83.62 180 GLU A CA 1
ATOM 1406 C C . GLU A 1 180 ? -13.078 5.107 29.882 1.00 83.62 180 GLU A C 1
ATOM 1408 O O . GLU A 1 180 ? -12.716 5.225 31.053 1.00 83.62 180 GLU A O 1
ATOM 1413 N N . THR A 1 181 ? -12.878 3.986 29.184 1.00 85.50 181 THR A N 1
ATOM 1414 C CA . THR A 1 181 ? -12.321 2.749 29.754 1.00 85.50 181 THR A CA 1
ATOM 1415 C C . THR A 1 181 ? -10.829 2.562 29.469 1.00 85.50 181 THR A C 1
ATOM 1417 O O . THR A 1 181 ? -10.260 1.548 29.865 1.00 85.50 181 THR A O 1
ATOM 1420 N N . LEU A 1 182 ? -10.188 3.488 28.742 1.00 89.75 182 LEU A N 1
ATOM 1421 C CA . LEU A 1 182 ? -8.802 3.370 28.258 1.00 89.75 182 LEU A CA 1
ATOM 1422 C C . LEU A 1 182 ? -8.509 2.016 27.581 1.00 89.75 182 LEU A C 1
ATOM 1424 O O . LEU A 1 182 ? -7.413 1.456 27.706 1.00 89.75 182 LEU A O 1
ATOM 1428 N N . THR A 1 183 ? -9.515 1.487 26.882 1.00 91.94 183 THR A N 1
ATOM 1429 C CA . THR A 1 183 ? -9.457 0.194 26.199 1.00 91.94 183 THR A CA 1
ATOM 1430 C C . THR A 1 183 ? -9.275 0.401 24.704 1.00 91.94 183 THR A C 1
ATOM 1432 O O . THR A 1 183 ? -9.980 1.195 24.084 1.00 91.94 183 THR A O 1
ATOM 1435 N N . THR A 1 184 ? -8.343 -0.337 24.115 1.00 95.38 184 THR A N 1
ATOM 1436 C CA . THR A 1 184 ? -8.082 -0.336 22.677 1.00 95.38 184 THR A CA 1
ATOM 1437 C C . THR A 1 184 ? -8.381 -1.714 22.113 1.00 95.38 184 THR A C 1
ATOM 1439 O O . THR A 1 184 ? -7.737 -2.686 22.494 1.00 95.38 184 THR A O 1
ATOM 1442 N N . ASN A 1 185 ? -9.323 -1.801 21.182 1.00 96.25 185 ASN A N 1
ATOM 1443 C CA . ASN A 1 185 ? -9.592 -3.022 20.431 1.00 96.25 185 ASN A CA 1
ATOM 1444 C C . ASN A 1 185 ? -8.980 -2.897 19.040 1.00 96.25 185 ASN A C 1
ATOM 1446 O O . ASN A 1 185 ? -9.193 -1.889 18.369 1.00 96.25 185 ASN A O 1
ATOM 1450 N N . ALA A 1 186 ? -8.234 -3.901 18.595 1.00 97.06 186 ALA A N 1
ATOM 1451 C CA . ALA A 1 186 ? -7.547 -3.843 17.319 1.00 97.06 186 ALA A CA 1
ATOM 1452 C C . ALA A 1 186 ? -7.484 -5.192 16.605 1.00 97.06 186 ALA A C 1
ATOM 1454 O O . ALA A 1 186 ? -7.438 -6.254 17.227 1.00 97.06 186 ALA A O 1
ATOM 1455 N N . VAL A 1 187 ? -7.435 -5.120 15.278 1.00 96.62 187 VAL A N 1
ATOM 1456 C CA . VAL A 1 187 ? -7.158 -6.255 14.398 1.00 96.62 187 VAL A CA 1
ATOM 1457 C C . VAL A 1 187 ? -6.062 -5.840 13.430 1.00 96.62 187 VAL A C 1
ATOM 1459 O O . VAL A 1 187 ? -6.210 -4.849 12.709 1.00 96.62 187 VAL A O 1
ATOM 1462 N N . TRP A 1 188 ? -4.964 -6.584 13.436 1.00 95.56 188 TRP A N 1
ATOM 1463 C CA . TRP A 1 188 ? -3.830 -6.409 12.539 1.00 95.56 188 TRP A CA 1
ATOM 1464 C C . TRP A 1 188 ? -3.845 -7.546 11.522 1.00 95.56 188 TRP A C 1
ATOM 1466 O O . TRP A 1 188 ? -3.759 -8.708 11.893 1.00 95.56 188 TRP A O 1
ATOM 1476 N N . TYR A 1 189 ? -3.993 -7.208 10.249 1.00 94.44 189 TYR A N 1
ATOM 1477 C CA . TYR A 1 189 ? -4.089 -8.135 9.127 1.00 94.44 189 TYR A CA 1
ATOM 1478 C C . TYR A 1 189 ? -2.752 -8.241 8.395 1.00 94.44 189 TYR A C 1
ATOM 1480 O O . TYR A 1 189 ? -2.033 -7.243 8.291 1.00 94.44 189 TYR A O 1
ATOM 1488 N N . GLY A 1 190 ? -2.454 -9.416 7.837 1.00 90.62 190 GLY A N 1
ATOM 1489 C CA . GLY A 1 190 ? -1.242 -9.631 7.046 1.00 90.62 190 GLY A CA 1
ATOM 1490 C C . GLY A 1 190 ? -0.003 -9.962 7.882 1.00 90.62 190 GLY A C 1
ATOM 1491 O O . GLY A 1 190 ? 1.115 -9.772 7.412 1.00 90.62 190 GLY A O 1
ATOM 1492 N N . CYS A 1 191 ? -0.163 -10.408 9.132 1.00 86.62 191 CYS A N 1
ATOM 1493 C CA . CYS A 1 191 ? 0.974 -10.728 9.988 1.00 86.62 191 CYS A CA 1
ATOM 1494 C C . CYS A 1 191 ? 1.606 -12.057 9.565 1.00 86.62 191 CYS A C 1
ATOM 1496 O O . CYS A 1 191 ? 0.989 -13.112 9.711 1.00 86.62 191 CYS A O 1
ATOM 1498 N N . ASP A 1 192 ? 2.855 -12.012 9.095 1.00 77.69 192 ASP A N 1
ATOM 1499 C CA . ASP A 1 192 ? 3.590 -13.244 8.807 1.00 77.69 192 ASP A CA 1
ATOM 1500 C C . ASP A 1 192 ? 3.793 -14.077 10.085 1.00 77.69 192 ASP A C 1
ATOM 1502 O O . ASP A 1 192 ? 4.277 -13.588 11.116 1.00 77.69 192 ASP A O 1
ATOM 1506 N N . THR A 1 193 ? 3.398 -15.344 10.001 1.00 67.00 193 THR A N 1
ATOM 1507 C CA . THR A 1 193 ? 3.587 -16.362 11.035 1.00 67.00 193 THR A CA 1
ATOM 1508 C C . THR A 1 193 ? 4.928 -17.082 10.894 1.00 67.00 193 THR A C 1
ATOM 1510 O O . THR A 1 193 ? 5.288 -17.855 11.778 1.00 67.00 193 THR A O 1
ATOM 1513 N N . LYS A 1 194 ? 5.666 -16.861 9.798 1.00 66.94 194 LYS A N 1
ATOM 1514 C CA . LYS A 1 194 ? 7.011 -17.403 9.590 1.00 66.94 194 LYS A CA 1
ATOM 1515 C C . LYS A 1 194 ? 8.031 -16.636 10.428 1.00 66.94 194 LYS A C 1
ATOM 1517 O O . LYS A 1 194 ? 7.938 -15.421 10.631 1.00 66.94 194 LYS A O 1
ATOM 1522 N N . GLU A 1 195 ? 9.006 -17.370 10.945 1.00 67.00 195 GLU A N 1
ATOM 1523 C CA . GLU A 1 195 ? 10.085 -16.794 11.736 1.00 67.00 195 GLU A CA 1
ATOM 1524 C C . GLU A 1 195 ? 11.014 -15.970 10.840 1.00 67.00 195 GLU A C 1
ATOM 1526 O 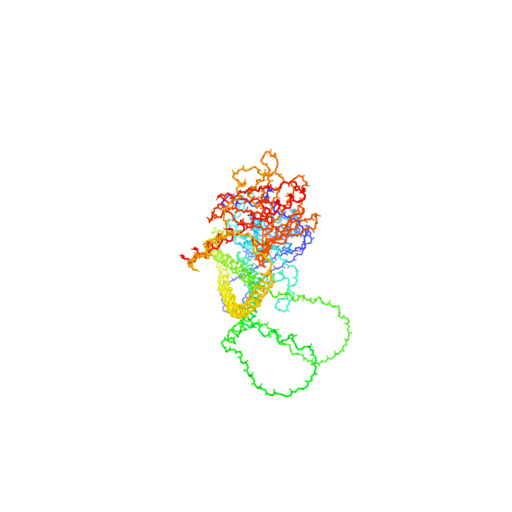O . GLU A 1 195 ? 11.462 -16.425 9.788 1.00 67.00 195 GLU A O 1
ATOM 1531 N N . HIS A 1 196 ? 11.285 -14.741 11.266 1.00 64.81 196 HIS A N 1
ATOM 1532 C CA . HIS A 1 196 ? 12.256 -13.859 10.643 1.00 64.81 196 HIS A CA 1
ATOM 1533 C C . HIS A 1 196 ? 13.505 -13.829 11.508 1.00 64.81 196 HIS A C 1
ATOM 1535 O O . HIS A 1 196 ? 13.423 -13.548 12.707 1.00 64.81 196 HIS A O 1
ATOM 1541 N N . HIS A 1 197 ? 14.665 -14.035 10.891 1.00 57.41 197 HIS A N 1
ATOM 1542 C CA . HIS A 1 197 ? 15.941 -13.879 11.570 1.00 57.41 197 HIS A CA 1
ATOM 1543 C C . HIS A 1 197 ? 16.215 -12.386 11.815 1.00 57.41 197 HIS A C 1
ATOM 1545 O O . HIS A 1 197 ? 16.772 -11.684 10.968 1.00 57.41 197 HIS A O 1
ATOM 1551 N N . THR A 1 198 ? 15.829 -11.887 12.987 1.00 55.81 198 THR A N 1
ATOM 1552 C CA . THR A 1 198 ? 15.943 -10.472 13.363 1.00 55.81 198 THR A CA 1
ATOM 1553 C C . THR A 1 198 ? 16.760 -10.372 14.650 1.00 55.81 198 THR A C 1
ATOM 1555 O O . THR A 1 198 ? 16.470 -11.065 15.620 1.00 55.81 198 THR A O 1
ATOM 1558 N N . TYR A 1 199 ? 17.811 -9.543 14.674 1.00 52.03 199 TYR A N 1
ATOM 1559 C CA . TYR A 1 199 ? 18.713 -9.391 15.835 1.00 52.03 199 TYR A CA 1
ATOM 1560 C C . TYR A 1 199 ? 19.352 -10.702 16.344 1.00 52.03 199 TYR A C 1
ATOM 1562 O O . TYR A 1 199 ? 19.572 -10.869 17.541 1.00 52.03 199 TYR A O 1
ATOM 1570 N N . GLY A 1 200 ? 19.640 -11.659 15.454 1.00 57.34 200 GLY A N 1
ATOM 1571 C CA . GLY A 1 200 ? 20.249 -12.942 15.840 1.00 57.34 200 GLY A CA 1
ATOM 1572 C C . GLY A 1 200 ? 19.275 -13.980 16.407 1.00 57.34 200 GLY A C 1
ATOM 1573 O O . GLY A 1 200 ? 19.723 -15.019 16.889 1.00 57.34 200 GLY A O 1
ATOM 1574 N N . HIS A 1 201 ? 17.968 -13.709 16.353 1.00 57.16 201 HIS A N 1
ATOM 1575 C CA . HIS A 1 201 ? 16.915 -14.608 16.813 1.00 57.16 201 HIS A CA 1
ATOM 1576 C C . HIS A 1 201 ? 15.849 -14.805 15.732 1.00 57.16 201 HIS A C 1
ATOM 1578 O O . HIS A 1 201 ? 15.461 -13.857 15.050 1.00 57.16 201 HIS A O 1
ATOM 1584 N N . ASP A 1 202 ? 15.341 -16.027 15.624 1.00 70.94 202 ASP A N 1
ATOM 1585 C CA . ASP A 1 202 ? 14.218 -16.371 14.758 1.00 70.94 202 ASP A CA 1
ATOM 1586 C C . ASP A 1 202 ? 12.910 -16.019 15.487 1.00 70.94 202 ASP A C 1
ATOM 1588 O O . ASP A 1 202 ? 12.498 -16.677 16.444 1.00 70.94 202 ASP A O 1
ATOM 1592 N N . LEU A 1 203 ? 12.296 -14.894 15.108 1.00 77.12 203 LEU A N 1
ATOM 1593 C CA . LEU A 1 203 ? 11.110 -14.341 15.768 1.00 77.12 203 LEU A CA 1
ATOM 1594 C C . LEU A 1 203 ? 9.985 -14.115 14.759 1.00 77.12 203 LEU A C 1
ATOM 1596 O O . LEU A 1 203 ? 10.207 -13.619 13.659 1.00 77.12 203 LEU A O 1
ATOM 1600 N N . THR A 1 204 ? 8.751 -14.431 15.147 1.00 81.44 204 THR A N 1
ATOM 1601 C CA . THR A 1 204 ? 7.560 -14.070 14.367 1.00 81.44 204 THR A CA 1
ATOM 1602 C C . THR A 1 204 ? 7.155 -12.619 14.627 1.00 81.44 204 THR A C 1
ATOM 1604 O O . THR A 1 204 ? 7.462 -12.049 15.683 1.00 81.44 204 THR A O 1
ATOM 1607 N N . ASN A 1 205 ? 6.379 -12.028 13.713 1.00 82.25 205 ASN A N 1
ATOM 1608 C CA . ASN A 1 205 ? 5.812 -10.687 13.905 1.00 82.25 205 ASN A CA 1
ATOM 1609 C C . ASN A 1 205 ? 5.003 -10.592 15.209 1.00 82.25 205 ASN A C 1
ATOM 1611 O O . ASN A 1 205 ? 5.093 -9.601 15.935 1.00 82.25 205 ASN A O 1
ATOM 1615 N N . ALA A 1 206 ? 4.281 -11.663 15.554 1.00 83.00 206 ALA A N 1
ATOM 1616 C CA . ALA A 1 206 ? 3.541 -11.770 16.806 1.00 83.00 206 ALA A CA 1
ATOM 1617 C C . ALA A 1 206 ? 4.444 -11.669 18.043 1.00 83.00 206 ALA A C 1
ATOM 1619 O O . ALA A 1 206 ? 4.103 -10.961 18.995 1.00 83.00 206 ALA A O 1
ATOM 1620 N N . ASN A 1 207 ? 5.613 -12.317 18.024 1.00 82.75 207 ASN A N 1
ATOM 1621 C CA . ASN A 1 207 ? 6.575 -12.242 19.121 1.00 82.75 207 ASN A CA 1
ATOM 1622 C C . ASN A 1 207 ? 7.148 -10.824 19.265 1.00 82.75 207 ASN A C 1
ATOM 1624 O O . ASN A 1 207 ? 7.228 -10.317 20.383 1.00 82.75 207 ASN A O 1
ATOM 1628 N N . ILE A 1 208 ? 7.478 -10.157 18.152 1.00 84.12 208 ILE A N 1
ATOM 1629 C CA . ILE A 1 208 ? 8.001 -8.780 18.158 1.00 84.12 208 ILE A CA 1
ATOM 1630 C C . ILE A 1 208 ? 6.962 -7.807 18.734 1.00 84.12 208 ILE A C 1
ATOM 1632 O O . ILE A 1 208 ? 7.269 -7.046 19.654 1.00 84.12 208 ILE A O 1
ATOM 1636 N N . ILE A 1 209 ? 5.723 -7.849 18.230 1.00 87.19 209 ILE A N 1
ATOM 1637 C CA . ILE A 1 209 ? 4.639 -6.960 18.678 1.00 87.19 209 ILE A CA 1
ATOM 1638 C C . ILE A 1 209 ? 4.339 -7.199 20.160 1.00 87.19 209 ILE A C 1
ATOM 1640 O O . ILE A 1 209 ? 4.318 -6.254 20.951 1.00 87.19 209 ILE A O 1
ATOM 1644 N N . THR A 1 210 ? 4.172 -8.461 20.557 1.00 83.00 210 THR A N 1
ATOM 1645 C CA . THR A 1 210 ? 3.842 -8.813 21.943 1.00 83.00 210 THR A CA 1
ATOM 1646 C C . THR A 1 210 ? 4.974 -8.447 22.891 1.00 83.00 210 THR A C 1
ATOM 1648 O O . THR A 1 210 ? 4.706 -7.906 23.960 1.00 83.00 210 THR A O 1
ATOM 1651 N N . SER A 1 211 ? 6.235 -8.675 22.511 1.00 83.00 211 SER A N 1
ATOM 1652 C CA . SER A 1 211 ? 7.381 -8.299 23.342 1.00 83.00 211 SER A CA 1
ATOM 1653 C C . SER A 1 211 ? 7.454 -6.792 23.550 1.00 83.00 211 SER A C 1
ATOM 1655 O O . SER A 1 211 ? 7.714 -6.364 24.668 1.00 83.00 211 SER A O 1
ATOM 1657 N N . ARG A 1 212 ? 7.211 -5.983 22.514 1.00 85.00 212 ARG A N 1
ATOM 1658 C CA . ARG A 1 212 ? 7.234 -4.519 22.635 1.00 85.00 212 ARG A CA 1
ATOM 1659 C C . ARG A 1 212 ? 6.079 -3.985 23.484 1.00 85.00 212 ARG A C 1
ATOM 1661 O O . ARG A 1 212 ? 6.290 -3.075 24.272 1.00 85.00 212 ARG A O 1
ATOM 1668 N N . LEU A 1 213 ? 4.880 -4.558 23.353 1.00 86.06 213 LEU A N 1
ATOM 1669 C CA . LEU A 1 213 ? 3.728 -4.178 24.181 1.00 86.06 213 LEU A CA 1
ATOM 1670 C C . LEU A 1 213 ? 3.862 -4.665 25.630 1.00 86.06 213 LEU A C 1
ATOM 1672 O O . LEU A 1 213 ? 3.403 -3.988 26.545 1.00 86.06 213 LEU A O 1
ATOM 1676 N N . THR A 1 214 ? 4.497 -5.821 25.841 1.00 82.00 214 THR A N 1
ATOM 1677 C CA . THR A 1 214 ? 4.780 -6.346 27.183 1.00 82.00 214 THR A CA 1
ATOM 1678 C C . THR A 1 214 ? 5.872 -5.504 27.845 1.00 82.00 214 THR A C 1
ATOM 1680 O O . THR A 1 214 ? 5.674 -4.959 28.916 1.00 82.00 214 THR A O 1
ATOM 1683 N N . ASN A 1 215 ? 6.978 -5.233 27.163 1.00 80.31 215 ASN A N 1
ATOM 1684 C CA . ASN A 1 215 ? 8.068 -4.424 27.719 1.00 80.31 215 ASN A CA 1
ATOM 1685 C C . ASN A 1 215 ? 7.800 -2.907 27.670 1.00 80.31 215 ASN A C 1
ATOM 1687 O O . ASN A 1 215 ? 8.736 -2.114 27.759 1.00 80.31 215 ASN A O 1
ATOM 1691 N N . PHE A 1 216 ? 6.547 -2.494 27.481 1.00 82.38 216 PHE A N 1
ATOM 1692 C CA . PHE A 1 216 ? 6.172 -1.090 27.432 1.00 82.38 216 PHE A CA 1
ATOM 1693 C C . PHE A 1 216 ? 6.277 -0.463 28.828 1.00 82.38 216 PHE A C 1
ATOM 1695 O O . PHE A 1 216 ? 5.665 -0.937 29.782 1.00 82.38 216 PHE A O 1
ATOM 1702 N N . ASP A 1 217 ? 7.044 0.620 28.934 1.00 77.19 217 ASP A N 1
ATOM 1703 C CA . ASP A 1 217 ? 7.374 1.298 30.192 1.00 77.19 217 ASP A CA 1
ATOM 1704 C C . ASP A 1 217 ? 6.394 2.427 30.559 1.00 77.19 217 ASP A C 1
ATOM 1706 O O . ASP A 1 217 ? 6.491 3.030 31.628 1.00 77.19 217 ASP A O 1
ATOM 1710 N N . GLY A 1 218 ? 5.438 2.734 29.680 1.00 78.69 218 GLY A N 1
ATOM 1711 C CA . GLY A 1 218 ? 4.442 3.768 29.924 1.00 78.69 218 GLY A CA 1
ATOM 1712 C C . GLY A 1 218 ? 3.319 3.308 30.855 1.00 78.69 218 GLY A C 1
ATOM 1713 O O . GLY A 1 218 ? 2.940 2.141 30.906 1.00 78.69 218 GLY A O 1
ATOM 1714 N N . SER A 1 219 ? 2.718 4.267 31.561 1.00 82.06 219 SER A N 1
ATOM 1715 C CA . SER A 1 219 ? 1.611 3.990 32.490 1.00 82.06 219 SER A CA 1
ATOM 1716 C C . SER A 1 219 ? 0.301 3.592 31.797 1.00 82.06 219 SER A C 1
ATOM 1718 O O . SER A 1 219 ? -0.509 2.880 32.386 1.00 82.06 219 SER A O 1
ATOM 1720 N N . TYR A 1 220 ? 0.063 4.083 30.578 1.00 87.81 220 TYR A N 1
ATOM 1721 C CA . TYR A 1 220 ? -1.151 3.825 29.802 1.00 87.81 220 TYR A CA 1
ATOM 1722 C C . TYR A 1 220 ? -0.820 3.610 28.331 1.00 87.81 220 TYR A C 1
ATOM 1724 O O . TYR A 1 220 ? 0.107 4.226 27.800 1.00 87.81 220 TYR A O 1
ATOM 1732 N N . PHE A 1 221 ? -1.628 2.799 27.650 1.00 90.12 221 PHE A N 1
ATOM 1733 C CA . PHE A 1 221 ? -1.521 2.658 26.209 1.00 90.12 221 PHE A CA 1
ATOM 1734 C C . PHE A 1 221 ? -2.137 3.871 25.519 1.00 90.12 221 PHE A C 1
ATOM 1736 O O . PHE A 1 221 ? -3.345 4.106 25.568 1.00 90.12 221 PHE A O 1
ATOM 1743 N N . HIS A 1 222 ? -1.285 4.652 24.864 1.00 92.62 222 HIS A N 1
ATOM 1744 C CA . HIS A 1 222 ? -1.725 5.769 24.045 1.00 92.62 222 HIS A CA 1
ATOM 1745 C C . HIS A 1 222 ? -2.466 5.261 22.791 1.00 92.62 222 HIS A C 1
ATOM 1747 O O . HIS A 1 222 ? -2.019 4.278 22.196 1.00 92.62 222 HIS A O 1
ATOM 1753 N N . PRO A 1 223 ? -3.529 5.938 22.307 1.00 93.56 223 PRO A N 1
ATOM 1754 C CA . PRO A 1 223 ? -4.332 5.458 21.170 1.00 93.56 223 PRO A CA 1
ATOM 1755 C C . PRO A 1 223 ? -3.536 5.233 19.876 1.00 93.56 223 PRO A C 1
ATOM 1757 O O . PRO A 1 223 ? -3.902 4.407 19.044 1.00 93.56 223 PRO A O 1
ATOM 1760 N N . LEU A 1 224 ? -2.435 5.972 19.709 1.00 95.31 224 LEU A N 1
ATOM 1761 C CA . LEU A 1 224 ? -1.539 5.869 18.554 1.00 95.31 224 LEU A CA 1
ATOM 1762 C C . LEU A 1 224 ? -0.398 4.852 18.722 1.00 95.31 224 LEU A C 1
ATOM 1764 O O . LEU A 1 224 ? 0.387 4.714 17.794 1.00 95.31 224 LEU A O 1
ATOM 1768 N N . ILE A 1 225 ? -0.309 4.101 19.830 1.00 94.00 225 ILE A N 1
ATOM 1769 C CA . ILE A 1 225 ? 0.792 3.141 20.031 1.00 94.00 225 ILE A CA 1
ATOM 1770 C C . ILE A 1 225 ? 0.838 2.078 18.922 1.00 94.00 225 ILE A C 1
ATOM 1772 O O . ILE A 1 225 ? 1.886 1.866 18.319 1.00 94.00 225 ILE A O 1
ATOM 1776 N N . LEU A 1 226 ? -0.308 1.478 18.577 1.00 95.69 226 LEU A N 1
ATOM 1777 C CA . LEU A 1 226 ? -0.397 0.479 17.508 1.00 95.69 226 LEU A CA 1
ATOM 1778 C C . LEU A 1 226 ? -0.163 1.095 16.115 1.00 95.69 226 LEU A C 1
ATOM 1780 O O . LEU A 1 226 ? 0.645 0.535 15.379 1.00 95.69 226 LEU A O 1
ATOM 1784 N N . PRO A 1 227 ? -0.764 2.248 15.740 1.00 96.81 227 PRO A N 1
ATOM 1785 C CA . PRO A 1 227 ? -0.396 2.963 14.513 1.00 96.81 227 PRO A CA 1
ATOM 1786 C C . PRO A 1 227 ? 1.098 3.294 14.390 1.00 96.81 227 PRO A C 1
ATOM 1788 O O . PRO A 1 227 ? 1.660 3.185 13.302 1.00 96.81 227 PRO A O 1
ATOM 1791 N N . THR A 1 228 ? 1.759 3.675 15.486 1.00 94.25 228 THR A N 1
ATOM 1792 C CA . THR A 1 228 ? 3.201 3.955 15.487 1.00 94.25 228 THR A CA 1
ATOM 1793 C C . THR A 1 228 ? 4.016 2.684 15.301 1.00 94.25 228 THR A C 1
ATOM 1795 O O . THR A 1 228 ? 4.911 2.670 14.465 1.00 94.25 228 THR A O 1
ATOM 1798 N N . MET A 1 229 ? 3.683 1.594 15.996 1.00 92.62 229 MET A N 1
ATOM 1799 C CA . MET A 1 229 ? 4.343 0.303 15.770 1.00 92.62 229 MET A CA 1
ATOM 1800 C C . MET A 1 229 ? 4.140 -0.176 14.330 1.00 92.62 229 MET A C 1
ATOM 1802 O O . MET A 1 229 ? 5.096 -0.581 13.680 1.00 92.62 229 MET A O 1
ATOM 1806 N N . PHE A 1 230 ? 2.923 -0.060 13.794 1.00 95.00 230 PHE A N 1
ATOM 1807 C CA . PHE A 1 230 ? 2.612 -0.370 12.396 1.00 95.00 230 PHE A CA 1
ATOM 1808 C C . PHE A 1 230 ? 3.493 0.422 11.423 1.00 95.00 230 PHE A C 1
ATOM 1810 O O . PHE A 1 230 ? 3.984 -0.125 10.436 1.00 95.00 230 PHE A O 1
ATOM 1817 N N . ALA A 1 231 ? 3.754 1.693 11.731 1.00 94.00 231 ALA A N 1
ATOM 1818 C CA . ALA A 1 231 ? 4.652 2.521 10.943 1.00 94.00 231 ALA A CA 1
ATOM 1819 C C . ALA A 1 231 ? 6.113 2.060 10.966 1.00 94.00 231 ALA A C 1
ATOM 1821 O O . ALA A 1 231 ? 6.807 2.192 9.957 1.00 94.00 231 ALA A O 1
ATOM 1822 N N . GLU A 1 232 ? 6.578 1.496 12.080 1.00 89.69 232 GLU A N 1
ATOM 1823 C CA . GLU A 1 232 ? 7.919 0.915 12.170 1.00 89.69 232 GLU A CA 1
ATOM 1824 C C . GLU A 1 232 ? 8.049 -0.357 11.329 1.00 89.69 232 GLU A C 1
ATOM 1826 O O . GLU A 1 232 ? 9.070 -0.545 10.672 1.00 89.69 232 GLU A O 1
ATOM 1831 N N . PHE A 1 233 ? 7.011 -1.196 11.282 1.00 90.75 233 PHE A N 1
ATOM 1832 C CA . PHE A 1 233 ? 6.998 -2.375 10.409 1.00 90.75 233 PHE A CA 1
ATOM 1833 C C . PHE A 1 233 ? 7.079 -1.992 8.923 1.00 90.75 233 PHE A C 1
ATOM 1835 O O . PHE A 1 233 ? 7.834 -2.602 8.166 1.00 90.75 233 PHE A O 1
ATOM 1842 N N . GLU A 1 234 ? 6.363 -0.944 8.505 1.00 92.12 234 GLU A N 1
ATOM 1843 C CA . GLU A 1 234 ? 6.464 -0.437 7.129 1.00 92.12 234 GLU A CA 1
ATOM 1844 C C . GLU A 1 234 ? 7.840 0.173 6.833 1.00 92.12 234 GLU A C 1
ATOM 1846 O O . GLU A 1 234 ? 8.382 0.007 5.740 1.00 92.12 234 GLU A O 1
ATOM 1851 N N . ARG A 1 235 ? 8.446 0.840 7.824 1.00 90.88 235 ARG A N 1
ATOM 1852 C CA . ARG A 1 235 ? 9.830 1.325 7.738 1.00 90.88 235 ARG A CA 1
ATOM 1853 C C . ARG A 1 235 ? 10.811 0.188 7.477 1.00 90.88 235 ARG A C 1
ATOM 1855 O O . ARG A 1 235 ? 11.598 0.315 6.547 1.00 90.88 235 ARG A O 1
ATOM 1862 N N . GLU A 1 236 ? 10.744 -0.926 8.205 1.00 87.88 236 GLU A N 1
ATOM 1863 C CA . GLU A 1 236 ? 11.644 -2.066 7.950 1.00 87.88 236 GLU A CA 1
ATOM 1864 C C . GLU A 1 236 ? 11.516 -2.606 6.517 1.00 87.88 236 GLU A C 1
ATOM 1866 O O . GLU A 1 236 ? 12.528 -2.805 5.836 1.00 87.88 236 GLU A O 1
ATOM 1871 N N . ARG A 1 237 ? 10.280 -2.769 6.017 1.00 89.19 237 ARG A N 1
ATOM 1872 C CA . ARG A 1 237 ? 10.027 -3.198 4.628 1.00 89.19 237 ARG A CA 1
ATOM 1873 C C . ARG A 1 237 ? 10.649 -2.237 3.618 1.00 89.19 237 ARG A C 1
ATOM 1875 O O . ARG A 1 237 ? 11.392 -2.658 2.729 1.00 89.19 237 ARG A O 1
ATOM 1882 N N . HIS A 1 238 ? 10.380 -0.942 3.761 1.00 91.88 238 HIS A N 1
ATOM 1883 C CA . HIS A 1 238 ? 10.903 0.074 2.854 1.00 91.88 238 HIS A CA 1
ATOM 1884 C C . HIS A 1 238 ? 12.430 0.174 2.891 1.00 91.88 238 HIS A C 1
ATOM 1886 O O . HIS A 1 238 ? 13.052 0.214 1.832 1.00 91.88 238 HIS A O 1
ATOM 1892 N N . VAL A 1 239 ? 13.052 0.156 4.072 1.00 87.69 239 VAL A N 1
ATOM 1893 C CA . VAL A 1 239 ? 14.517 0.206 4.212 1.00 87.69 239 VAL A CA 1
ATOM 1894 C C . VAL A 1 239 ? 15.175 -1.003 3.544 1.00 87.69 239 VAL A C 1
ATOM 1896 O O . VAL A 1 239 ? 16.193 -0.853 2.862 1.00 87.69 239 VAL A O 1
ATOM 1899 N N . GLY A 1 240 ? 14.577 -2.193 3.672 1.00 88.25 240 GLY A N 1
ATOM 1900 C CA . GLY A 1 240 ? 15.024 -3.392 2.961 1.00 88.25 240 GLY A CA 1
ATOM 1901 C C . GLY A 1 240 ? 15.031 -3.207 1.439 1.00 88.25 240 GLY A C 1
ATOM 1902 O O . GLY A 1 240 ? 16.027 -3.512 0.778 1.00 88.25 240 GLY A O 1
ATOM 1903 N N . LEU A 1 241 ? 13.958 -2.632 0.888 1.00 91.06 241 LEU A N 1
ATOM 1904 C CA . LEU A 1 241 ? 13.837 -2.340 -0.544 1.00 91.06 241 LEU A CA 1
ATOM 1905 C C . LEU A 1 241 ? 14.818 -1.256 -1.010 1.00 91.06 241 LEU A C 1
ATOM 1907 O O . LEU A 1 241 ? 15.456 -1.423 -2.051 1.00 91.06 241 LEU A O 1
ATOM 1911 N N . VAL A 1 242 ? 14.983 -0.177 -0.234 1.00 91.88 242 VAL A N 1
ATOM 1912 C CA . VAL A 1 242 ? 15.947 0.897 -0.531 1.00 91.88 242 VAL A CA 1
ATOM 1913 C C . VAL A 1 242 ? 17.351 0.315 -0.614 1.00 91.88 242 VAL A C 1
ATOM 1915 O O . VAL A 1 242 ? 18.057 0.562 -1.590 1.00 91.88 242 VAL A O 1
ATOM 1918 N N . ARG A 1 243 ? 17.741 -0.515 0.361 1.00 89.25 243 ARG A N 1
ATOM 1919 C CA . ARG A 1 243 ? 19.054 -1.169 0.378 1.00 89.25 243 ARG A CA 1
ATOM 1920 C C . ARG A 1 243 ? 19.247 -2.061 -0.848 1.00 89.25 243 ARG A C 1
ATOM 1922 O O . ARG A 1 243 ? 20.263 -1.930 -1.525 1.00 89.25 243 ARG A O 1
ATOM 1929 N N . LYS A 1 244 ? 18.263 -2.910 -1.168 1.00 89.81 244 LYS A N 1
ATOM 1930 C CA . LYS A 1 244 ? 18.303 -3.806 -2.336 1.00 89.81 244 LYS A CA 1
ATOM 1931 C C . LYS A 1 244 ? 18.519 -3.028 -3.637 1.00 89.81 244 LYS A C 1
ATOM 1933 O O . LYS A 1 244 ? 19.489 -3.287 -4.352 1.00 89.81 244 LYS A O 1
ATOM 1938 N N . TYR A 1 245 ? 17.655 -2.054 -3.926 1.00 88.69 245 TYR A N 1
ATOM 1939 C CA . TYR A 1 245 ? 17.729 -1.297 -5.178 1.00 88.69 245 TYR A CA 1
ATOM 1940 C C . TYR A 1 245 ? 18.945 -0.376 -5.243 1.00 88.69 245 TYR A C 1
ATOM 1942 O O . TYR A 1 245 ? 19.517 -0.212 -6.321 1.00 88.69 245 TYR A O 1
ATOM 1950 N N . MET A 1 246 ? 19.392 0.176 -4.112 1.00 87.88 246 MET A N 1
ATOM 1951 C CA . MET A 1 246 ? 20.629 0.951 -4.045 1.00 87.88 246 MET A CA 1
ATOM 1952 C C . MET A 1 246 ? 21.835 0.085 -4.423 1.00 87.88 246 MET A C 1
ATOM 1954 O O . MET A 1 246 ? 22.602 0.468 -5.303 1.00 87.88 246 MET A O 1
ATOM 1958 N N . THR A 1 247 ? 21.988 -1.101 -3.825 1.00 88.38 247 THR A N 1
ATOM 1959 C CA . THR A 1 247 ? 23.106 -2.006 -4.134 1.00 88.38 247 THR A CA 1
ATOM 1960 C C . THR A 1 247 ? 23.105 -2.423 -5.604 1.00 88.38 247 THR A C 1
ATOM 1962 O O . THR A 1 247 ? 24.141 -2.325 -6.262 1.00 88.38 247 THR A O 1
ATOM 1965 N N . GLN A 1 248 ? 21.949 -2.813 -6.149 1.00 88.94 248 GLN A N 1
ATOM 1966 C CA . GLN A 1 248 ? 21.832 -3.178 -7.564 1.00 88.94 248 GLN A CA 1
ATOM 1967 C C . GLN A 1 248 ? 22.143 -1.992 -8.495 1.00 88.94 248 GLN A C 1
ATOM 1969 O O . GLN A 1 248 ? 22.847 -2.153 -9.492 1.00 88.94 248 GLN A O 1
ATOM 1974 N N . SER A 1 249 ? 21.674 -0.788 -8.158 1.00 86.12 249 SER A N 1
ATOM 1975 C CA . SER A 1 249 ? 21.898 0.413 -8.972 1.00 86.12 249 SER A CA 1
ATOM 1976 C C . SER A 1 249 ? 23.356 0.870 -8.947 1.00 86.12 249 SER A C 1
ATOM 1978 O O . SER A 1 249 ? 23.904 1.200 -9.996 1.00 86.12 249 SER A O 1
ATOM 1980 N N . VAL A 1 250 ? 24.013 0.848 -7.782 1.00 86.44 250 VAL A N 1
ATOM 1981 C CA . VAL A 1 250 ? 25.448 1.160 -7.663 1.00 86.44 250 VAL A CA 1
ATOM 1982 C C . VAL A 1 250 ? 26.284 0.148 -8.440 1.00 86.44 250 VAL A C 1
ATOM 1984 O O . VAL A 1 250 ? 27.181 0.550 -9.181 1.00 86.44 250 VAL A O 1
ATOM 1987 N N . GLN A 1 251 ? 25.971 -1.147 -8.324 1.00 86.25 251 GLN A N 1
ATOM 1988 C CA . GLN A 1 251 ? 26.647 -2.179 -9.109 1.00 86.25 251 GLN A CA 1
ATOM 1989 C C . GLN A 1 251 ? 26.501 -1.897 -10.604 1.00 86.25 251 GLN A C 1
ATOM 1991 O O . GLN A 1 251 ? 27.495 -1.883 -11.326 1.00 86.25 251 GLN A O 1
ATOM 1996 N N . ARG A 1 252 ? 25.287 -1.566 -11.057 1.00 85.12 252 ARG A N 1
ATOM 1997 C CA . ARG A 1 252 ? 25.051 -1.254 -12.463 1.00 85.12 252 ARG A CA 1
ATOM 1998 C C . ARG A 1 252 ? 25.832 -0.025 -12.922 1.00 85.12 252 ARG A C 1
ATOM 2000 O O . ARG A 1 252 ? 26.415 -0.064 -13.996 1.00 85.12 252 ARG A O 1
ATOM 2007 N N . ILE A 1 253 ? 25.882 1.046 -12.130 1.00 86.50 253 ILE A N 1
ATOM 2008 C CA . ILE A 1 253 ? 26.681 2.242 -12.449 1.00 86.50 253 ILE A CA 1
ATOM 2009 C C . ILE A 1 253 ? 28.161 1.883 -12.609 1.00 86.50 253 ILE A C 1
ATOM 2011 O O . ILE A 1 253 ? 28.796 2.350 -13.554 1.00 86.50 253 ILE A O 1
ATOM 2015 N N . ASN A 1 254 ? 28.699 1.037 -11.728 1.00 83.38 254 ASN A N 1
ATOM 2016 C CA . ASN A 1 254 ? 30.082 0.574 -11.829 1.00 83.38 254 ASN A CA 1
ATOM 2017 C C . ASN A 1 254 ? 30.315 -0.253 -13.100 1.00 83.38 254 ASN A C 1
ATOM 2019 O O . ASN A 1 254 ? 31.309 -0.021 -13.787 1.00 83.38 254 ASN A O 1
ATOM 2023 N N . ASP A 1 255 ? 29.386 -1.150 -13.447 1.00 83.56 255 ASP A N 1
ATOM 2024 C CA . ASP A 1 255 ? 29.459 -1.947 -14.677 1.00 83.56 255 ASP A CA 1
ATOM 2025 C C . ASP A 1 255 ? 29.477 -1.051 -15.929 1.00 83.56 255 ASP A C 1
ATOM 2027 O O . ASP A 1 255 ? 30.216 -1.324 -16.875 1.00 83.56 255 ASP A O 1
ATOM 2031 N N . LEU A 1 256 ? 28.696 0.039 -15.928 1.00 82.25 256 LEU A N 1
ATOM 2032 C CA . LEU A 1 256 ? 28.669 1.013 -17.027 1.00 82.25 256 LEU A CA 1
ATOM 2033 C C . LEU A 1 256 ? 29.942 1.867 -17.088 1.00 82.25 256 LEU A C 1
ATOM 2035 O O . LEU A 1 256 ? 30.422 2.192 -18.174 1.00 82.25 256 LEU A O 1
ATOM 2039 N N . ALA A 1 257 ? 30.494 2.246 -15.933 1.00 78.31 257 ALA A N 1
ATOM 2040 C CA . ALA A 1 257 ? 31.703 3.060 -15.857 1.00 78.31 257 ALA A CA 1
ATOM 2041 C C . ALA A 1 257 ? 32.972 2.271 -16.226 1.00 78.31 257 ALA A C 1
ATOM 2043 O O . ALA A 1 257 ? 33.904 2.839 -16.799 1.00 78.31 257 ALA A O 1
ATOM 2044 N N . TYR A 1 258 ? 33.010 0.968 -15.921 1.00 77.56 258 TYR A N 1
ATOM 2045 C CA . TYR A 1 258 ? 34.185 0.113 -16.103 1.00 77.56 258 TYR A CA 1
ATOM 2046 C C . TYR A 1 258 ? 33.845 -1.242 -16.753 1.00 77.56 258 TYR A C 1
ATOM 2048 O O . TYR A 1 258 ? 34.048 -2.296 -16.143 1.00 77.56 258 TYR A O 1
ATOM 2056 N N . PRO A 1 259 ? 33.423 -1.258 -18.029 1.00 65.31 259 PRO A N 1
ATOM 2057 C CA . PRO A 1 259 ? 32.994 -2.483 -18.712 1.00 65.31 259 PRO A CA 1
ATOM 2058 C C . PRO A 1 259 ? 34.093 -3.559 -18.851 1.00 65.31 259 PRO A C 1
ATOM 2060 O O . PRO A 1 259 ? 33.786 -4.726 -19.077 1.00 65.31 259 PRO A O 1
ATOM 2063 N N . ASN A 1 260 ? 35.375 -3.200 -18.693 1.00 52.53 260 ASN A N 1
ATOM 2064 C CA . ASN A 1 260 ? 36.516 -4.096 -18.932 1.00 52.53 260 ASN A CA 1
ATOM 2065 C C . ASN A 1 260 ? 37.024 -4.862 -17.694 1.00 52.53 260 ASN A C 1
ATOM 2067 O O . ASN A 1 260 ? 37.890 -5.719 -17.847 1.00 52.53 260 ASN A O 1
ATOM 2071 N N . LEU A 1 261 ? 36.511 -4.602 -16.483 1.00 50.44 261 LEU A N 1
ATOM 2072 C CA . LEU A 1 261 ? 36.955 -5.323 -15.275 1.00 50.44 261 LEU A CA 1
ATOM 2073 C C . LEU A 1 261 ? 36.427 -6.767 -15.219 1.00 50.44 261 LEU A C 1
ATOM 2075 O O . LEU A 1 261 ? 37.130 -7.657 -14.760 1.00 50.44 261 LEU A O 1
ATOM 2079 N N . HIS A 1 262 ? 35.230 -7.028 -15.754 1.00 45.47 262 HIS A N 1
ATOM 2080 C CA . HIS A 1 262 ? 34.623 -8.368 -15.758 1.00 45.47 262 HIS A CA 1
ATOM 2081 C C . HIS A 1 262 ? 34.932 -9.209 -17.010 1.00 45.47 262 HIS A C 1
ATOM 2083 O O . HIS A 1 262 ? 34.543 -10.376 -17.072 1.00 45.47 262 HIS A O 1
ATOM 2089 N N . ALA A 1 263 ? 35.625 -8.645 -18.005 1.00 42.97 263 ALA A N 1
ATOM 2090 C CA . ALA A 1 263 ? 36.024 -9.373 -19.211 1.00 42.97 263 ALA A CA 1
ATOM 2091 C C . ALA A 1 263 ? 37.295 -10.217 -18.997 1.00 42.97 263 ALA A C 1
ATOM 2093 O O . ALA A 1 263 ? 37.385 -11.310 -19.550 1.00 42.97 263 ALA A O 1
ATOM 2094 N N . ASN A 1 264 ? 38.231 -9.759 -18.155 1.00 36.47 264 ASN A N 1
ATOM 2095 C CA . ASN A 1 264 ? 39.481 -10.483 -17.890 1.00 36.47 264 ASN A CA 1
ATOM 2096 C C . ASN A 1 264 ? 39.313 -11.682 -16.939 1.00 36.47 264 ASN A C 1
ATOM 2098 O O . ASN A 1 264 ? 40.036 -12.661 -17.085 1.00 36.47 264 ASN A O 1
ATOM 2102 N N . ASP A 1 265 ? 38.318 -11.674 -16.046 1.00 40.00 265 ASP A N 1
ATOM 2103 C CA . ASP A 1 265 ? 38.053 -12.808 -15.138 1.00 40.00 265 ASP A CA 1
ATOM 2104 C C . ASP A 1 265 ? 37.423 -14.029 -15.838 1.00 40.00 265 ASP A C 1
ATOM 2106 O O . ASP A 1 265 ? 37.329 -15.107 -15.253 1.00 40.00 265 ASP A O 1
ATOM 2110 N N . ARG A 1 266 ? 36.968 -13.891 -17.092 1.00 38.47 266 ARG A N 1
ATOM 2111 C CA . ARG A 1 266 ? 36.371 -14.999 -17.863 1.00 38.47 266 ARG A CA 1
ATOM 2112 C C . ARG A 1 266 ? 37.336 -15.693 -18.823 1.00 38.47 266 ARG A C 1
ATOM 2114 O O . ARG A 1 266 ? 36.957 -16.718 -19.382 1.00 38.47 266 ARG A O 1
ATOM 2121 N N . SER A 1 267 ? 38.550 -15.178 -19.016 1.00 34.88 267 SER A N 1
ATOM 2122 C CA . SER A 1 267 ? 39.521 -15.734 -19.973 1.00 34.88 267 SER A CA 1
ATOM 2123 C C . SER A 1 267 ? 40.699 -16.486 -19.345 1.00 34.88 267 SER A C 1
ATOM 2125 O O . SER A 1 267 ? 41.557 -16.955 -20.084 1.00 34.88 267 SER A O 1
ATOM 2127 N N . GLU A 1 268 ? 40.749 -16.658 -18.021 1.00 39.09 268 GLU A N 1
ATOM 2128 C CA . GLU A 1 268 ? 41.818 -17.414 -17.343 1.00 39.09 268 GLU A CA 1
ATOM 2129 C C . GLU A 1 268 ? 41.338 -18.758 -16.780 1.00 39.09 268 GLU A C 1
ATOM 2131 O O . GLU A 1 268 ? 41.568 -19.096 -15.625 1.00 39.09 268 GLU A O 1
ATOM 2136 N N . ILE A 1 269 ? 40.682 -19.574 -17.603 1.00 40.34 269 ILE A N 1
ATOM 2137 C CA . ILE A 1 269 ? 40.660 -21.025 -17.385 1.00 40.34 269 ILE A CA 1
ATOM 2138 C C . ILE A 1 269 ? 40.818 -21.687 -18.750 1.00 40.34 269 ILE A C 1
ATOM 2140 O O . ILE A 1 269 ? 39.847 -22.172 -19.307 1.00 40.34 269 ILE A O 1
ATOM 2144 N N . GLU A 1 270 ? 42.028 -21.655 -19.314 1.00 31.47 270 GLU A N 1
ATOM 2145 C CA . GLU A 1 270 ? 42.558 -22.753 -20.132 1.00 31.47 270 GLU A CA 1
ATOM 2146 C C . GLU A 1 270 ? 44.035 -22.523 -20.507 1.00 31.47 270 GLU A C 1
ATOM 2148 O O . GLU A 1 270 ? 44.393 -21.596 -21.227 1.00 31.47 270 GLU A O 1
ATOM 2153 N N . SER A 1 271 ? 44.860 -23.476 -20.060 1.00 28.28 271 SER A N 1
ATOM 2154 C CA . SER A 1 271 ? 46.235 -23.827 -20.461 1.00 28.28 271 SER A CA 1
ATOM 2155 C C . SER A 1 271 ? 47.449 -23.129 -19.791 1.00 28.28 271 SER A C 1
ATOM 2157 O O . SER A 1 271 ? 47.524 -21.904 -19.722 1.00 28.28 271 SER A O 1
ATOM 2159 N N . PRO A 1 272 ? 48.439 -23.917 -19.298 1.00 36.66 272 PRO A N 1
ATOM 2160 C CA . PRO A 1 272 ? 49.663 -23.425 -18.669 1.00 36.66 272 PRO A CA 1
ATOM 2161 C C . PRO A 1 272 ? 50.816 -23.330 -19.682 1.00 36.66 272 PRO A C 1
ATOM 2163 O O . PRO A 1 272 ? 50.967 -24.225 -20.503 1.00 36.66 272 PRO A O 1
ATOM 2166 N N . HIS A 1 273 ? 51.668 -22.302 -19.590 1.00 28.67 273 HIS A N 1
ATOM 2167 C CA . HIS A 1 273 ? 53.139 -22.417 -19.612 1.00 28.67 273 HIS A CA 1
ATOM 2168 C C . HIS A 1 273 ? 53.825 -21.039 -19.499 1.00 28.67 273 HIS A C 1
ATOM 2170 O O . HIS A 1 273 ? 53.323 -20.018 -19.954 1.00 28.67 273 HIS A O 1
ATOM 2176 N N . LEU A 1 274 ? 54.988 -21.057 -18.840 1.00 32.31 274 LEU A N 1
ATOM 2177 C CA . LEU A 1 274 ? 55.858 -19.943 -18.459 1.00 32.31 274 LEU A CA 1
ATOM 2178 C C . LEU A 1 274 ? 56.226 -18.977 -19.602 1.00 32.31 274 LEU A C 1
ATOM 2180 O O . LEU A 1 274 ? 56.783 -19.414 -20.604 1.00 32.31 274 LEU A O 1
ATOM 2184 N N . SER A 1 275 ? 56.196 -17.672 -19.308 1.00 27.62 275 SER A N 1
ATOM 2185 C CA . SER A 1 275 ? 57.401 -16.833 -19.422 1.00 27.62 275 SER A CA 1
ATOM 2186 C C . SER A 1 275 ? 57.270 -15.507 -18.665 1.00 27.62 275 SER A C 1
ATOM 2188 O O . SER A 1 275 ? 56.357 -14.717 -18.876 1.00 27.62 275 SER A O 1
ATOM 2190 N N . THR A 1 276 ? 58.251 -15.316 -17.793 1.00 35.00 276 THR A N 1
ATOM 2191 C CA . THR A 1 276 ? 58.763 -14.123 -17.116 1.00 35.00 276 THR A CA 1
ATOM 2192 C C . THR A 1 276 ? 58.582 -12.796 -17.864 1.00 35.00 276 THR A C 1
ATOM 2194 O O . THR A 1 276 ? 59.046 -12.638 -18.989 1.00 35.00 276 THR A O 1
ATOM 2197 N N . GLY A 1 277 ? 58.030 -11.797 -17.171 1.00 25.83 277 GLY A N 1
ATOM 2198 C CA . GLY A 1 277 ? 57.971 -10.412 -17.636 1.00 25.83 277 GLY A CA 1
ATOM 2199 C C . GLY A 1 277 ? 57.379 -9.488 -16.576 1.00 25.83 277 GLY A C 1
ATOM 2200 O O . GLY A 1 277 ? 56.182 -9.242 -16.552 1.00 25.83 277 GLY A O 1
ATOM 2201 N N . ARG A 1 278 ? 58.235 -9.012 -15.672 1.00 35.12 278 ARG A N 1
ATOM 2202 C CA . ARG A 1 278 ? 57.947 -7.991 -14.659 1.00 35.12 278 ARG A CA 1
ATOM 2203 C C . ARG A 1 278 ? 57.477 -6.700 -15.340 1.00 35.12 278 ARG A C 1
ATOM 2205 O O . ARG A 1 278 ? 58.227 -6.160 -16.144 1.00 35.12 278 ARG A O 1
ATOM 2212 N N . ASN A 1 279 ? 56.301 -6.197 -14.974 1.00 27.34 279 ASN A N 1
ATOM 2213 C CA . ASN A 1 279 ? 55.993 -4.768 -14.995 1.00 27.34 279 ASN A CA 1
ATOM 2214 C C . ASN A 1 279 ? 54.961 -4.466 -13.905 1.00 27.34 279 ASN A C 1
ATOM 2216 O O . ASN A 1 279 ? 53.809 -4.883 -13.991 1.00 27.34 279 ASN A O 1
ATOM 2220 N N . ASP A 1 280 ? 55.434 -3.757 -12.881 1.00 36.50 280 ASP A N 1
ATOM 2221 C CA . ASP A 1 280 ? 54.615 -3.044 -11.909 1.00 36.50 280 ASP A CA 1
ATOM 2222 C C . ASP A 1 280 ? 53.684 -2.078 -12.645 1.00 36.50 280 ASP A C 1
ATOM 2224 O O . ASP A 1 280 ? 54.120 -1.249 -13.446 1.00 36.50 280 ASP A O 1
ATOM 2228 N N . GLY A 1 281 ? 52.398 -2.187 -12.344 1.00 27.38 281 GLY A N 1
ATOM 2229 C CA . GLY A 1 281 ? 51.371 -1.231 -12.711 1.00 27.38 281 GLY A CA 1
ATOM 2230 C C . GLY A 1 281 ? 50.353 -1.208 -11.588 1.00 27.38 281 GLY A C 1
ATOM 2231 O O . GLY A 1 281 ? 49.336 -1.891 -11.663 1.00 27.38 281 GLY A O 1
ATOM 2232 N N . ASP A 1 282 ? 50.673 -0.473 -10.524 1.00 34.12 282 ASP A N 1
ATOM 2233 C CA . ASP A 1 282 ? 49.712 -0.060 -9.504 1.00 34.12 282 ASP A CA 1
ATOM 2234 C C . ASP A 1 282 ? 48.571 0.698 -10.198 1.00 34.12 282 ASP A C 1
ATOM 2236 O O . ASP A 1 282 ? 48.746 1.827 -10.661 1.00 34.12 282 ASP A O 1
ATOM 2240 N N . TYR A 1 283 ? 47.394 0.082 -10.291 1.00 33.91 283 TYR A N 1
ATOM 2241 C CA . TYR A 1 283 ? 46.168 0.779 -10.674 1.00 33.91 283 TYR A CA 1
ATOM 2242 C C . TYR A 1 283 ? 45.369 1.060 -9.406 1.00 33.91 283 TYR A C 1
ATOM 2244 O O . TYR A 1 283 ? 44.499 0.297 -8.987 1.00 33.91 283 TYR A O 1
ATOM 2252 N N . GLU A 1 284 ? 45.718 2.172 -8.769 1.00 36.19 284 GLU A N 1
ATOM 2253 C CA . GLU A 1 284 ? 45.008 2.715 -7.621 1.00 36.19 284 GLU A CA 1
ATOM 2254 C C . GLU A 1 284 ? 43.584 3.136 -8.021 1.00 36.19 284 GLU A C 1
ATOM 2256 O O . GLU A 1 284 ? 43.380 3.976 -8.901 1.00 36.19 284 GLU A O 1
ATOM 2261 N N . LEU A 1 285 ? 42.577 2.564 -7.350 1.00 38.78 285 LEU A N 1
ATOM 2262 C CA . LEU A 1 285 ? 41.196 3.049 -7.401 1.00 38.78 285 LEU A CA 1
ATOM 2263 C C . LEU A 1 285 ? 41.194 4.556 -7.058 1.00 38.78 285 LEU A C 1
ATOM 2265 O O . LEU A 1 285 ? 41.782 4.915 -6.034 1.00 38.78 285 LEU A O 1
ATOM 2269 N N . PRO A 1 286 ? 40.540 5.445 -7.834 1.00 45.53 286 PRO A N 1
ATOM 2270 C CA . PRO A 1 286 ? 40.585 6.879 -7.566 1.00 45.53 286 PRO A CA 1
ATOM 2271 C C . PRO A 1 286 ? 40.130 7.189 -6.133 1.00 45.53 286 PRO A C 1
ATOM 2273 O O . PRO A 1 286 ? 39.041 6.781 -5.731 1.00 45.53 286 PRO A O 1
ATOM 2276 N N . GLU A 1 287 ? 40.925 7.938 -5.366 1.00 40.91 287 GLU A N 1
ATOM 2277 C CA . GLU A 1 287 ? 40.656 8.251 -3.947 1.00 40.91 287 GLU A CA 1
ATOM 2278 C C . GLU A 1 287 ? 39.262 8.862 -3.704 1.00 40.91 287 GLU A C 1
ATOM 2280 O O . GLU A 1 287 ? 38.622 8.600 -2.689 1.00 40.91 287 GLU A O 1
ATOM 2285 N N . LYS A 1 288 ? 38.712 9.594 -4.683 1.00 41.81 288 LYS A N 1
ATOM 2286 C CA . LYS A 1 288 ? 37.332 10.113 -4.627 1.00 41.81 288 LYS A CA 1
ATOM 2287 C C . LYS A 1 288 ? 36.269 9.009 -4.684 1.00 41.81 288 LYS A C 1
ATOM 2289 O O . LYS A 1 288 ? 35.235 9.134 -4.044 1.00 41.81 288 LYS A O 1
ATOM 2294 N N . LEU A 1 289 ? 36.526 7.926 -5.414 1.00 41.03 289 LEU A N 1
ATOM 2295 C CA . LEU A 1 289 ? 35.661 6.745 -5.500 1.00 41.03 289 LEU A CA 1
ATOM 2296 C C . LEU A 1 289 ? 35.814 5.856 -4.266 1.00 41.03 289 LEU A C 1
ATOM 2298 O O . LEU A 1 289 ? 34.809 5.368 -3.760 1.00 41.03 289 LEU A O 1
ATOM 2302 N N . LYS A 1 290 ? 37.031 5.722 -3.716 1.00 41.53 290 LYS A N 1
ATOM 2303 C CA . LYS A 1 290 ? 37.231 5.117 -2.389 1.00 41.53 290 LYS A CA 1
ATOM 2304 C C . LYS A 1 290 ? 36.479 5.895 -1.312 1.00 41.53 290 LYS A C 1
ATOM 2306 O O . LYS A 1 290 ? 35.877 5.259 -0.461 1.00 41.53 290 LYS A O 1
ATOM 2311 N N . ALA A 1 291 ? 36.459 7.229 -1.375 1.00 41.31 291 ALA A N 1
ATOM 2312 C CA . ALA A 1 291 ? 35.721 8.087 -0.448 1.00 41.31 291 ALA A CA 1
ATOM 2313 C C . ALA A 1 291 ? 34.195 7.960 -0.596 1.00 41.31 291 ALA A C 1
ATOM 2315 O O . ALA A 1 291 ? 33.480 7.915 0.397 1.00 41.31 291 ALA A O 1
ATOM 2316 N N . VAL A 1 292 ? 33.683 7.855 -1.825 1.00 42.88 292 VAL A N 1
ATOM 2317 C CA . VAL A 1 292 ? 32.250 7.638 -2.084 1.00 42.88 292 VAL A CA 1
ATOM 2318 C C . VAL A 1 292 ? 31.828 6.233 -1.639 1.00 42.88 292 VAL A C 1
ATOM 2320 O O . VAL A 1 292 ? 30.863 6.081 -0.897 1.00 42.88 292 VAL A O 1
ATOM 2323 N N . LEU A 1 293 ? 32.595 5.203 -2.002 1.00 40.03 293 LEU A N 1
ATOM 2324 C CA . LEU A 1 293 ? 32.354 3.826 -1.569 1.00 40.03 293 LEU A CA 1
ATOM 2325 C C . LEU A 1 293 ? 32.559 3.650 -0.060 1.00 40.03 293 LEU A C 1
ATOM 2327 O O . LEU A 1 293 ? 31.845 2.860 0.543 1.00 40.03 293 LEU A O 1
ATOM 2331 N N . SER A 1 294 ? 33.485 4.373 0.576 1.00 39.94 294 SER A N 1
ATOM 2332 C CA . SER A 1 294 ? 33.672 4.343 2.031 1.00 39.94 294 SER A CA 1
ATOM 2333 C C . SER A 1 294 ? 32.571 5.098 2.768 1.00 39.94 294 SER A C 1
ATOM 2335 O O . SER A 1 294 ? 32.147 4.624 3.817 1.00 39.94 294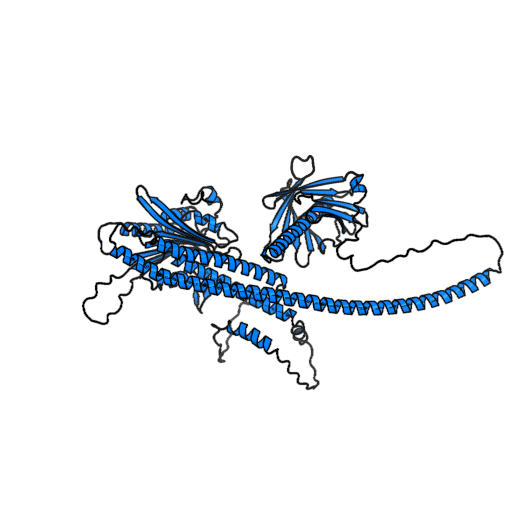 SER A O 1
ATOM 2337 N N . TYR A 1 295 ? 32.036 6.183 2.202 1.00 38.56 295 TYR A N 1
ATOM 2338 C CA . TYR A 1 295 ? 30.846 6.865 2.714 1.00 38.56 295 TYR A CA 1
ATOM 2339 C C . TYR A 1 295 ? 29.614 5.945 2.653 1.00 38.56 295 TYR A C 1
ATOM 2341 O O . TYR A 1 295 ? 28.912 5.793 3.650 1.00 38.56 295 TYR A O 1
ATOM 2349 N N . PHE A 1 296 ? 29.428 5.214 1.546 1.00 39.50 296 PHE A N 1
ATOM 2350 C CA . PHE A 1 296 ? 28.372 4.198 1.411 1.00 39.50 296 PHE A CA 1
ATOM 2351 C C . PHE A 1 296 ? 28.623 2.918 2.234 1.00 39.50 296 PHE A C 1
ATOM 2353 O O . PHE A 1 296 ? 27.680 2.224 2.604 1.00 39.50 296 PHE A O 1
ATOM 2360 N N . ARG A 1 297 ? 29.883 2.589 2.553 1.00 34.28 297 ARG A N 1
ATOM 2361 C CA . ARG A 1 297 ? 30.260 1.430 3.387 1.00 34.28 297 ARG A CA 1
ATOM 2362 C C . ARG A 1 297 ? 30.250 1.748 4.885 1.00 34.28 297 ARG A C 1
ATOM 2364 O O . ARG A 1 297 ? 30.077 0.834 5.686 1.00 34.28 297 ARG A O 1
ATOM 2371 N N . MET A 1 298 ? 30.409 3.014 5.277 1.00 30.19 298 MET A N 1
ATOM 2372 C CA . MET A 1 298 ? 30.286 3.460 6.670 1.00 30.19 298 MET A CA 1
ATOM 2373 C C . MET A 1 298 ? 28.830 3.512 7.138 1.00 30.19 298 MET A C 1
ATOM 2375 O O . MET A 1 298 ? 28.575 3.194 8.293 1.00 30.19 298 MET A O 1
ATOM 2379 N N . THR A 1 299 ? 27.870 3.789 6.253 1.00 33.38 299 THR A N 1
ATOM 2380 C CA . THR A 1 299 ? 26.433 3.648 6.563 1.00 33.38 299 THR A CA 1
ATOM 2381 C C . THR A 1 299 ? 25.946 2.192 6.533 1.00 33.38 299 THR A C 1
ATOM 2383 O O . THR A 1 299 ? 24.838 1.903 6.975 1.00 33.38 299 THR A O 1
ATOM 2386 N N . ALA A 1 300 ? 26.789 1.257 6.073 1.00 30.95 300 ALA A N 1
ATOM 2387 C CA . ALA A 1 300 ? 26.540 -0.186 6.057 1.00 30.95 300 ALA A CA 1
ATOM 2388 C C . ALA A 1 300 ? 27.106 -0.938 7.281 1.00 30.95 300 ALA A C 1
ATOM 2390 O O . ALA A 1 300 ? 27.004 -2.161 7.342 1.00 30.95 300 ALA A O 1
ATOM 2391 N N . ARG A 1 301 ? 27.710 -0.247 8.261 1.00 28.11 301 ARG A N 1
ATOM 2392 C CA . ARG A 1 301 ? 28.193 -0.865 9.506 1.00 28.11 301 ARG A CA 1
ATOM 2393 C C . ARG A 1 301 ? 27.382 -0.417 10.716 1.00 28.11 301 ARG A C 1
ATOM 2395 O O . ARG A 1 301 ? 27.838 0.396 11.511 1.00 28.11 301 ARG A O 1
ATOM 2402 N N . THR A 1 302 ? 26.267 -1.105 10.910 1.00 31.27 302 THR A N 1
ATOM 2403 C CA . THR A 1 302 ? 25.908 -1.610 12.235 1.00 31.27 302 THR A CA 1
ATOM 2404 C C . THR A 1 302 ? 25.508 -3.069 12.027 1.00 31.27 302 THR A C 1
ATOM 2406 O O . THR A 1 302 ? 24.566 -3.341 11.294 1.00 31.27 302 THR A O 1
ATOM 2409 N N . GLU A 1 303 ? 26.285 -3.971 12.632 1.00 32.72 303 GLU A N 1
ATOM 2410 C CA . GLU A 1 303 ? 26.071 -5.428 12.722 1.00 32.72 303 GLU A CA 1
ATOM 2411 C C . GLU A 1 303 ? 26.471 -6.306 11.514 1.00 32.72 303 GLU A C 1
ATOM 2413 O O . GLU A 1 303 ? 25.649 -6.789 10.750 1.00 32.72 303 GLU A O 1
ATOM 2418 N N . GLU A 1 304 ? 27.764 -6.649 11.445 1.00 23.92 304 GLU A N 1
ATOM 2419 C CA . GLU A 1 304 ? 28.198 -8.000 11.048 1.00 23.92 304 GLU A CA 1
ATOM 2420 C C . GLU A 1 304 ? 29.276 -8.487 12.042 1.00 23.92 304 GLU A C 1
ATOM 2422 O O . GLU A 1 304 ? 30.300 -7.810 12.203 1.00 23.92 304 GLU A O 1
ATOM 2427 N N . PRO A 1 305 ? 29.090 -9.627 12.739 1.00 28.12 305 PRO A N 1
ATOM 2428 C CA . PRO A 1 305 ? 30.090 -10.160 13.655 1.00 28.12 305 PRO A CA 1
ATOM 2429 C C . PRO A 1 305 ? 31.176 -10.965 12.926 1.00 28.12 305 PRO A C 1
ATOM 2431 O O . PRO A 1 305 ? 30.927 -11.762 12.021 1.00 28.12 305 PRO A O 1
ATOM 2434 N N . ALA A 1 306 ? 32.412 -10.781 13.385 1.00 25.33 306 ALA A N 1
ATOM 2435 C CA . ALA A 1 306 ? 33.604 -11.459 12.899 1.00 25.33 306 ALA A CA 1
ATOM 2436 C C . ALA A 1 306 ? 33.559 -12.979 13.157 1.00 25.33 306 ALA A C 1
ATOM 2438 O O . ALA A 1 306 ? 33.605 -13.427 14.302 1.00 25.33 306 ALA A O 1
ATOM 2439 N N . ARG A 1 307 ? 33.573 -13.793 12.095 1.00 26.09 307 ARG A N 1
ATOM 2440 C CA . ARG A 1 307 ? 33.874 -15.231 12.195 1.00 26.09 307 ARG A CA 1
ATOM 2441 C C . ARG A 1 307 ? 35.391 -15.449 12.230 1.00 26.09 307 ARG A C 1
ATOM 2443 O O . ARG A 1 307 ? 36.056 -15.403 11.199 1.00 26.09 307 ARG A O 1
ATOM 2450 N N . ARG A 1 308 ? 35.940 -15.740 13.415 1.00 22.89 308 ARG A N 1
ATOM 2451 C CA . ARG A 1 308 ? 37.202 -16.489 13.563 1.00 22.89 308 ARG A CA 1
ATOM 2452 C C . ARG A 1 308 ? 36.872 -17.979 13.506 1.00 22.89 308 ARG A C 1
ATOM 2454 O O . ARG A 1 308 ? 36.207 -18.483 14.405 1.00 22.89 308 ARG A O 1
ATOM 2461 N N . ALA A 1 309 ? 37.339 -18.675 12.474 1.00 25.81 309 ALA A N 1
ATOM 2462 C CA . ALA A 1 309 ? 37.303 -20.132 12.425 1.00 25.81 309 ALA A CA 1
ATOM 2463 C C . ALA A 1 309 ? 38.598 -20.695 13.029 1.00 25.81 309 ALA A C 1
ATOM 2465 O O . ALA A 1 309 ? 39.681 -20.532 12.467 1.00 25.81 309 ALA A O 1
ATOM 2466 N N . THR A 1 310 ? 38.470 -21.353 14.180 1.00 22.59 310 THR A N 1
ATOM 2467 C CA . THR A 1 310 ? 39.472 -22.281 14.709 1.00 22.59 310 THR A CA 1
ATOM 2468 C C . THR A 1 310 ? 39.256 -23.634 14.033 1.00 22.59 310 THR A C 1
ATOM 2470 O O . THR A 1 310 ? 38.140 -24.145 13.985 1.00 22.59 310 THR A O 1
ATOM 2473 N N . ILE A 1 311 ? 40.330 -24.194 13.487 1.00 26.69 311 ILE A N 1
ATOM 2474 C CA . ILE A 1 311 ? 40.387 -25.515 12.857 1.00 26.69 311 ILE A CA 1
ATOM 2475 C C . ILE A 1 311 ? 40.263 -26.593 13.939 1.00 26.69 311 ILE A C 1
ATOM 2477 O O . ILE A 1 311 ? 41.081 -26.584 14.854 1.00 26.69 311 ILE A O 1
ATOM 2481 N N . GLN A 1 312 ? 39.323 -27.539 13.794 1.00 23.61 312 GLN A N 1
ATOM 2482 C CA . GLN A 1 312 ? 39.510 -28.972 14.097 1.00 23.61 312 GLN A CA 1
ATOM 2483 C C . GLN A 1 312 ? 38.240 -29.805 13.832 1.00 23.61 312 GLN A C 1
ATOM 2485 O O . GLN A 1 312 ? 37.150 -29.431 14.249 1.00 23.61 312 GLN A O 1
ATOM 2490 N N . GLY A 1 313 ? 38.431 -30.987 13.231 1.00 22.06 313 GLY A N 1
ATOM 2491 C CA . GLY A 1 313 ? 37.580 -32.163 13.461 1.00 22.06 313 GLY A CA 1
ATOM 2492 C C . GLY A 1 313 ? 36.599 -32.534 12.351 1.00 22.06 313 GLY A C 1
ATOM 2493 O O . GLY A 1 313 ? 35.455 -32.104 12.349 1.00 22.06 313 GLY A O 1
ATOM 2494 N N . ALA A 1 314 ? 37.041 -33.400 11.441 1.00 22.27 314 ALA A N 1
ATOM 2495 C CA . ALA A 1 314 ? 36.204 -34.099 10.471 1.00 22.27 314 ALA A CA 1
ATOM 2496 C C . ALA A 1 314 ? 35.238 -35.094 11.146 1.00 22.27 314 ALA A C 1
ATOM 2498 O O . ALA A 1 314 ? 35.664 -35.806 12.051 1.00 22.27 314 ALA A O 1
ATOM 2499 N N . GLN A 1 315 ? 34.004 -35.225 10.636 1.00 24.27 315 GLN A N 1
ATOM 2500 C CA . GLN A 1 315 ? 33.480 -36.478 10.060 1.00 24.27 315 GLN A CA 1
ATOM 2501 C C . GLN A 1 315 ? 32.050 -36.329 9.494 1.00 24.27 315 GLN A C 1
ATOM 2503 O O . GLN A 1 315 ? 31.187 -35.651 10.038 1.00 24.27 315 GLN A O 1
ATOM 2508 N N . ASN A 1 316 ? 31.882 -36.977 8.342 1.00 23.61 316 ASN A N 1
ATOM 2509 C CA . ASN A 1 316 ? 30.767 -37.040 7.397 1.00 23.61 316 ASN A CA 1
ATOM 2510 C C . ASN A 1 316 ? 29.363 -37.304 7.970 1.00 23.61 316 ASN A C 1
ATOM 2512 O O . ASN A 1 316 ? 29.178 -38.298 8.662 1.00 23.61 316 ASN A O 1
ATOM 2516 N N . THR A 1 317 ? 28.357 -36.575 7.461 1.00 22.66 317 THR A N 1
ATOM 2517 C CA . THR A 1 317 ? 27.065 -37.164 7.042 1.00 22.66 317 THR A CA 1
ATOM 2518 C C . THR A 1 317 ? 26.333 -36.263 6.032 1.00 22.66 317 THR A C 1
ATOM 2520 O O . THR A 1 317 ? 26.314 -35.047 6.166 1.00 22.66 317 THR A O 1
ATOM 2523 N N . HIS A 1 318 ? 25.787 -36.902 4.996 1.00 23.67 318 HIS A N 1
ATOM 2524 C CA . HIS A 1 318 ? 25.039 -36.415 3.827 1.00 23.67 318 HIS A CA 1
ATOM 2525 C C . HIS A 1 318 ? 24.389 -35.014 3.885 1.00 23.67 318 HIS A C 1
ATOM 2527 O O . HIS A 1 318 ? 23.352 -34.821 4.514 1.00 23.67 318 HIS A O 1
ATOM 2533 N N . HIS A 1 319 ? 24.914 -34.074 3.088 1.00 23.27 319 HIS A N 1
ATOM 2534 C CA . HIS A 1 319 ? 24.202 -32.851 2.714 1.00 23.27 319 HIS A CA 1
ATOM 2535 C C . HIS A 1 319 ? 23.264 -33.113 1.530 1.00 23.27 319 HIS A C 1
ATOM 2537 O O . HIS A 1 319 ? 23.707 -33.365 0.407 1.00 23.27 319 HIS A O 1
ATOM 2543 N N . ALA A 1 320 ? 21.960 -33.004 1.786 1.00 23.56 320 ALA A N 1
ATOM 2544 C CA . ALA A 1 320 ? 20.986 -32.683 0.758 1.00 23.56 320 ALA A CA 1
ATOM 2545 C C . ALA A 1 320 ? 21.339 -31.309 0.165 1.00 23.56 320 ALA A C 1
ATOM 2547 O O . ALA A 1 320 ? 21.590 -30.339 0.881 1.00 23.56 320 ALA A O 1
ATOM 2548 N N . ARG A 1 321 ? 21.428 -31.270 -1.161 1.00 21.91 321 ARG A N 1
ATOM 2549 C CA . ARG A 1 321 ? 21.819 -30.122 -1.975 1.00 21.91 321 ARG A CA 1
ATOM 2550 C C . ARG A 1 321 ? 20.758 -29.023 -1.832 1.00 21.91 321 ARG A C 1
ATOM 2552 O O . ARG A 1 321 ? 19.639 -29.203 -2.302 1.00 21.91 321 ARG A O 1
ATOM 2559 N N . LEU A 1 322 ? 21.105 -27.911 -1.185 1.00 25.19 322 LEU A N 1
ATOM 2560 C CA . LEU A 1 322 ? 20.322 -26.675 -1.263 1.00 25.19 322 LEU A CA 1
ATOM 2561 C C . LEU A 1 322 ? 20.291 -26.200 -2.730 1.00 25.19 322 LEU A C 1
ATOM 2563 O O . LEU A 1 322 ? 21.315 -26.329 -3.414 1.00 25.19 322 LEU A O 1
ATOM 2567 N N . PRO A 1 323 ? 19.158 -25.679 -3.234 1.00 24.23 323 PRO A N 1
ATOM 2568 C CA . PRO A 1 323 ? 19.109 -25.081 -4.558 1.00 24.23 323 PRO A CA 1
ATOM 2569 C C . PRO A 1 323 ? 20.051 -23.880 -4.581 1.00 24.23 323 PRO A C 1
ATOM 2571 O O . PRO A 1 323 ? 19.951 -22.977 -3.755 1.00 24.23 323 PRO A O 1
ATOM 2574 N N . ILE A 1 324 ? 20.996 -23.905 -5.511 1.00 29.47 324 ILE A N 1
ATOM 2575 C CA . ILE A 1 324 ? 21.791 -22.740 -5.878 1.00 29.47 324 ILE A CA 1
ATOM 2576 C C . ILE A 1 324 ? 20.790 -21.745 -6.465 1.00 29.47 324 ILE A C 1
ATOM 2578 O O . ILE A 1 324 ? 20.180 -22.057 -7.487 1.00 29.47 324 ILE A O 1
ATOM 2582 N N . GLU A 1 325 ? 20.591 -20.604 -5.800 1.00 29.83 325 GLU A N 1
ATOM 2583 C CA . GLU A 1 325 ? 19.910 -19.454 -6.396 1.00 29.83 325 GLU A CA 1
ATOM 2584 C C . GLU A 1 325 ? 20.569 -19.174 -7.745 1.00 29.83 325 GLU A C 1
ATOM 2586 O O . GLU A 1 325 ? 21.772 -18.904 -7.848 1.00 29.83 325 GLU A O 1
ATOM 2591 N N . GLU A 1 326 ? 19.773 -19.343 -8.792 1.00 28.61 326 GLU A N 1
ATOM 2592 C CA . GLU A 1 326 ? 20.122 -19.014 -10.157 1.00 28.61 326 GLU A CA 1
ATOM 2593 C C . GLU A 1 326 ? 20.503 -17.531 -10.163 1.00 28.61 326 GLU A C 1
ATOM 2595 O O . GLU A 1 326 ? 19.707 -16.667 -9.808 1.00 28.61 326 GLU A O 1
ATOM 2600 N N . LYS A 1 327 ? 21.778 -17.235 -10.434 1.00 34.12 327 LYS A N 1
ATOM 2601 C CA . LYS A 1 327 ? 22.308 -15.872 -10.406 1.00 34.12 327 LYS A CA 1
ATOM 2602 C C . LYS A 1 327 ? 21.656 -15.099 -11.553 1.00 34.12 327 LYS A C 1
ATOM 2604 O O . LYS A 1 327 ? 22.152 -15.153 -12.679 1.00 34.12 327 LYS A O 1
ATOM 2609 N N . ASP A 1 328 ? 20.539 -14.441 -11.251 1.00 40.62 328 ASP A N 1
ATOM 2610 C CA . ASP A 1 328 ? 19.770 -13.624 -12.183 1.00 40.62 328 ASP A CA 1
ATOM 2611 C C . ASP A 1 328 ? 20.705 -12.702 -12.971 1.00 40.62 328 ASP A C 1
ATOM 2613 O O . ASP A 1 328 ? 21.627 -12.082 -12.424 1.00 40.62 328 ASP A O 1
ATOM 2617 N N . ALA A 1 329 ? 20.488 -12.626 -14.285 1.00 48.28 329 ALA A N 1
ATOM 2618 C CA . ALA A 1 329 ? 21.185 -11.661 -15.121 1.00 48.28 329 ALA A CA 1
ATOM 2619 C C . ALA A 1 329 ? 20.984 -10.249 -14.534 1.00 48.28 329 ALA A C 1
ATOM 2621 O O . ALA A 1 329 ? 19.871 -9.931 -14.108 1.00 48.28 329 ALA A O 1
ATOM 2622 N N . PRO A 1 330 ? 22.024 -9.393 -14.499 1.00 60.09 330 PRO A N 1
ATOM 2623 C CA . PRO A 1 330 ? 21.919 -8.078 -13.879 1.00 60.09 330 PRO A CA 1
ATOM 2624 C C . PRO A 1 330 ? 20.757 -7.295 -14.495 1.00 60.09 330 PRO A C 1
ATOM 2626 O O . PRO A 1 330 ? 20.697 -7.130 -15.718 1.00 60.09 330 PRO A O 1
ATOM 2629 N N . GLU A 1 331 ? 19.832 -6.838 -13.642 1.00 69.19 331 GLU A N 1
ATOM 2630 C CA . GLU A 1 331 ? 18.649 -6.097 -14.075 1.00 69.19 331 GLU A CA 1
ATOM 2631 C C . GLU A 1 331 ? 19.073 -4.910 -14.964 1.00 69.19 331 GLU A C 1
ATOM 2633 O O . GLU A 1 331 ? 19.988 -4.155 -14.606 1.00 69.19 331 GLU A O 1
ATOM 2638 N N . PRO A 1 332 ? 18.441 -4.718 -16.138 1.00 78.62 332 PRO A N 1
ATOM 2639 C CA . PRO A 1 332 ? 18.768 -3.593 -17.003 1.00 78.62 332 PRO A CA 1
ATOM 2640 C C . PRO A 1 332 ? 18.650 -2.244 -16.266 1.00 78.62 332 PRO A C 1
ATOM 2642 O O . PRO A 1 332 ? 17.753 -2.032 -15.453 1.00 78.62 332 PRO A O 1
ATOM 2645 N N . ALA A 1 333 ? 19.514 -1.281 -16.602 1.00 78.69 333 ALA A N 1
ATOM 2646 C CA . ALA A 1 333 ? 19.566 0.024 -15.924 1.00 78.69 333 ALA A CA 1
ATOM 2647 C C . ALA A 1 333 ? 18.202 0.744 -15.871 1.00 78.69 333 ALA A C 1
ATOM 2649 O O . ALA A 1 333 ? 17.857 1.365 -14.871 1.00 78.69 333 ALA A O 1
ATOM 2650 N N . VAL A 1 334 ? 17.387 0.624 -16.923 1.00 79.75 334 VAL A N 1
ATOM 2651 C CA . VAL A 1 334 ? 16.056 1.252 -16.954 1.00 79.75 334 VAL A CA 1
ATOM 2652 C C . VAL A 1 334 ? 15.082 0.609 -15.960 1.00 79.75 334 VAL A C 1
ATOM 2654 O O . VAL A 1 334 ? 14.244 1.310 -15.398 1.00 79.75 334 VAL A O 1
ATOM 2657 N N . VAL A 1 335 ? 15.208 -0.698 -15.710 1.00 83.50 335 VAL A N 1
ATOM 2658 C CA . VAL A 1 335 ? 14.412 -1.418 -14.704 1.00 83.50 335 VAL A CA 1
ATOM 2659 C C . VAL A 1 335 ? 14.696 -0.862 -13.321 1.00 83.50 335 VAL A C 1
ATOM 2661 O O . VAL A 1 335 ? 13.781 -0.459 -12.609 1.00 83.50 335 VAL A O 1
ATOM 2664 N N . LEU A 1 336 ? 15.982 -0.803 -12.975 1.00 84.00 336 LEU A N 1
ATOM 2665 C CA . LEU A 1 336 ? 16.456 -0.348 -11.676 1.00 84.00 336 LEU A CA 1
ATOM 2666 C C . LEU A 1 336 ? 16.065 1.109 -11.442 1.00 84.00 336 LEU A C 1
ATOM 2668 O O . LEU A 1 336 ? 15.576 1.454 -10.368 1.00 84.00 336 LEU A O 1
ATOM 2672 N N . TRP A 1 337 ? 16.183 1.948 -12.475 1.00 87.06 337 TRP A N 1
ATOM 2673 C CA . TRP A 1 337 ? 15.710 3.329 -12.445 1.00 87.06 337 TRP A CA 1
ATOM 2674 C C . TRP A 1 337 ? 14.200 3.416 -12.175 1.00 87.06 337 TRP A C 1
ATOM 2676 O O . TRP A 1 337 ? 13.770 4.179 -11.307 1.00 87.06 337 TRP A O 1
ATOM 2686 N N . GLN A 1 338 ? 13.388 2.613 -12.873 1.00 87.69 338 GLN A N 1
ATOM 2687 C CA . GLN A 1 338 ? 11.933 2.597 -12.704 1.00 87.69 338 GLN A CA 1
ATOM 2688 C C . GLN A 1 338 ? 11.531 2.110 -11.305 1.00 87.69 338 GLN A C 1
ATOM 2690 O O . GLN A 1 338 ? 10.707 2.753 -10.654 1.00 87.69 338 GLN A O 1
ATOM 2695 N N . ASN A 1 339 ? 12.123 1.012 -10.833 1.00 89.38 339 ASN A N 1
ATOM 2696 C CA . ASN A 1 339 ? 11.850 0.428 -9.520 1.00 89.38 339 ASN A CA 1
ATOM 2697 C C . ASN A 1 339 ? 12.253 1.382 -8.389 1.00 89.38 339 ASN A C 1
ATOM 2699 O O . ASN A 1 339 ? 11.475 1.596 -7.460 1.00 89.38 339 ASN A O 1
ATOM 2703 N N . THR A 1 340 ? 13.419 2.023 -8.502 1.00 89.44 340 THR A N 1
ATOM 2704 C CA . THR A 1 340 ? 13.895 3.002 -7.512 1.00 89.44 340 THR A CA 1
ATOM 2705 C C . THR A 1 340 ? 13.028 4.260 -7.497 1.00 89.44 340 THR A C 1
ATOM 2707 O O . THR A 1 340 ? 12.676 4.754 -6.427 1.00 89.44 340 THR A O 1
ATOM 2710 N N . SER A 1 341 ? 12.609 4.748 -8.668 1.00 89.69 341 SER A N 1
ATOM 2711 C CA . SER A 1 341 ? 11.696 5.895 -8.772 1.00 89.69 341 SER A CA 1
ATOM 2712 C C . SER A 1 341 ? 10.318 5.578 -8.187 1.00 89.69 341 SER A C 1
ATOM 2714 O O . SER A 1 341 ? 9.725 6.391 -7.477 1.00 89.69 341 SER A O 1
ATOM 2716 N N . PHE A 1 342 ? 9.799 4.379 -8.459 1.00 89.75 342 PHE A N 1
ATOM 2717 C CA . PHE A 1 342 ? 8.533 3.915 -7.904 1.00 89.75 342 PHE A CA 1
ATOM 2718 C C . PHE A 1 342 ? 8.598 3.775 -6.377 1.00 89.75 342 PHE A C 1
ATOM 2720 O O . PHE A 1 342 ? 7.686 4.233 -5.689 1.00 89.75 342 PHE A O 1
ATOM 2727 N N . LEU A 1 343 ? 9.698 3.229 -5.846 1.00 91.88 343 LEU A N 1
ATOM 2728 C CA . LEU A 1 343 ? 9.950 3.175 -4.408 1.00 91.88 343 LEU A CA 1
ATOM 2729 C C . LEU A 1 343 ? 9.995 4.576 -3.794 1.00 91.88 343 LEU A C 1
ATOM 2731 O O . LEU A 1 343 ? 9.275 4.814 -2.832 1.00 91.88 343 LEU A O 1
ATOM 2735 N N . SER A 1 344 ? 10.745 5.515 -4.383 1.00 93.00 344 SER A N 1
ATOM 2736 C CA . SER A 1 344 ? 10.818 6.913 -3.918 1.00 93.00 344 SER A CA 1
ATOM 2737 C C . SER A 1 344 ? 9.423 7.542 -3.772 1.00 93.00 344 SER A C 1
ATOM 2739 O O . SER A 1 344 ? 9.095 8.119 -2.736 1.00 93.00 344 SER A O 1
ATOM 2741 N N . ASN A 1 345 ? 8.535 7.328 -4.750 1.00 91.62 345 ASN A N 1
ATOM 2742 C CA . ASN A 1 345 ? 7.142 7.779 -4.660 1.00 91.62 345 ASN A CA 1
ATOM 2743 C C . ASN A 1 345 ? 6.367 7.105 -3.513 1.00 91.62 345 ASN A C 1
ATOM 2745 O O . ASN A 1 345 ? 5.570 7.757 -2.837 1.00 91.62 345 ASN A O 1
ATOM 2749 N N . GLY A 1 346 ? 6.595 5.811 -3.277 1.00 91.56 346 GLY A N 1
ATOM 2750 C CA . GLY A 1 346 ? 6.062 5.087 -2.120 1.00 91.56 346 GLY A CA 1
ATOM 2751 C C . GLY A 1 346 ? 6.482 5.687 -0.788 1.00 91.56 346 GLY A C 1
ATOM 2752 O O . GLY A 1 346 ? 5.630 5.950 0.060 1.00 91.56 346 GLY A O 1
ATOM 2753 N N . LEU A 1 347 ? 7.778 5.972 -0.643 1.00 93.94 347 LEU A N 1
ATOM 2754 C CA . LEU A 1 347 ? 8.346 6.611 0.543 1.00 93.94 347 LEU A CA 1
ATOM 2755 C C . LEU A 1 347 ? 7.698 7.980 0.794 1.00 93.94 347 LEU A C 1
ATOM 2757 O O . LEU A 1 347 ? 7.254 8.249 1.908 1.00 93.94 347 LEU A O 1
ATOM 2761 N N . CYS A 1 348 ? 7.547 8.812 -0.244 1.00 93.69 348 CYS A N 1
ATOM 2762 C CA . CYS A 1 348 ? 6.853 10.105 -0.156 1.00 93.69 348 CYS A CA 1
ATOM 2763 C C . CYS A 1 348 ? 5.385 9.958 0.290 1.00 93.69 348 CYS A C 1
ATOM 2765 O O . CYS A 1 348 ? 4.887 10.718 1.133 1.00 93.69 348 CYS A O 1
ATOM 2767 N N . ASN A 1 349 ? 4.675 8.967 -0.257 1.00 92.94 349 ASN A N 1
ATOM 2768 C CA . ASN A 1 349 ? 3.285 8.690 0.108 1.00 92.94 349 ASN A CA 1
ATOM 2769 C C . ASN A 1 349 ? 3.160 8.248 1.571 1.00 92.94 349 ASN A C 1
ATOM 2771 O O . ASN A 1 349 ? 2.250 8.709 2.273 1.00 92.94 349 ASN A O 1
ATOM 2775 N N . TRP A 1 350 ? 4.078 7.396 2.037 1.00 94.62 350 TRP A N 1
ATOM 2776 C CA . TRP A 1 350 ? 4.120 6.935 3.420 1.00 94.62 350 TRP A CA 1
ATOM 2777 C C . TRP A 1 350 ? 4.484 8.060 4.386 1.00 94.62 350 TRP A C 1
ATOM 2779 O O . TRP A 1 350 ? 3.786 8.270 5.377 1.00 94.62 350 TRP A O 1
ATOM 2789 N N . GLN A 1 351 ? 5.489 8.869 4.053 1.00 95.62 351 GLN A N 1
ATOM 2790 C CA . GLN A 1 351 ? 5.857 10.058 4.819 1.00 95.62 351 GLN A CA 1
ATOM 2791 C C . GLN A 1 351 ? 4.669 11.020 4.977 1.00 95.62 351 GLN A C 1
ATOM 2793 O O . GLN A 1 351 ? 4.442 11.585 6.047 1.00 95.62 351 GLN A O 1
ATOM 2798 N N . THR A 1 352 ? 3.843 11.160 3.938 1.00 95.69 352 THR A N 1
ATOM 2799 C CA . THR A 1 352 ? 2.597 11.928 4.030 1.00 95.69 352 THR A CA 1
ATOM 2800 C C . THR A 1 352 ? 1.609 11.315 5.028 1.00 95.69 352 THR A C 1
ATOM 2802 O O . THR A 1 352 ? 0.911 12.056 5.720 1.00 95.69 352 THR A O 1
ATOM 2805 N N . GLN A 1 353 ? 1.547 9.984 5.160 1.00 95.88 353 GLN A N 1
ATOM 2806 C CA . GLN A 1 353 ? 0.731 9.346 6.200 1.00 95.88 353 GLN A CA 1
ATOM 2807 C C . GLN A 1 353 ? 1.324 9.551 7.602 1.00 95.88 353 GLN A C 1
ATOM 2809 O O . GLN A 1 353 ? 0.563 9.842 8.520 1.00 95.88 353 GLN A O 1
ATOM 2814 N N . LEU A 1 354 ? 2.652 9.501 7.769 1.00 96.44 354 LEU A N 1
ATOM 2815 C CA . LEU A 1 354 ? 3.319 9.808 9.045 1.00 96.44 354 LEU A CA 1
ATOM 2816 C C . LEU A 1 354 ? 2.998 11.229 9.527 1.00 96.44 354 LEU A C 1
ATOM 2818 O O . LEU A 1 354 ? 2.661 11.427 10.692 1.00 96.44 354 LEU A O 1
ATOM 2822 N N . ARG A 1 355 ? 3.000 12.213 8.618 1.00 97.00 355 ARG A N 1
ATOM 2823 C CA . ARG A 1 355 ? 2.583 13.590 8.937 1.00 97.00 355 ARG A CA 1
ATOM 2824 C C . ARG A 1 355 ? 1.122 13.671 9.395 1.00 97.00 355 ARG A C 1
ATOM 2826 O O . ARG A 1 355 ? 0.813 14.462 10.279 1.00 97.00 355 ARG A O 1
ATOM 2833 N N . LYS A 1 356 ? 0.225 12.835 8.858 1.00 96.19 356 LYS A N 1
ATOM 2834 C CA . LYS A 1 356 ? -1.164 12.753 9.350 1.00 96.19 356 LYS A CA 1
ATOM 2835 C C . LYS A 1 356 ? -1.259 12.113 10.735 1.00 96.19 356 LYS A C 1
ATOM 2837 O O . LYS A 1 356 ? -2.092 12.544 11.522 1.00 96.19 356 LYS A O 1
ATOM 2842 N N . ILE A 1 357 ? -0.423 11.116 11.042 1.00 95.81 357 ILE A N 1
ATOM 2843 C CA . ILE A 1 357 ? -0.328 10.543 12.397 1.00 95.81 357 ILE A CA 1
ATOM 2844 C C . ILE A 1 357 ? 0.154 11.618 13.379 1.00 95.81 357 ILE A C 1
ATOM 2846 O O . ILE A 1 357 ? -0.411 11.762 14.461 1.00 95.81 357 ILE A O 1
ATOM 2850 N N . LEU A 1 358 ? 1.153 12.412 12.982 1.00 95.19 358 LEU A N 1
ATOM 2851 C CA . LEU A 1 358 ? 1.659 13.532 13.774 1.00 95.19 358 LEU A CA 1
ATOM 2852 C C . LEU A 1 358 ? 0.581 14.599 14.024 1.00 95.19 358 LEU A C 1
ATOM 2854 O O . LEU A 1 358 ? 0.425 15.038 15.160 1.00 95.19 358 LEU A O 1
ATOM 2858 N N . GLN A 1 359 ? -0.182 14.973 12.991 1.00 95.19 359 GLN A N 1
ATOM 2859 C CA . GLN A 1 359 ? -1.319 15.889 13.131 1.00 95.19 359 GLN A CA 1
ATOM 2860 C C . GLN A 1 359 ? -2.367 15.324 14.097 1.00 95.19 359 GLN A C 1
ATOM 2862 O O . GLN A 1 359 ? -2.791 16.010 15.019 1.00 95.19 359 GLN A O 1
ATOM 2867 N N . GLN A 1 360 ? -2.718 14.044 13.955 1.00 95.38 360 GLN A N 1
ATOM 2868 C CA . GLN A 1 360 ? -3.682 13.388 14.837 1.00 95.38 360 GLN A CA 1
ATOM 2869 C C . GLN A 1 360 ? -3.237 13.396 16.306 1.00 95.38 360 GLN A C 1
ATOM 2871 O O . GLN A 1 360 ? -4.074 13.433 17.202 1.00 95.38 360 GLN A O 1
ATOM 2876 N N . LEU A 1 361 ? -1.931 13.357 16.575 1.00 93.50 361 LEU A N 1
ATOM 2877 C CA . LEU A 1 361 ? -1.401 13.443 17.934 1.00 93.50 361 LEU A CA 1
ATOM 2878 C C . LEU A 1 361 ? -1.669 14.816 18.570 1.00 93.50 361 LEU A C 1
ATOM 2880 O O . LEU A 1 361 ? -1.953 14.882 19.762 1.00 93.50 361 LEU A O 1
ATOM 2884 N N . GLN A 1 362 ? -1.625 15.888 17.774 1.00 91.31 362 GLN A N 1
ATOM 2885 C CA . GLN A 1 362 ? -2.006 17.236 18.211 1.00 91.31 362 GLN A CA 1
ATOM 2886 C C . GLN A 1 362 ? -3.520 17.328 18.424 1.00 91.31 362 GLN A C 1
ATOM 2888 O O . GLN A 1 362 ? -3.963 17.743 19.491 1.00 91.31 362 GLN A O 1
ATOM 2893 N N . ASP A 1 363 ? -4.304 16.829 17.464 1.00 91.88 363 ASP A N 1
ATOM 2894 C CA . ASP A 1 363 ? -5.769 16.832 17.539 1.00 91.88 363 ASP A CA 1
ATOM 2895 C C . ASP A 1 363 ? -6.280 16.051 18.772 1.00 91.88 363 ASP A C 1
ATOM 2897 O O . ASP A 1 363 ? -7.288 16.411 19.386 1.00 91.88 363 ASP A O 1
ATOM 2901 N N . LEU A 1 364 ? -5.583 14.980 19.172 1.00 92.44 364 LEU A N 1
ATOM 2902 C CA . LEU A 1 364 ? -5.887 14.220 20.388 1.00 92.44 364 LEU A CA 1
ATOM 2903 C C . LEU A 1 364 ? -5.649 15.019 21.671 1.00 92.44 364 LEU A C 1
ATOM 2905 O O . LEU A 1 364 ? -6.448 14.906 22.601 1.00 92.44 364 LEU A O 1
ATOM 2909 N N . ASP A 1 365 ? -4.582 15.812 21.730 1.00 87.50 365 ASP A N 1
ATOM 2910 C CA . ASP A 1 365 ? -4.296 16.646 22.898 1.00 87.50 365 ASP A CA 1
ATOM 2911 C C . ASP A 1 365 ? -5.342 17.765 23.039 1.00 87.50 365 ASP A C 1
ATOM 2913 O O . ASP A 1 365 ? -5.925 17.953 24.112 1.00 87.50 365 ASP A O 1
ATOM 2917 N N . ASP A 1 366 ? -5.687 18.410 21.920 1.00 87.94 366 ASP A N 1
ATOM 2918 C CA . ASP A 1 366 ? -6.708 19.462 21.854 1.00 87.94 366 ASP A CA 1
ATOM 2919 C C . ASP A 1 366 ? -8.098 18.947 22.259 1.00 87.94 366 ASP A C 1
ATOM 2921 O O . ASP A 1 366 ? -8.851 19.615 22.974 1.00 87.94 366 ASP A O 1
ATOM 2925 N N . THR A 1 367 ? -8.438 17.722 21.849 1.00 86.56 367 THR A N 1
ATOM 2926 C CA . THR A 1 367 ? -9.718 17.072 22.182 1.00 86.56 367 THR A CA 1
ATOM 2927 C C . THR A 1 367 ? -9.710 16.347 23.528 1.00 86.56 367 THR A C 1
ATOM 2929 O O . THR A 1 367 ? -10.698 15.688 23.870 1.00 86.56 367 THR A O 1
ATOM 2932 N N . LYS A 1 368 ? -8.621 16.442 24.309 1.00 85.50 368 LYS A N 1
ATOM 2933 C CA . LYS A 1 368 ? -8.430 15.708 25.575 1.00 85.50 368 LYS A CA 1
ATOM 2934 C C . LYS A 1 368 ? -8.738 14.213 25.427 1.00 85.50 368 LYS A C 1
ATOM 2936 O O . LYS A 1 368 ? -9.368 13.603 26.292 1.00 85.50 368 LYS A O 1
ATOM 2941 N N . PHE A 1 369 ? -8.338 13.637 24.294 1.00 86.75 369 PHE A N 1
ATOM 2942 C CA . PHE A 1 369 ? -8.543 12.235 23.927 1.00 86.75 369 PHE A CA 1
ATOM 2943 C C . PHE A 1 369 ? -10.014 11.781 23.898 1.00 86.75 369 PHE A C 1
ATOM 2945 O O . PHE A 1 369 ? -10.270 10.581 23.842 1.00 86.75 369 PHE A O 1
ATOM 2952 N N . GLY A 1 370 ? -10.986 12.702 23.935 1.00 81.75 370 GLY A N 1
ATOM 2953 C CA . GLY A 1 370 ? -12.412 12.381 24.045 1.00 81.75 370 GLY A CA 1
ATOM 2954 C C . GLY A 1 370 ? -12.863 11.938 25.444 1.00 81.75 370 GLY A C 1
ATOM 2955 O O . GLY A 1 370 ? -13.932 11.344 25.567 1.00 81.75 370 GLY A O 1
ATOM 2956 N N . ILE A 1 371 ? -12.068 12.194 26.491 1.00 82.25 371 ILE A N 1
ATOM 2957 C CA . ILE A 1 371 ? -12.420 11.873 27.882 1.00 82.25 371 ILE A CA 1
ATOM 2958 C C . ILE A 1 371 ? -13.414 12.915 28.421 1.00 82.25 371 ILE A C 1
ATOM 2960 O O . ILE A 1 371 ? -13.157 14.119 28.369 1.00 82.25 371 ILE A O 1
ATOM 2964 N N . SER A 1 372 ? -14.546 12.457 28.968 1.00 75.75 372 SER A N 1
ATOM 2965 C CA . SER A 1 372 ? -15.557 13.329 29.581 1.00 75.75 372 SER A CA 1
ATOM 2966 C C . SER A 1 372 ? -15.018 14.008 30.846 1.00 75.75 372 SER A C 1
ATOM 2968 O O . SER A 1 372 ? -14.511 13.350 31.751 1.00 75.75 372 SER A O 1
ATOM 2970 N N . THR A 1 373 ? -15.147 15.333 30.941 1.00 66.12 373 THR A N 1
ATOM 2971 C CA . THR A 1 373 ? -14.639 16.141 32.068 1.00 66.12 373 THR A CA 1
ATOM 2972 C C . THR A 1 373 ? -15.638 16.286 33.224 1.00 66.12 373 THR A C 1
ATOM 2974 O O . THR A 1 373 ? -15.470 17.164 34.067 1.00 66.12 373 THR A O 1
ATOM 2977 N N . ILE A 1 374 ? -16.717 15.496 33.232 1.00 60.78 374 ILE A N 1
ATOM 2978 C CA . ILE A 1 374 ? -17.867 15.685 34.134 1.00 60.78 374 ILE A CA 1
ATOM 2979 C C . ILE A 1 374 ? -17.617 15.084 35.535 1.00 60.78 374 ILE A C 1
ATOM 2981 O O . ILE A 1 374 ? -18.234 15.528 36.501 1.00 60.78 374 ILE A O 1
ATOM 2985 N N . GLU A 1 375 ? -16.664 14.158 35.692 1.00 53.84 375 GLU A N 1
ATOM 2986 C CA . GLU A 1 375 ? -16.351 13.500 36.972 1.00 53.84 375 GLU A CA 1
ATOM 2987 C C . GLU A 1 375 ? -14.892 13.743 37.412 1.00 53.84 375 GLU A C 1
ATOM 2989 O O . GLU A 1 375 ? -13.979 13.692 36.594 1.00 53.84 375 GLU A O 1
ATOM 2994 N N . ASN A 1 376 ? -14.681 14.018 38.710 1.00 61.00 376 ASN A N 1
ATOM 2995 C CA . ASN A 1 376 ? -13.387 14.132 39.415 1.00 61.00 376 ASN A CA 1
ATOM 2996 C C . ASN A 1 376 ? -12.207 14.707 38.598 1.00 61.00 376 ASN A C 1
ATOM 2998 O O . ASN A 1 376 ? -11.339 13.975 38.108 1.00 61.00 376 ASN A O 1
ATOM 3002 N N . SER A 1 377 ? -12.114 16.044 38.551 1.00 66.12 377 SER A N 1
ATOM 3003 C CA . SER A 1 377 ? -11.105 16.786 37.774 1.00 66.12 377 SER A CA 1
ATOM 3004 C C . SER A 1 377 ? -9.662 16.307 37.986 1.00 66.12 377 SER A C 1
ATOM 3006 O O . SER A 1 377 ? -8.893 16.246 37.031 1.00 66.12 377 SER A O 1
ATOM 3008 N N . GLN A 1 378 ? -9.293 15.909 39.206 1.00 75.56 378 GLN A N 1
ATOM 3009 C CA . GLN A 1 378 ? -7.922 15.517 39.540 1.00 75.56 378 GLN A CA 1
ATOM 3010 C C . GLN A 1 378 ? -7.522 14.138 38.984 1.00 75.56 378 GLN A C 1
ATOM 3012 O O . GLN A 1 378 ? -6.387 13.956 38.542 1.00 75.56 378 GLN A O 1
ATOM 3017 N N . GLN A 1 379 ? -8.443 13.168 38.952 1.00 74.19 379 GLN A N 1
ATOM 3018 C CA . GLN A 1 379 ? -8.178 11.850 38.363 1.00 74.19 379 GLN A CA 1
ATOM 3019 C C . GLN A 1 379 ? -8.136 11.928 36.835 1.00 74.19 379 GLN A C 1
ATOM 3021 O O . GLN A 1 379 ? -7.232 11.353 36.225 1.00 74.19 379 GLN A O 1
ATOM 3026 N N . VAL A 1 380 ? -9.059 12.677 36.224 1.00 80.38 380 VAL A N 1
ATOM 3027 C CA . VAL A 1 380 ? -9.075 12.916 34.772 1.00 80.38 380 VAL A CA 1
ATOM 3028 C C . VAL A 1 380 ? -7.792 13.615 34.330 1.00 80.38 380 VAL A C 1
ATOM 3030 O O . VAL A 1 380 ? -7.146 13.154 33.390 1.00 80.38 380 VAL A O 1
ATOM 3033 N N . GLU A 1 381 ? -7.356 14.653 35.048 1.00 83.06 381 GLU A N 1
ATOM 3034 C CA . GLU A 1 381 ? -6.108 15.345 34.716 1.00 83.06 381 GLU A CA 1
ATOM 3035 C C . GLU A 1 381 ? -4.896 14.412 34.846 1.00 83.06 381 GLU A C 1
ATOM 3037 O O . GLU A 1 381 ? -4.041 14.389 33.964 1.00 83.06 381 GLU A O 1
ATOM 3042 N N . SER A 1 382 ? -4.850 13.548 35.868 1.00 83.31 382 SER A N 1
ATOM 3043 C CA . SER A 1 382 ? -3.767 12.562 35.998 1.00 83.31 382 SER A CA 1
ATOM 3044 C C . SER A 1 382 ? -3.709 11.566 34.826 1.00 83.31 382 SER A C 1
ATOM 3046 O O . SER A 1 382 ? -2.620 11.193 34.381 1.00 83.31 382 SER A O 1
ATOM 3048 N N . LYS A 1 383 ? -4.872 11.163 34.285 1.00 85.06 383 LYS A N 1
ATOM 3049 C CA . LYS A 1 383 ? -4.972 10.296 33.099 1.00 85.06 383 LYS A CA 1
ATOM 3050 C C . LYS A 1 383 ? -4.458 11.012 31.852 1.00 85.06 383 LYS A C 1
ATOM 3052 O O . LYS A 1 383 ? -3.646 10.447 31.120 1.00 85.06 383 LYS A O 1
ATOM 3057 N N . LEU A 1 384 ? -4.874 12.263 31.655 1.00 87.88 384 LEU A N 1
ATOM 3058 C CA . LEU A 1 384 ? -4.440 13.099 30.535 1.00 87.88 384 LEU A CA 1
ATOM 3059 C C . LEU A 1 384 ? -2.932 13.357 30.560 1.00 87.88 384 LEU A C 1
ATOM 3061 O O . LEU A 1 384 ? -2.284 13.210 29.529 1.00 87.88 384 LEU A O 1
ATOM 3065 N N . VAL A 1 385 ? -2.352 13.674 31.722 1.00 88.88 385 VAL A N 1
ATOM 3066 C CA . VAL A 1 385 ? -0.902 13.896 31.864 1.00 88.88 385 VAL A CA 1
ATOM 3067 C C . VAL A 1 385 ? -0.106 12.654 31.456 1.00 88.88 385 VAL A C 1
ATOM 3069 O O . VAL A 1 385 ? 0.834 12.761 30.673 1.00 88.88 385 VAL A O 1
ATOM 3072 N N . ARG A 1 386 ? -0.515 11.465 31.914 1.00 87.62 386 ARG A N 1
ATOM 3073 C CA . ARG A 1 386 ? 0.156 10.201 31.563 1.00 87.62 386 ARG A CA 1
ATO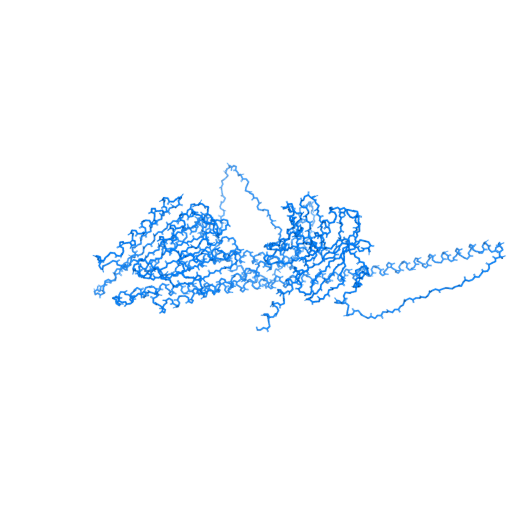M 3074 C C . ARG A 1 386 ? 0.013 9.853 30.076 1.00 87.62 386 ARG A C 1
ATOM 3076 O O . ARG A 1 386 ? 0.972 9.391 29.463 1.00 87.62 386 ARG A O 1
ATOM 3083 N N . LEU A 1 387 ? -1.155 10.095 29.474 1.00 89.50 387 LEU A N 1
ATOM 3084 C CA . LEU A 1 387 ? -1.347 9.920 28.029 1.00 89.50 387 LEU A CA 1
ATOM 3085 C C . LEU A 1 387 ? -0.492 10.906 27.223 1.00 89.50 387 LEU A C 1
ATOM 3087 O O . LEU A 1 387 ? 0.135 10.497 26.249 1.00 89.50 387 LEU A O 1
ATOM 3091 N N . ARG A 1 388 ? -0.402 12.172 27.647 1.00 91.19 388 ARG A N 1
ATOM 3092 C CA . ARG A 1 388 ? 0.461 13.189 27.022 1.00 91.19 388 ARG A CA 1
ATOM 3093 C C . ARG A 1 388 ? 1.938 12.827 27.098 1.00 91.19 388 ARG A C 1
ATOM 3095 O O . ARG A 1 388 ? 2.650 13.047 26.125 1.00 91.19 388 ARG A O 1
ATOM 3102 N N . GLU A 1 389 ? 2.397 12.253 28.209 1.00 90.38 389 GLU A N 1
ATOM 3103 C CA . GLU A 1 389 ? 3.786 11.804 28.348 1.00 90.38 389 GLU A CA 1
ATOM 3104 C C . GLU A 1 389 ? 4.134 10.746 27.291 1.00 90.38 389 GLU A C 1
ATOM 3106 O O . GLU A 1 389 ? 5.114 10.888 26.556 1.00 90.38 389 GLU A O 1
ATOM 3111 N N . VAL A 1 390 ? 3.292 9.717 27.149 1.00 89.56 390 VAL A N 1
ATOM 3112 C CA . VAL A 1 390 ? 3.463 8.699 26.101 1.00 89.56 390 VAL A CA 1
ATOM 3113 C C . VAL A 1 390 ? 3.310 9.322 24.708 1.00 89.56 390 VAL A C 1
ATOM 3115 O O . VAL A 1 390 ? 4.082 9.008 23.802 1.00 89.56 390 VAL A O 1
ATOM 3118 N N . GLY A 1 391 ? 2.364 10.248 24.539 1.00 90.25 391 GLY A N 1
ATOM 3119 C CA . GLY A 1 391 ? 2.167 11.008 23.307 1.00 90.25 391 GLY A CA 1
ATOM 3120 C C . GLY A 1 391 ? 3.415 11.793 22.892 1.00 90.25 391 GLY A C 1
ATOM 3121 O O . GLY A 1 391 ? 3.769 11.796 21.718 1.00 90.25 391 GLY A O 1
ATOM 3122 N N . PHE A 1 392 ? 4.149 12.384 23.837 1.00 89.12 392 PHE A N 1
ATOM 3123 C CA . PHE A 1 392 ? 5.411 13.070 23.554 1.00 89.12 392 PHE A CA 1
ATOM 3124 C C . PHE A 1 392 ? 6.475 12.106 23.014 1.00 89.12 392 PHE A C 1
ATOM 3126 O O . PHE A 1 392 ? 7.124 12.409 22.015 1.00 89.12 392 PHE A O 1
ATOM 3133 N N . ARG A 1 393 ? 6.609 10.913 23.609 1.00 88.81 393 ARG A N 1
ATOM 3134 C CA . ARG A 1 393 ? 7.544 9.880 23.125 1.00 88.81 393 ARG A CA 1
ATOM 3135 C C . ARG A 1 393 ? 7.177 9.404 21.716 1.00 88.81 393 ARG A C 1
ATOM 3137 O O . ARG A 1 393 ? 8.046 9.311 20.852 1.00 88.81 393 ARG A O 1
ATOM 3144 N N . ILE A 1 394 ? 5.885 9.171 21.465 1.00 91.50 394 ILE A N 1
ATOM 3145 C CA . ILE A 1 394 ? 5.373 8.815 20.133 1.00 91.50 394 ILE A CA 1
ATOM 3146 C C . ILE A 1 394 ? 5.657 9.933 19.127 1.00 91.50 394 ILE A C 1
ATOM 3148 O O . ILE A 1 394 ? 6.108 9.654 18.019 1.00 91.50 394 ILE A O 1
ATOM 3152 N N . LYS A 1 395 ? 5.431 11.194 19.504 1.00 93.00 395 LYS A N 1
ATOM 3153 C CA . LYS A 1 395 ? 5.700 12.359 18.656 1.00 93.00 395 LYS A CA 1
ATOM 3154 C C . LYS A 1 395 ? 7.161 12.401 18.218 1.00 93.00 395 LYS A C 1
ATOM 3156 O O . LYS A 1 395 ? 7.413 12.523 17.023 1.00 93.00 395 LYS A O 1
ATOM 3161 N N . THR A 1 396 ? 8.093 12.274 19.162 1.00 89.12 396 THR A N 1
ATOM 3162 C CA . THR A 1 396 ? 9.532 12.227 18.868 1.00 89.12 396 THR A CA 1
ATOM 3163 C C . THR A 1 396 ? 9.842 11.088 17.907 1.00 89.12 396 THR A C 1
ATOM 3165 O O . THR A 1 396 ? 10.435 11.322 16.861 1.00 89.12 396 THR A O 1
ATOM 3168 N N . ARG A 1 397 ? 9.327 9.880 18.171 1.00 91.81 397 ARG A N 1
ATOM 3169 C CA . ARG A 1 397 ? 9.584 8.729 17.302 1.00 91.81 397 ARG A CA 1
ATOM 3170 C C . ARG A 1 397 ? 9.039 8.904 15.881 1.00 91.81 397 ARG A C 1
ATOM 3172 O O . ARG A 1 397 ? 9.697 8.508 14.925 1.00 91.81 397 ARG A O 1
ATOM 3179 N N . ILE A 1 398 ? 7.847 9.482 15.717 1.00 92.88 398 ILE A N 1
ATOM 3180 C CA . ILE A 1 398 ? 7.274 9.758 14.389 1.00 92.88 398 ILE A CA 1
ATOM 3181 C C . ILE A 1 398 ? 8.092 10.822 13.644 1.00 92.88 398 ILE A C 1
ATOM 3183 O O . ILE A 1 398 ? 8.257 10.697 12.433 1.00 92.88 398 ILE A O 1
ATOM 3187 N N . LEU A 1 399 ? 8.613 11.839 14.338 1.00 92.62 399 LEU A N 1
ATOM 3188 C CA . LEU A 1 399 ? 9.517 12.828 13.740 1.00 92.62 399 LEU A CA 1
ATOM 3189 C C . LEU A 1 399 ? 10.822 12.174 13.272 1.00 92.62 399 LEU A C 1
ATOM 3191 O O . LEU A 1 399 ? 11.185 12.356 12.115 1.00 92.62 399 LEU A O 1
ATOM 3195 N N . ASP A 1 400 ? 11.435 11.327 14.103 1.00 89.50 400 ASP A N 1
ATOM 3196 C CA . ASP A 1 400 ? 12.640 10.577 13.725 1.00 89.50 400 ASP A CA 1
ATOM 3197 C C . ASP A 1 400 ? 12.396 9.709 12.480 1.00 89.50 400 ASP A C 1
ATOM 3199 O O . ASP A 1 400 ? 13.234 9.645 11.583 1.00 89.50 400 ASP A O 1
ATOM 3203 N N . LEU A 1 401 ? 11.227 9.058 12.395 1.00 91.25 401 LEU A N 1
ATOM 3204 C CA . LEU A 1 401 ? 10.840 8.307 11.200 1.00 91.25 401 LEU A CA 1
ATOM 3205 C C . LEU A 1 401 ? 10.702 9.232 9.983 1.00 91.25 401 LEU A C 1
ATOM 3207 O O . LEU A 1 401 ? 11.172 8.886 8.909 1.00 91.25 401 LEU A O 1
ATOM 3211 N N . ILE A 1 402 ? 10.075 10.404 10.109 1.00 93.44 402 ILE A N 1
ATOM 3212 C CA . ILE A 1 402 ? 9.940 11.346 8.984 1.00 93.44 402 ILE A CA 1
ATOM 3213 C C . ILE A 1 402 ? 11.316 11.772 8.456 1.00 93.44 402 ILE A C 1
ATOM 3215 O O . ILE A 1 402 ? 11.506 11.745 7.236 1.00 93.44 402 ILE A O 1
ATOM 3219 N N . ASP A 1 403 ? 12.247 12.098 9.354 1.00 91.25 403 ASP A N 1
ATOM 3220 C CA . ASP A 1 403 ? 13.615 12.506 9.018 1.00 91.25 403 ASP A CA 1
ATOM 3221 C C . ASP A 1 403 ? 14.400 11.362 8.353 1.00 91.25 403 ASP A C 1
ATOM 3223 O O . ASP A 1 403 ? 15.118 11.562 7.371 1.00 91.25 403 ASP A O 1
ATOM 3227 N N . GLU A 1 404 ? 14.220 10.132 8.839 1.00 91.12 404 GLU A N 1
ATOM 3228 C CA . GLU A 1 404 ? 14.799 8.936 8.229 1.00 91.12 404 GLU A CA 1
ATOM 3229 C C . GLU A 1 404 ? 14.263 8.699 6.806 1.00 91.12 404 GLU A C 1
ATOM 3231 O O . GLU A 1 404 ? 15.024 8.419 5.876 1.00 91.12 404 GLU A O 1
ATOM 3236 N N . TYR A 1 405 ? 12.952 8.852 6.605 1.00 94.56 405 TYR A N 1
ATOM 3237 C CA . TYR A 1 405 ? 12.348 8.749 5.278 1.00 94.56 405 TYR A CA 1
ATOM 3238 C C . TYR A 1 405 ? 12.840 9.859 4.338 1.00 94.56 405 TYR A C 1
ATOM 3240 O O . TYR A 1 405 ? 13.074 9.571 3.165 1.00 94.56 405 TYR A O 1
ATOM 3248 N N . ASP A 1 406 ? 13.048 11.089 4.822 1.00 93.69 406 ASP A N 1
ATOM 3249 C CA . ASP A 1 406 ? 13.654 12.169 4.027 1.00 93.69 406 ASP A CA 1
ATOM 3250 C C . ASP A 1 406 ? 15.051 11.775 3.528 1.00 93.69 406 ASP A C 1
ATOM 3252 O O . ASP A 1 406 ? 15.381 11.981 2.356 1.00 93.69 406 ASP A O 1
ATOM 3256 N N . GLU A 1 407 ? 15.861 11.149 4.383 1.00 91.62 407 GLU A N 1
ATOM 3257 C CA . GLU A 1 407 ? 17.174 10.645 3.989 1.00 91.62 407 GLU A CA 1
ATOM 3258 C C . GLU A 1 407 ? 17.076 9.551 2.918 1.00 91.62 407 GLU A C 1
ATOM 3260 O O . GLU A 1 407 ? 17.745 9.635 1.886 1.00 91.62 407 GLU A O 1
ATOM 3265 N N . HIS A 1 408 ? 16.196 8.565 3.092 1.00 91.12 408 HIS A N 1
ATOM 3266 C CA . HIS A 1 408 ? 16.018 7.502 2.101 1.00 91.12 408 HIS A CA 1
ATOM 3267 C C . HIS A 1 408 ? 15.457 8.002 0.765 1.00 91.12 408 HIS A C 1
ATOM 3269 O O . HIS A 1 408 ? 15.894 7.545 -0.293 1.00 91.12 408 HIS A O 1
ATOM 3275 N N . ILE A 1 409 ? 14.553 8.982 0.780 1.00 93.56 409 ILE A N 1
ATOM 3276 C CA . ILE A 1 409 ? 14.055 9.634 -0.438 1.00 93.56 409 ILE A CA 1
ATOM 3277 C C . ILE A 1 409 ? 15.207 10.340 -1.163 1.00 93.56 409 ILE A C 1
ATOM 3279 O O . ILE A 1 409 ? 15.369 10.175 -2.377 1.00 93.56 409 ILE A O 1
ATOM 3283 N N . ARG A 1 410 ? 16.057 11.085 -0.438 1.00 91.56 410 ARG A N 1
ATOM 3284 C CA . ARG A 1 410 ? 17.252 11.718 -1.023 1.00 91.56 410 ARG A CA 1
ATOM 3285 C C . ARG A 1 410 ? 18.198 10.689 -1.632 1.00 91.56 410 ARG A C 1
ATOM 3287 O O . ARG A 1 410 ? 18.676 10.905 -2.745 1.00 91.56 410 ARG A O 1
ATOM 3294 N N . GLN A 1 411 ? 18.428 9.571 -0.949 1.00 88.56 411 GLN A N 1
ATOM 3295 C CA . GLN A 1 411 ? 19.254 8.469 -1.446 1.00 88.56 411 GLN A CA 1
ATOM 3296 C C . GLN A 1 411 ? 18.692 7.873 -2.742 1.00 88.56 411 GLN A C 1
ATOM 3298 O O . GLN A 1 411 ? 19.428 7.761 -3.724 1.00 88.56 411 GLN A O 1
ATOM 3303 N N . CYS A 1 412 ? 17.392 7.559 -2.786 1.00 91.62 412 CYS A N 1
ATOM 3304 C CA . CYS A 1 412 ? 16.723 7.073 -3.994 1.00 91.62 412 CYS A CA 1
ATOM 3305 C C . CYS A 1 412 ? 16.840 8.070 -5.155 1.00 91.62 412 CYS A C 1
ATOM 3307 O O . CYS A 1 412 ? 17.133 7.669 -6.281 1.00 91.62 412 CYS A O 1
ATOM 3309 N N . ASN A 1 413 ? 16.669 9.366 -4.899 1.00 91.88 413 ASN A N 1
ATOM 3310 C CA . ASN A 1 413 ? 16.796 10.391 -5.936 1.00 91.88 413 ASN A CA 1
ATOM 3311 C C . ASN A 1 413 ? 18.243 10.516 -6.434 1.00 91.88 413 ASN A C 1
ATOM 3313 O O . ASN A 1 413 ? 18.481 10.560 -7.640 1.00 91.88 413 ASN A O 1
ATOM 3317 N N . HIS A 1 414 ? 19.220 10.506 -5.522 1.00 88.00 414 HIS A N 1
ATOM 3318 C CA . HIS A 1 414 ? 20.636 10.590 -5.870 1.00 88.00 414 HIS A CA 1
ATOM 3319 C C . HIS A 1 414 ? 21.078 9.429 -6.767 1.00 88.00 414 HIS A C 1
ATOM 3321 O O . HIS A 1 414 ? 21.700 9.655 -7.806 1.00 88.00 414 HIS A O 1
ATOM 3327 N N . ILE A 1 415 ? 20.725 8.191 -6.408 1.00 87.94 415 ILE A N 1
ATOM 3328 C CA . ILE A 1 415 ? 21.118 7.021 -7.199 1.00 87.94 415 ILE A CA 1
ATOM 3329 C C . ILE A 1 415 ? 20.390 6.958 -8.545 1.00 87.94 415 ILE A C 1
ATOM 3331 O O . ILE A 1 415 ? 20.981 6.566 -9.548 1.00 87.94 415 ILE A O 1
ATOM 3335 N N . THR A 1 416 ? 19.137 7.411 -8.589 1.00 89.25 416 THR A N 1
ATOM 3336 C CA . THR A 1 416 ? 18.339 7.511 -9.817 1.00 89.25 416 THR A CA 1
ATOM 3337 C C . THR A 1 416 ? 18.988 8.476 -10.815 1.00 89.25 416 THR A C 1
ATOM 3339 O O . THR A 1 416 ? 19.132 8.140 -11.994 1.00 89.25 416 THR A O 1
ATOM 3342 N N . GLU A 1 417 ? 19.460 9.637 -10.351 1.00 87.62 417 GLU A N 1
ATOM 3343 C CA . GLU A 1 417 ? 20.206 10.589 -11.184 1.00 87.62 417 GLU A CA 1
ATOM 3344 C C . GLU A 1 417 ? 21.603 10.071 -11.560 1.00 87.62 417 GLU A C 1
ATOM 3346 O O . GLU A 1 417 ? 22.025 10.220 -12.709 1.00 87.62 417 GLU A O 1
ATOM 3351 N N . GLY A 1 418 ? 22.299 9.390 -10.643 1.00 86.25 418 GLY A N 1
ATOM 3352 C CA . GLY A 1 418 ? 23.582 8.741 -10.929 1.00 86.25 418 GLY A CA 1
ATOM 3353 C C . GLY A 1 418 ? 23.474 7.687 -12.037 1.00 86.25 418 GLY A C 1
ATOM 3354 O O . GLY A 1 418 ? 24.271 7.682 -12.977 1.00 86.25 418 GLY A O 1
ATOM 3355 N N . LEU A 1 419 ? 22.443 6.842 -11.980 1.00 87.12 419 LEU A N 1
ATOM 3356 C CA . LEU A 1 419 ? 22.174 5.804 -12.976 1.00 87.12 419 LEU A CA 1
ATOM 3357 C C . LEU A 1 419 ? 21.801 6.401 -14.336 1.00 87.12 419 LEU A C 1
ATOM 3359 O O . LEU A 1 419 ? 22.273 5.934 -15.379 1.00 87.12 419 LEU A O 1
ATOM 3363 N N . ARG A 1 420 ? 21.000 7.472 -14.332 1.00 84.25 420 ARG A N 1
ATOM 3364 C CA . ARG A 1 420 ? 20.659 8.235 -15.537 1.00 84.25 420 ARG A CA 1
ATOM 3365 C C . ARG A 1 420 ? 21.905 8.824 -16.193 1.00 84.25 420 ARG A C 1
ATOM 3367 O O . ARG A 1 420 ? 22.075 8.669 -17.402 1.00 84.25 420 ARG A O 1
ATOM 3374 N N . LEU A 1 421 ? 22.774 9.469 -15.416 1.00 86.94 421 LEU A N 1
ATOM 3375 C CA . LEU A 1 421 ? 24.006 10.072 -15.920 1.00 86.94 421 LEU A CA 1
ATOM 3376 C C . LEU A 1 421 ? 24.949 9.013 -16.501 1.00 86.94 421 LEU A C 1
ATOM 3378 O O . LEU A 1 421 ? 25.419 9.177 -17.624 1.00 86.94 421 LEU A O 1
ATOM 3382 N N . ALA A 1 422 ? 25.181 7.913 -15.779 1.00 83.56 422 ALA A N 1
ATOM 3383 C CA . ALA A 1 422 ? 26.036 6.821 -16.244 1.00 83.56 422 ALA A CA 1
ATOM 3384 C C . ALA A 1 422 ? 25.546 6.246 -17.584 1.00 83.56 422 ALA A C 1
ATOM 3386 O O . ALA A 1 422 ? 26.323 6.114 -18.527 1.00 83.56 422 ALA A O 1
ATOM 3387 N N . THR A 1 423 ? 24.236 6.010 -17.704 1.00 83.12 423 THR A N 1
ATOM 3388 C CA . THR A 1 423 ? 23.622 5.504 -18.942 1.00 83.12 423 THR A CA 1
ATOM 3389 C C . THR A 1 423 ? 23.750 6.505 -20.098 1.00 83.12 423 THR A C 1
ATOM 3391 O O . THR A 1 423 ? 24.032 6.123 -21.231 1.00 83.12 423 THR A O 1
ATOM 3394 N N . GLN A 1 424 ? 23.568 7.805 -19.842 1.00 82.69 424 GLN A N 1
ATOM 3395 C CA . GLN A 1 424 ? 23.739 8.838 -20.873 1.00 82.69 424 GLN A CA 1
ATOM 3396 C C . GLN A 1 424 ? 25.189 8.951 -21.356 1.00 82.69 424 GLN A C 1
ATOM 3398 O O . GLN A 1 424 ? 25.426 9.141 -22.550 1.00 82.69 424 GLN A O 1
ATOM 3403 N N . LEU A 1 425 ? 26.158 8.842 -20.444 1.00 82.25 425 LEU A N 1
ATOM 3404 C CA . LEU A 1 425 ? 27.579 8.863 -20.785 1.00 82.25 425 LEU A CA 1
ATOM 3405 C C . LEU A 1 425 ? 27.970 7.647 -21.630 1.00 82.25 425 LEU A C 1
ATOM 3407 O O . LEU A 1 425 ? 28.663 7.813 -22.631 1.00 82.25 425 LEU A O 1
ATOM 3411 N N . GLU A 1 426 ? 27.472 6.460 -21.286 1.00 80.69 426 GLU A N 1
ATOM 3412 C CA . GLU A 1 426 ? 27.687 5.240 -22.069 1.00 80.69 426 GLU A CA 1
ATOM 3413 C C . GLU A 1 426 ? 27.117 5.369 -23.490 1.00 80.69 426 GLU A C 1
ATOM 3415 O O . GLU A 1 426 ? 27.817 5.107 -24.468 1.00 80.69 426 GLU A O 1
ATOM 3420 N N . LEU A 1 427 ? 25.875 5.847 -23.630 1.00 77.25 427 LEU A N 1
ATOM 3421 C CA . LEU A 1 427 ? 25.258 6.063 -24.944 1.00 77.25 427 LEU A CA 1
ATOM 3422 C C . LEU A 1 427 ? 26.045 7.067 -25.798 1.00 77.25 427 LEU A C 1
ATOM 3424 O O . LEU A 1 427 ? 26.184 6.872 -27.007 1.00 77.25 427 LEU A O 1
ATOM 3428 N N . ASN A 1 428 ? 26.585 8.122 -25.184 1.00 80.62 428 ASN A N 1
ATOM 3429 C CA . ASN A 1 428 ? 27.448 9.076 -25.879 1.00 80.62 428 ASN A CA 1
ATOM 3430 C C . ASN A 1 428 ? 28.780 8.446 -26.311 1.00 80.62 428 ASN A C 1
ATOM 3432 O O . ASN A 1 428 ? 29.213 8.672 -27.442 1.00 80.62 428 ASN A O 1
ATOM 3436 N N . ASP A 1 429 ? 29.423 7.642 -25.459 1.00 78.94 429 ASP A N 1
ATOM 3437 C CA . ASP A 1 429 ? 30.665 6.940 -25.810 1.00 78.94 429 ASP A CA 1
ATOM 3438 C C . ASP A 1 429 ? 30.448 5.939 -26.957 1.00 78.94 429 ASP A C 1
ATOM 3440 O O . ASP A 1 429 ? 31.227 5.911 -27.915 1.00 78.94 429 ASP A O 1
ATOM 3444 N N . ILE A 1 430 ? 29.340 5.191 -26.929 1.00 76.81 430 ILE A N 1
ATOM 3445 C CA . ILE A 1 430 ? 28.923 4.313 -28.032 1.00 76.81 430 ILE A CA 1
ATOM 3446 C C . ILE A 1 430 ? 28.713 5.132 -29.311 1.00 76.81 430 ILE A C 1
ATOM 3448 O O . ILE A 1 430 ? 29.288 4.804 -30.347 1.00 76.81 430 ILE A O 1
ATOM 3452 N N . GLY A 1 431 ? 27.985 6.251 -29.241 1.00 74.88 431 GLY A N 1
ATOM 3453 C CA . GLY A 1 431 ? 27.777 7.135 -30.390 1.00 74.88 431 GLY A CA 1
ATOM 3454 C C . GLY A 1 431 ? 29.085 7.681 -30.979 1.00 74.88 431 GLY A C 1
ATOM 3455 O O . GLY A 1 431 ? 29.236 7.769 -32.201 1.00 74.88 431 GLY A O 1
ATOM 3456 N N . HIS A 1 432 ? 30.072 8.000 -30.137 1.00 79.31 432 HIS A N 1
ATOM 3457 C CA . HIS A 1 432 ? 31.401 8.411 -30.590 1.00 79.31 432 HIS A CA 1
ATOM 3458 C C . HIS A 1 432 ? 32.180 7.270 -31.252 1.00 79.31 432 HIS A C 1
ATOM 3460 O O . HIS A 1 432 ? 32.833 7.494 -32.279 1.00 79.31 432 HIS A O 1
ATOM 3466 N N . LYS A 1 433 ? 32.121 6.057 -30.695 1.00 81.69 433 LYS A N 1
ATOM 3467 C CA . LYS A 1 433 ? 32.729 4.859 -31.292 1.00 81.69 433 LYS A CA 1
ATOM 3468 C C . LYS A 1 433 ? 32.098 4.546 -32.651 1.00 81.69 433 LYS A C 1
ATOM 3470 O O . LYS A 1 433 ? 32.840 4.371 -33.616 1.00 81.69 433 LYS A O 1
ATOM 3475 N N . ASP A 1 434 ? 30.775 4.614 -32.762 1.00 80.31 434 ASP A N 1
ATOM 3476 C CA . ASP A 1 434 ? 30.037 4.390 -34.010 1.00 80.31 434 ASP A CA 1
ATOM 3477 C C . ASP A 1 434 ? 30.331 5.452 -35.074 1.00 80.31 434 ASP A C 1
ATOM 3479 O O . ASP A 1 434 ? 30.475 5.153 -36.259 1.00 80.31 434 ASP A O 1
ATOM 3483 N N . ALA A 1 435 ? 30.483 6.718 -34.681 1.00 81.31 435 ALA A N 1
ATOM 3484 C CA . ALA A 1 435 ? 30.906 7.761 -35.611 1.00 81.31 435 ALA A CA 1
ATOM 3485 C C . ALA A 1 435 ? 32.311 7.478 -36.176 1.00 81.31 435 ALA A C 1
ATOM 3487 O O . ALA A 1 435 ? 32.550 7.662 -37.374 1.00 81.31 435 ALA A O 1
ATOM 3488 N N . ARG A 1 436 ? 33.238 6.992 -35.336 1.00 86.06 436 ARG A N 1
ATOM 3489 C CA . ARG A 1 436 ? 34.594 6.616 -35.767 1.00 86.06 436 ARG A CA 1
ATOM 3490 C C . ARG A 1 436 ? 34.581 5.403 -36.696 1.00 86.06 436 ARG A C 1
ATOM 3492 O O . ARG A 1 436 ? 35.256 5.447 -37.725 1.00 86.06 436 ARG A O 1
ATOM 3499 N N . THR A 1 437 ? 33.823 4.353 -36.378 1.00 83.62 437 THR A N 1
ATOM 3500 C CA . THR A 1 437 ? 33.711 3.161 -37.238 1.00 83.62 437 THR A CA 1
ATOM 3501 C C . THR A 1 437 ? 33.050 3.510 -38.570 1.00 83.62 437 THR A C 1
ATOM 3503 O O . THR A 1 437 ? 33.584 3.162 -39.620 1.00 83.62 437 THR A O 1
ATOM 3506 N N . ASN A 1 438 ? 31.982 4.313 -38.570 1.00 81.12 438 ASN A N 1
ATOM 3507 C CA . ASN A 1 438 ? 31.354 4.809 -39.798 1.00 81.12 438 ASN A CA 1
ATOM 3508 C C . ASN A 1 438 ? 32.319 5.643 -40.652 1.00 81.12 438 ASN A C 1
ATOM 3510 O O . ASN A 1 438 ? 32.351 5.493 -41.874 1.00 81.12 438 ASN A O 1
ATOM 3514 N N . GLN A 1 439 ? 33.164 6.477 -40.036 1.00 84.88 439 GLN A N 1
ATOM 3515 C CA . GLN A 1 439 ? 34.203 7.212 -40.761 1.00 84.88 439 GLN A CA 1
ATOM 3516 C C . GLN A 1 439 ? 35.250 6.269 -41.377 1.00 84.88 439 GLN A C 1
ATOM 3518 O O . GLN A 1 439 ? 35.720 6.510 -42.491 1.00 84.88 439 GLN A O 1
ATOM 3523 N N . GLN A 1 440 ? 35.630 5.196 -40.679 1.00 85.25 440 GLN A N 1
ATOM 3524 C CA . GLN A 1 440 ? 36.537 4.175 -41.211 1.00 85.25 440 GLN A CA 1
ATOM 3525 C C . GLN A 1 440 ? 35.903 3.418 -42.385 1.00 85.25 440 GLN A C 1
ATOM 3527 O O . GLN A 1 440 ? 36.540 3.301 -43.431 1.00 85.25 440 GLN A O 1
ATOM 3532 N N . ILE A 1 441 ? 34.642 2.996 -42.258 1.00 82.19 441 ILE A N 1
ATOM 3533 C CA . ILE A 1 441 ? 33.883 2.339 -43.331 1.00 82.19 441 ILE A CA 1
ATOM 3534 C C . ILE A 1 441 ? 33.782 3.262 -44.550 1.00 82.19 441 ILE A C 1
ATOM 3536 O O . ILE A 1 441 ? 34.064 2.837 -45.667 1.00 82.19 441 ILE A O 1
ATOM 3540 N N . ALA A 1 442 ? 33.474 4.547 -44.355 1.00 80.38 442 ALA A N 1
ATOM 3541 C CA . ALA A 1 442 ? 33.420 5.523 -45.442 1.00 80.38 442 ALA A CA 1
ATOM 3542 C C . ALA A 1 442 ? 34.770 5.674 -46.166 1.00 80.38 442 ALA A C 1
ATOM 3544 O O . ALA A 1 442 ? 34.802 5.738 -47.396 1.00 80.38 442 ALA A O 1
ATOM 3545 N N . ARG A 1 443 ? 35.896 5.680 -45.435 1.00 89.81 443 ARG A N 1
ATOM 3546 C CA . ARG A 1 443 ? 37.240 5.702 -46.043 1.00 89.81 443 ARG A CA 1
ATOM 3547 C C . ARG A 1 443 ? 37.513 4.449 -46.874 1.00 89.81 443 ARG A C 1
ATOM 3549 O O . ARG A 1 443 ? 38.045 4.565 -47.977 1.00 89.81 443 ARG A O 1
ATOM 3556 N N . VAL A 1 444 ? 37.153 3.272 -46.361 1.00 89.62 444 VAL A N 1
ATOM 3557 C CA . VAL A 1 444 ? 37.308 2.001 -47.086 1.00 89.62 444 VAL A CA 1
ATOM 3558 C C . VAL A 1 444 ? 36.442 2.000 -48.345 1.00 89.62 444 VAL A C 1
ATOM 3560 O O . VAL A 1 444 ? 36.957 1.730 -49.425 1.00 89.62 444 VAL A O 1
ATOM 3563 N N . ASN A 1 445 ? 35.175 2.404 -48.245 1.00 83.38 445 ASN A N 1
ATOM 3564 C CA . ASN A 1 445 ? 34.262 2.491 -49.386 1.00 83.38 445 ASN A CA 1
ATOM 3565 C C . ASN A 1 445 ? 34.753 3.477 -50.453 1.00 83.38 445 ASN A C 1
ATOM 3567 O O . ASN A 1 445 ? 34.675 3.177 -51.641 1.00 83.38 445 ASN A O 1
ATOM 3571 N N . LEU A 1 446 ? 35.311 4.626 -50.052 1.00 89.88 446 LEU A N 1
ATOM 3572 C CA . LEU A 1 446 ? 35.923 5.576 -50.984 1.00 89.88 446 LEU A CA 1
ATOM 3573 C C . LEU A 1 446 ? 37.108 4.937 -51.719 1.00 89.88 446 LEU A C 1
ATOM 3575 O O . LEU A 1 446 ? 37.211 5.067 -52.939 1.00 89.88 446 LEU A O 1
ATOM 3579 N N . LYS A 1 447 ? 37.973 4.206 -51.005 1.00 86.75 447 LYS A N 1
ATOM 3580 C CA . LYS A 1 447 ? 39.114 3.496 -51.602 1.00 86.75 447 LYS A CA 1
ATOM 3581 C C . LYS A 1 447 ? 38.661 2.410 -52.581 1.00 86.75 447 LYS A C 1
ATOM 3583 O O . LYS A 1 447 ? 39.213 2.318 -53.674 1.00 86.75 447 LYS A O 1
ATOM 3588 N N . VAL A 1 448 ? 37.632 1.639 -52.223 1.00 86.62 448 VAL A N 1
ATOM 3589 C CA . VAL A 1 448 ? 37.024 0.637 -53.113 1.00 86.62 448 VAL A CA 1
ATOM 3590 C C . VAL A 1 448 ? 36.447 1.315 -54.354 1.00 86.62 448 VAL A C 1
ATOM 3592 O O . VAL A 1 448 ? 36.781 0.917 -55.460 1.00 86.62 448 VAL A O 1
ATOM 3595 N N . ALA A 1 449 ? 35.682 2.400 -54.206 1.00 80.44 449 ALA A N 1
ATOM 3596 C CA . ALA A 1 449 ? 35.128 3.141 -55.339 1.00 80.44 449 ALA A CA 1
ATOM 3597 C C . ALA A 1 449 ? 36.216 3.721 -56.265 1.00 80.44 449 ALA A C 1
ATOM 3599 O O . ALA A 1 449 ? 36.048 3.726 -57.486 1.00 80.44 449 ALA A O 1
ATOM 3600 N N . GLN A 1 450 ? 37.347 4.180 -55.715 1.00 86.75 450 GLN A N 1
ATOM 3601 C CA . GLN A 1 450 ? 38.507 4.601 -56.509 1.00 86.75 450 GLN A CA 1
ATOM 3602 C C . GLN A 1 450 ? 39.105 3.436 -57.305 1.00 86.75 450 GLN A C 1
ATOM 3604 O O . GLN A 1 450 ? 39.344 3.589 -58.502 1.00 86.75 450 GLN A O 1
ATOM 3609 N N . MET A 1 451 ? 39.301 2.279 -56.668 1.00 80.31 451 MET A N 1
ATOM 3610 C CA . MET A 1 451 ? 39.790 1.065 -57.332 1.00 80.31 451 MET A CA 1
ATOM 3611 C C . MET A 1 451 ? 38.822 0.604 -58.428 1.00 80.31 451 MET A C 1
ATOM 3613 O O . MET A 1 451 ? 39.238 0.420 -59.565 1.00 80.31 451 MET A O 1
ATOM 3617 N N . THR A 1 452 ? 37.516 0.557 -58.155 1.00 76.19 452 THR A N 1
ATOM 3618 C CA . THR A 1 452 ? 36.492 0.210 -59.152 1.00 76.19 452 THR A CA 1
ATOM 3619 C C . THR A 1 452 ? 36.432 1.219 -60.299 1.00 76.19 452 THR A C 1
ATOM 3621 O O . THR A 1 452 ? 36.199 0.839 -61.444 1.00 76.19 452 THR A O 1
ATOM 3624 N N . ARG A 1 453 ? 36.664 2.515 -60.046 1.00 78.44 453 ARG A N 1
ATOM 3625 C CA . ARG A 1 453 ? 36.752 3.515 -61.119 1.00 78.44 453 ARG A CA 1
ATOM 3626 C C . ARG A 1 453 ? 37.955 3.244 -62.023 1.00 78.44 453 ARG A C 1
ATOM 3628 O O . ARG A 1 453 ? 37.789 3.318 -63.242 1.00 78.44 453 ARG A O 1
ATOM 3635 N N . LEU A 1 454 ? 39.118 2.925 -61.452 1.00 81.06 454 LEU A N 1
ATOM 3636 C CA . LEU A 1 454 ? 40.305 2.532 -62.219 1.00 81.06 454 LEU A CA 1
ATOM 3637 C C . LEU A 1 454 ? 40.031 1.259 -63.029 1.00 81.06 454 LEU A C 1
ATOM 3639 O O . LEU A 1 454 ? 40.239 1.269 -64.242 1.00 81.06 454 LEU A O 1
ATOM 3643 N N . ASP A 1 455 ? 39.431 0.237 -62.424 1.00 79.44 455 ASP A N 1
ATOM 3644 C CA . ASP A 1 455 ? 39.047 -0.993 -63.124 1.00 79.44 455 ASP A CA 1
ATOM 3645 C C . ASP A 1 455 ? 38.040 -0.721 -64.245 1.00 79.44 455 ASP A C 1
ATOM 3647 O O . ASP A 1 455 ? 38.212 -1.197 -65.361 1.00 79.44 455 ASP A O 1
ATOM 3651 N N . SER A 1 456 ? 37.040 0.138 -64.021 1.00 75.00 456 SER A N 1
ATOM 3652 C CA . SER A 1 456 ? 36.081 0.534 -65.062 1.00 75.00 456 SER A CA 1
ATOM 3653 C C . SER A 1 456 ? 36.738 1.295 -66.216 1.00 75.00 456 SER A C 1
ATOM 3655 O O . SER A 1 456 ? 36.211 1.307 -67.328 1.00 75.00 456 SER A O 1
ATOM 3657 N N . SER A 1 457 ? 37.862 1.972 -65.962 1.00 78.50 457 SER A N 1
ATOM 3658 C CA . SER A 1 457 ? 38.625 2.677 -66.994 1.00 78.50 457 SER A CA 1
ATOM 3659 C C . SER A 1 457 ? 39.488 1.713 -67.810 1.00 78.50 457 SER A C 1
ATOM 3661 O O . SER A 1 457 ? 39.528 1.836 -69.031 1.00 78.50 457 SER A O 1
ATOM 3663 N N . LEU A 1 458 ? 40.071 0.694 -67.166 1.00 75.50 458 LEU A N 1
ATOM 3664 C CA . LEU A 1 458 ? 40.764 -0.412 -67.833 1.00 75.50 458 LEU A CA 1
ATOM 3665 C C . LEU A 1 458 ? 39.790 -1.264 -68.656 1.00 75.50 458 LEU A C 1
ATOM 3667 O O . LEU A 1 458 ? 40.050 -1.601 -69.805 1.00 75.50 458 LEU A O 1
ATOM 3671 N N . MET A 1 459 ? 38.618 -1.557 -68.102 1.00 67.88 459 MET A N 1
ATOM 3672 C CA . MET A 1 459 ? 37.585 -2.321 -68.793 1.00 67.88 459 MET A CA 1
ATOM 3673 C C . MET A 1 459 ? 37.046 -1.546 -70.001 1.00 67.88 459 MET A C 1
ATOM 3675 O O . MET A 1 459 ? 36.830 -2.127 -71.062 1.00 67.88 459 MET A O 1
ATOM 3679 N N . ARG A 1 460 ? 36.913 -0.216 -69.878 1.00 74.88 460 ARG A N 1
ATOM 3680 C CA . ARG A 1 460 ? 36.583 0.662 -71.006 1.00 74.88 460 ARG A CA 1
ATOM 3681 C C . ARG A 1 460 ? 37.681 0.700 -72.061 1.00 74.88 460 ARG A C 1
ATOM 3683 O O . ARG A 1 460 ? 37.328 0.660 -73.230 1.00 74.88 460 ARG A O 1
ATOM 3690 N N . SER A 1 461 ? 38.966 0.728 -71.700 1.00 77.25 461 SER A N 1
ATOM 3691 C CA . SER A 1 461 ? 40.050 0.744 -72.695 1.00 77.25 461 SER A CA 1
ATOM 3692 C C . SER A 1 461 ? 40.128 -0.569 -73.486 1.00 77.25 461 SER A C 1
ATOM 3694 O O . SER A 1 461 ? 40.248 -0.540 -74.713 1.00 77.25 461 SER A O 1
ATOM 3696 N N . ILE A 1 462 ? 39.949 -1.714 -72.820 1.00 73.12 462 ILE A N 1
ATOM 3697 C CA . ILE A 1 462 ? 39.859 -3.038 -73.460 1.00 73.12 462 ILE A CA 1
ATOM 3698 C C . ILE A 1 462 ? 38.617 -3.121 -74.357 1.00 73.12 462 ILE A C 1
ATOM 3700 O O . ILE A 1 462 ? 38.710 -3.565 -75.502 1.00 73.12 462 ILE A O 1
ATOM 3704 N N . ALA A 1 463 ? 37.465 -2.641 -73.879 1.00 71.19 463 ALA A N 1
ATOM 3705 C CA . ALA A 1 463 ? 36.235 -2.605 -74.663 1.00 71.19 463 ALA A CA 1
ATOM 3706 C C . ALA A 1 463 ? 36.347 -1.671 -75.877 1.00 71.19 463 ALA A C 1
ATOM 3708 O O . ALA A 1 463 ? 35.903 -2.047 -76.954 1.00 71.19 463 ALA A O 1
ATOM 3709 N N . THR A 1 464 ? 36.984 -0.498 -75.754 1.00 70.38 464 THR A N 1
ATOM 3710 C CA . THR A 1 464 ? 37.252 0.388 -76.900 1.00 70.38 464 THR A CA 1
ATOM 3711 C C . THR A 1 464 ? 38.225 -0.236 -77.888 1.00 70.38 464 THR A C 1
ATOM 3713 O O . THR A 1 464 ? 38.041 -0.079 -79.089 1.00 70.38 464 THR A O 1
ATOM 3716 N N . LEU A 1 465 ? 39.220 -0.993 -77.414 1.00 74.38 465 LEU A N 1
ATOM 3717 C CA . LEU A 1 465 ? 40.120 -1.728 -78.296 1.00 74.38 465 LEU A CA 1
ATOM 3718 C C . LEU A 1 465 ? 39.339 -2.788 -79.087 1.00 74.38 465 LEU A C 1
ATOM 3720 O O . LEU A 1 465 ? 39.470 -2.855 -80.305 1.00 74.38 465 LEU A O 1
ATOM 3724 N N . GLY A 1 466 ? 38.451 -3.531 -78.420 1.00 70.25 466 GLY A N 1
ATOM 3725 C CA . GLY A 1 466 ? 37.527 -4.470 -79.057 1.00 70.25 466 GLY A CA 1
ATOM 3726 C C . GLY A 1 466 ? 36.565 -3.787 -80.031 1.00 70.25 466 GLY A C 1
ATOM 3727 O O . GLY A 1 466 ? 36.422 -4.244 -81.153 1.00 70.25 466 GLY A O 1
ATOM 3728 N N . MET A 1 467 ? 35.966 -2.655 -79.662 1.00 65.19 467 MET A N 1
ATOM 3729 C CA . MET A 1 467 ? 35.048 -1.879 -80.507 1.00 65.19 467 MET A CA 1
ATOM 3730 C C . MET A 1 467 ? 35.720 -1.133 -81.663 1.00 65.19 467 MET A C 1
ATOM 3732 O O . MET A 1 467 ? 35.015 -0.643 -82.534 1.00 65.19 467 MET A O 1
ATOM 3736 N N . ILE A 1 468 ? 37.044 -1.013 -81.697 1.00 69.81 468 ILE A N 1
ATOM 3737 C CA . ILE A 1 468 ? 37.759 -0.485 -82.865 1.00 69.81 468 ILE A CA 1
ATOM 3738 C C . ILE A 1 468 ? 38.220 -1.648 -83.743 1.00 69.81 468 ILE A C 1
ATOM 3740 O O . ILE A 1 468 ? 38.007 -1.624 -84.953 1.00 69.81 468 ILE A O 1
ATOM 3744 N N . PHE A 1 469 ? 38.785 -2.703 -83.150 1.00 60.97 469 PHE A N 1
ATOM 3745 C CA . PHE A 1 469 ? 39.315 -3.840 -83.903 1.00 60.97 469 PHE A CA 1
ATOM 3746 C C . PHE A 1 469 ? 38.236 -4.793 -84.443 1.00 60.97 469 PHE A C 1
ATOM 3748 O O . PHE A 1 469 ? 38.394 -5.318 -85.546 1.00 60.97 469 PHE A O 1
ATOM 3755 N N . LEU A 1 470 ? 37.122 -5.001 -83.731 1.00 58.72 470 LEU A N 1
ATOM 3756 C CA . LEU A 1 470 ? 36.012 -5.837 -84.213 1.00 58.72 470 LEU A CA 1
ATOM 3757 C C . LEU A 1 470 ? 35.266 -5.165 -85.378 1.00 58.72 470 LEU A C 1
ATOM 3759 O O . LEU A 1 470 ? 35.077 -5.807 -86.401 1.00 58.72 470 LEU A O 1
ATOM 3763 N N . PRO A 1 471 ? 34.913 -3.870 -85.347 1.00 56.81 471 PRO A N 1
ATOM 3764 C CA . PRO A 1 471 ? 34.334 -3.216 -86.516 1.00 56.81 471 PRO A CA 1
ATOM 3765 C C . PRO A 1 471 ? 35.343 -3.004 -87.641 1.00 56.81 471 PRO A C 1
ATOM 3767 O O . PRO A 1 471 ? 34.966 -3.170 -88.791 1.00 56.81 471 PRO A O 1
ATOM 3770 N N . ALA A 1 472 ? 36.626 -2.732 -87.371 1.00 56.12 472 ALA A N 1
ATOM 3771 C CA . ALA A 1 472 ? 37.634 -2.647 -88.437 1.00 56.12 472 ALA A CA 1
ATOM 3772 C C . ALA A 1 472 ? 37.805 -3.973 -89.203 1.00 56.12 472 ALA A C 1
ATOM 3774 O O . ALA A 1 472 ? 38.096 -3.954 -90.397 1.00 56.12 472 ALA A O 1
ATOM 3775 N N . THR A 1 473 ? 37.554 -5.116 -88.555 1.00 55.22 473 THR A N 1
ATOM 3776 C CA . THR A 1 473 ? 37.517 -6.429 -89.223 1.00 55.22 473 THR A CA 1
ATOM 3777 C C . THR A 1 473 ? 36.190 -6.705 -89.945 1.00 55.22 473 THR A C 1
ATOM 3779 O O . THR A 1 473 ? 36.178 -7.457 -90.916 1.00 55.22 473 THR A O 1
ATOM 3782 N N . PHE A 1 474 ? 35.092 -6.038 -89.568 1.00 45.75 474 PHE A N 1
ATOM 3783 C CA . PHE A 1 474 ? 33.780 -6.138 -90.230 1.00 45.75 474 PHE A CA 1
ATOM 3784 C C . PHE A 1 474 ? 33.509 -5.057 -91.301 1.00 45.75 474 PHE A C 1
ATOM 3786 O O . PHE A 1 474 ? 32.668 -5.258 -92.173 1.00 45.75 474 PHE A O 1
ATOM 3793 N N . VAL A 1 475 ? 34.267 -3.956 -91.337 1.00 49.97 475 VAL A N 1
ATOM 3794 C CA . VAL A 1 475 ? 34.185 -2.888 -92.361 1.00 49.97 475 VAL A CA 1
ATOM 3795 C C . VAL A 1 475 ? 34.733 -3.337 -93.732 1.00 49.97 475 VAL A C 1
ATOM 3797 O O . VAL A 1 475 ? 34.566 -2.643 -94.731 1.00 49.97 475 VAL A O 1
ATOM 3800 N N . SER A 1 476 ? 35.270 -4.558 -93.845 1.00 49.94 476 SER A N 1
ATOM 3801 C CA . SER A 1 476 ? 35.464 -5.226 -95.145 1.00 49.94 476 SER A CA 1
ATOM 3802 C C . SER A 1 476 ? 34.165 -5.787 -95.757 1.00 49.94 476 SER A C 1
ATOM 3804 O O . SER A 1 476 ? 34.187 -6.251 -96.895 1.00 49.94 476 SER A O 1
ATOM 3806 N N . TYR A 1 477 ? 33.025 -5.731 -95.056 1.00 43.00 477 TYR A N 1
ATOM 3807 C CA . TYR A 1 477 ? 31.739 -6.226 -95.551 1.00 43.00 477 TYR A CA 1
ATOM 3808 C C . TYR A 1 477 ? 30.644 -5.150 -95.444 1.00 43.00 477 TYR A C 1
ATOM 3810 O O . TYR A 1 477 ? 29.869 -5.118 -94.500 1.00 43.00 477 TYR A O 1
ATOM 3818 N N . ARG A 1 478 ? 30.586 -4.291 -96.474 1.00 35.69 478 ARG A N 1
ATOM 3819 C CA . ARG A 1 478 ? 29.433 -3.465 -96.908 1.00 35.69 478 ARG A CA 1
ATOM 3820 C C . ARG A 1 478 ? 28.781 -2.561 -95.840 1.00 35.69 478 ARG A C 1
ATOM 3822 O O . ARG A 1 478 ? 28.013 -3.004 -95.006 1.00 35.69 478 ARG A O 1
ATOM 3829 N N . PHE A 1 479 ? 28.948 -1.239 -95.885 1.00 39.91 479 PHE A N 1
ATOM 3830 C CA . PHE A 1 479 ? 28.243 -0.366 -96.841 1.00 39.91 479 PHE A CA 1
ATOM 3831 C C . PHE A 1 479 ? 26.756 -0.748 -97.040 1.00 39.91 479 PHE A C 1
ATOM 3833 O O . PHE A 1 479 ? 26.400 -1.146 -98.138 1.00 39.91 479 PHE A O 1
ATOM 3840 N N . PHE A 1 480 ? 25.888 -0.673 -96.017 1.00 32.25 480 PHE A N 1
ATOM 3841 C CA . PHE A 1 480 ? 24.422 -0.569 -96.192 1.00 32.25 480 PHE A CA 1
ATOM 3842 C C . PHE A 1 480 ? 23.706 -0.145 -94.876 1.00 32.25 480 PHE A C 1
ATOM 3844 O O . PHE A 1 480 ? 23.776 -0.856 -93.882 1.00 32.25 480 PHE A O 1
ATOM 3851 N N . LEU A 1 481 ? 22.971 0.980 -94.933 1.00 29.28 481 LEU A N 1
ATOM 3852 C CA . LEU A 1 481 ? 21.850 1.434 -94.068 1.00 29.28 481 LEU A CA 1
ATOM 3853 C C . LEU A 1 481 ? 22.076 2.156 -92.696 1.00 29.28 481 LEU A C 1
ATOM 3855 O O . LEU A 1 481 ? 22.125 1.545 -91.638 1.00 29.28 481 LEU A O 1
ATOM 3859 N N . HIS A 1 482 ? 22.147 3.497 -92.760 1.00 31.09 482 HIS A N 1
ATOM 3860 C CA . HIS A 1 482 ? 21.235 4.544 -92.210 1.00 31.09 482 HIS A CA 1
ATOM 3861 C C . HIS A 1 482 ? 20.705 4.577 -90.732 1.00 31.09 482 HIS A C 1
ATOM 3863 O O . HIS A 1 482 ? 19.750 3.886 -90.401 1.00 31.09 482 HIS A O 1
ATOM 3869 N N . GLU A 1 483 ? 21.250 5.543 -89.957 1.00 31.86 483 GLU A N 1
ATOM 3870 C CA . GLU A 1 483 ? 20.643 6.670 -89.165 1.00 31.86 483 GLU A CA 1
ATOM 3871 C C . GLU A 1 483 ? 19.797 6.532 -87.850 1.00 31.86 483 GLU A C 1
ATOM 3873 O O . GLU A 1 483 ? 19.003 5.614 -87.677 1.00 31.86 483 GLU A O 1
ATOM 3878 N N . ALA A 1 484 ? 19.942 7.589 -87.005 1.00 29.81 484 ALA A N 1
ATOM 3879 C CA . ALA A 1 484 ? 19.256 8.075 -85.767 1.00 29.81 484 ALA A CA 1
ATOM 3880 C C . ALA A 1 484 ? 19.901 7.694 -84.392 1.00 29.81 484 ALA A C 1
ATOM 3882 O O . ALA A 1 484 ? 20.014 6.512 -84.096 1.00 29.81 484 ALA A O 1
ATOM 3883 N N . ILE A 1 485 ? 20.476 8.552 -83.504 1.00 29.98 485 ILE A N 1
ATOM 3884 C CA . ILE A 1 485 ? 20.170 9.892 -82.887 1.00 29.98 485 ILE A CA 1
ATOM 3885 C C . ILE A 1 485 ? 18.889 9.836 -82.003 1.00 29.98 485 ILE A C 1
ATOM 3887 O O . ILE A 1 485 ? 17.866 9.440 -82.535 1.00 29.98 485 ILE A O 1
ATOM 3891 N N . VAL A 1 486 ? 18.764 10.207 -80.703 1.00 30.00 486 VAL A N 1
ATOM 3892 C CA . VAL A 1 486 ? 19.599 10.852 -79.650 1.00 30.00 486 VAL A CA 1
ATOM 3893 C C . VAL A 1 486 ? 18.993 10.652 -78.222 1.00 30.00 486 VAL A C 1
ATOM 3895 O O . VAL A 1 486 ? 17.780 10.601 -78.063 1.00 30.00 486 VAL A O 1
ATOM 3898 N N . THR A 1 487 ? 19.879 10.561 -77.217 1.00 28.86 487 THR A N 1
ATOM 3899 C CA . THR A 1 487 ? 19.932 11.024 -75.792 1.00 28.86 487 THR A CA 1
ATOM 3900 C C . THR A 1 487 ? 18.685 11.433 -74.951 1.00 28.86 487 THR A C 1
ATOM 3902 O O . THR A 1 487 ? 17.888 12.269 -75.359 1.00 28.86 487 THR A O 1
ATOM 3905 N N . ILE A 1 488 ? 18.655 10.999 -73.668 1.00 24.92 488 ILE A N 1
ATOM 3906 C CA . ILE A 1 488 ? 17.855 11.539 -72.527 1.00 24.92 488 ILE A CA 1
ATOM 3907 C C . ILE A 1 488 ? 18.809 12.190 -71.487 1.00 24.92 488 ILE A C 1
ATOM 3909 O O . ILE A 1 488 ? 19.855 11.592 -71.217 1.00 24.92 488 ILE A O 1
ATOM 3913 N N . PRO A 1 489 ? 18.502 13.362 -70.875 1.00 29.53 489 PRO A N 1
ATOM 3914 C CA . PRO A 1 489 ? 19.388 14.030 -69.917 1.00 29.53 489 PRO A CA 1
ATOM 3915 C C . PRO A 1 489 ? 19.038 13.847 -68.422 1.00 29.53 489 PRO A C 1
ATOM 3917 O O . PRO A 1 489 ? 17.949 13.438 -68.030 1.00 29.53 489 PRO A O 1
ATOM 3920 N N . HIS A 1 490 ? 20.047 14.207 -67.624 1.00 25.84 490 HIS A N 1
ATOM 3921 C CA . HIS A 1 490 ? 20.226 14.212 -66.169 1.00 25.84 490 HIS A CA 1
ATOM 3922 C C . HIS A 1 490 ? 19.134 14.849 -65.290 1.00 25.84 490 HIS A C 1
ATOM 3924 O O . HIS A 1 490 ? 18.587 15.905 -65.595 1.00 25.84 490 HIS A O 1
ATOM 3930 N N . GLN A 1 491 ? 19.015 14.293 -64.078 1.00 24.47 491 GLN A N 1
ATOM 3931 C CA . GLN A 1 491 ? 18.493 14.937 -62.871 1.00 24.47 491 GLN A CA 1
ATOM 3932 C C . GLN A 1 491 ? 19.664 15.483 -62.024 1.00 24.47 491 GLN A C 1
ATOM 3934 O O . GLN A 1 491 ? 20.614 14.752 -61.745 1.00 24.47 491 GLN A O 1
ATOM 3939 N N . HIS A 1 492 ? 19.580 16.741 -61.582 1.00 27.42 492 HIS A N 1
ATOM 3940 C CA . HIS A 1 492 ? 20.345 17.287 -60.454 1.00 27.42 492 HIS A CA 1
ATOM 3941 C C . HIS A 1 492 ? 19.545 18.429 -59.814 1.00 27.42 492 HIS A C 1
ATOM 3943 O O . HIS A 1 492 ? 19.160 19.367 -60.506 1.00 27.42 492 HIS A O 1
ATOM 3949 N N . ASN A 1 493 ? 19.325 18.369 -58.499 1.00 24.30 493 ASN A N 1
ATOM 3950 C CA . ASN A 1 493 ? 19.675 19.468 -57.596 1.00 24.30 493 ASN A CA 1
ATOM 3951 C C . ASN A 1 493 ? 19.526 19.053 -56.129 1.00 24.30 493 ASN A C 1
ATOM 3953 O O . ASN A 1 493 ? 18.533 18.460 -55.720 1.00 24.30 493 ASN A O 1
ATOM 3957 N N . MET A 1 494 ? 20.560 19.388 -55.360 1.00 29.27 494 MET A N 1
ATOM 3958 C CA . MET A 1 494 ? 20.624 19.292 -53.907 1.00 29.27 494 MET A CA 1
ATOM 3959 C C . MET A 1 494 ? 20.266 20.636 -53.266 1.00 29.27 494 MET A C 1
ATOM 3961 O O . MET A 1 494 ? 20.582 21.686 -53.822 1.00 29.27 494 MET A O 1
ATOM 3965 N N . ALA A 1 495 ? 19.699 20.581 -52.059 1.00 26.59 495 ALA A N 1
ATOM 3966 C CA . ALA A 1 495 ? 19.677 21.642 -51.042 1.00 26.59 495 ALA A CA 1
ATOM 3967 C C . ALA A 1 495 ? 19.486 20.973 -49.637 1.00 26.59 495 ALA A C 1
ATOM 3969 O O . ALA A 1 495 ? 19.179 19.783 -49.602 1.00 26.59 495 ALA A O 1
ATOM 3970 N N . PRO A 1 496 ? 19.718 21.641 -48.484 1.00 34.75 496 PRO A N 1
ATOM 3971 C CA . PRO A 1 496 ? 20.717 21.237 -47.478 1.00 34.75 496 PRO A CA 1
ATOM 3972 C C . PRO A 1 496 ? 20.169 20.553 -46.203 1.00 34.75 496 PRO A C 1
ATOM 3974 O O . PRO A 1 496 ? 18.981 20.560 -45.903 1.00 34.75 496 PRO A O 1
ATOM 3977 N N . SER A 1 497 ? 21.099 20.008 -45.412 1.00 45.16 497 SER A N 1
ATOM 3978 C CA . SER A 1 497 ? 20.982 18.812 -44.560 1.00 45.16 497 SER A CA 1
ATOM 3979 C C . SER A 1 497 ? 20.646 18.995 -43.068 1.00 45.16 497 SER A C 1
ATOM 3981 O O . SER A 1 497 ? 20.888 18.074 -42.287 1.00 45.16 497 SER A O 1
ATOM 3983 N N . TRP A 1 498 ? 20.092 20.125 -42.616 1.00 42.81 498 TRP A N 1
ATOM 3984 C CA . TRP A 1 498 ? 19.862 20.327 -41.169 1.00 42.81 498 TRP A CA 1
ATOM 3985 C C . TRP A 1 498 ? 18.412 20.595 -40.737 1.00 42.81 498 TRP A C 1
ATOM 3987 O O . TRP A 1 498 ? 18.164 20.767 -39.546 1.00 42.81 498 TRP A O 1
ATOM 3997 N N . LEU A 1 499 ? 17.440 20.501 -41.655 1.00 36.16 499 LEU A N 1
ATOM 3998 C CA . LEU A 1 499 ? 16.001 20.603 -41.346 1.00 36.16 499 LEU A CA 1
ATOM 3999 C C . LEU A 1 499 ? 15.201 19.297 -41.579 1.00 36.16 499 LEU A C 1
ATOM 4001 O O . LEU A 1 499 ? 13.977 19.327 -41.645 1.00 36.16 499 LEU A O 1
ATOM 4005 N N . GLU A 1 500 ? 15.865 18.142 -41.712 1.00 37.47 500 GLU A N 1
ATOM 4006 C CA . GLU A 1 500 ? 15.226 16.859 -42.086 1.00 37.47 500 GLU A CA 1
ATOM 4007 C C . GLU A 1 500 ? 14.911 15.905 -40.920 1.00 37.47 500 GLU A C 1
ATOM 4009 O O . GLU A 1 500 ? 14.308 14.858 -41.136 1.00 37.47 500 GLU A O 1
ATOM 4014 N N . LYS A 1 501 ? 15.268 16.220 -39.668 1.00 39.25 501 LYS A N 1
ATOM 4015 C CA . LYS A 1 501 ? 15.140 15.227 -38.580 1.00 39.25 501 LYS A CA 1
ATOM 4016 C C . LYS A 1 501 ? 13.736 15.057 -37.980 1.00 39.25 501 LYS A C 1
ATOM 4018 O O . LYS A 1 501 ? 13.547 14.111 -37.226 1.00 39.25 501 LYS A O 1
ATOM 4023 N N . PHE A 1 502 ? 12.752 15.894 -38.329 1.00 35.84 502 PHE A N 1
ATOM 4024 C CA . PHE A 1 502 ? 11.383 15.779 -37.784 1.00 35.84 502 PHE A CA 1
ATOM 4025 C C . PHE A 1 502 ? 10.237 15.981 -38.791 1.00 35.84 502 PHE A C 1
ATOM 4027 O O . PHE A 1 502 ? 9.075 16.000 -38.392 1.00 35.84 502 PHE A O 1
ATOM 4034 N N . ILE A 1 503 ? 10.524 16.035 -40.096 1.00 35.00 503 ILE A N 1
ATOM 4035 C CA . ILE A 1 503 ? 9.509 15.822 -41.138 1.00 35.00 503 ILE A CA 1
ATOM 4036 C C . ILE A 1 503 ? 9.845 14.502 -41.825 1.00 35.00 503 ILE A C 1
ATOM 4038 O O . ILE A 1 503 ? 10.839 14.375 -42.533 1.00 35.00 503 ILE A O 1
ATOM 4042 N N . VAL A 1 504 ? 9.007 13.505 -41.569 1.00 39.31 504 VAL A N 1
ATOM 4043 C CA . VAL A 1 504 ? 9.039 12.178 -42.182 1.00 39.31 504 VAL A CA 1
ATOM 4044 C C . VAL A 1 504 ? 8.991 12.327 -43.711 1.00 39.31 504 VAL A C 1
ATOM 4046 O O . VAL A 1 504 ? 7.943 12.644 -44.259 1.00 39.31 504 VAL A O 1
ATOM 4049 N N . ARG A 1 505 ? 10.100 12.068 -44.420 1.00 35.19 505 ARG A N 1
ATOM 4050 C CA . ARG A 1 505 ? 10.088 11.746 -45.864 1.00 35.19 505 ARG A CA 1
ATOM 4051 C C . ARG A 1 505 ? 9.883 10.242 -46.076 1.00 35.19 505 ARG A C 1
ATOM 4053 O O . ARG A 1 505 ? 10.672 9.572 -46.731 1.00 35.19 505 ARG A O 1
ATOM 4060 N N . ALA A 1 506 ? 8.814 9.703 -45.506 1.00 45.03 506 ALA A N 1
ATOM 4061 C CA . ALA A 1 506 ? 8.093 8.625 -46.167 1.00 45.03 506 ALA A CA 1
ATOM 4062 C C . ALA A 1 506 ? 6.960 9.318 -46.923 1.00 45.03 506 ALA A C 1
ATOM 4064 O O . ALA A 1 506 ? 6.368 10.245 -46.376 1.00 45.03 506 ALA A O 1
ATOM 4065 N N . ASP A 1 507 ? 6.691 8.924 -48.163 1.00 50.84 507 ASP A N 1
ATOM 4066 C CA . ASP A 1 507 ? 5.559 9.437 -48.932 1.00 50.84 507 ASP A CA 1
ATOM 4067 C C . ASP A 1 507 ? 4.266 9.243 -48.119 1.00 50.84 507 ASP A C 1
ATOM 4069 O O . ASP A 1 507 ? 3.728 8.139 -48.057 1.00 50.84 507 ASP A O 1
ATOM 4073 N N . ALA A 1 508 ? 3.823 10.280 -47.404 1.00 58.16 508 ALA A N 1
ATOM 4074 C CA . ALA A 1 508 ? 2.700 10.214 -46.469 1.00 58.16 508 ALA A CA 1
ATOM 4075 C C . ALA A 1 508 ? 1.353 10.162 -47.199 1.00 58.16 508 ALA A C 1
ATOM 4077 O O . ALA A 1 508 ? 0.313 10.100 -46.552 1.00 58.16 508 ALA A O 1
ATOM 4078 N N . THR A 1 509 ? 1.376 10.179 -48.533 1.00 68.62 509 THR A N 1
ATOM 4079 C CA . THR A 1 509 ? 0.195 10.079 -49.377 1.00 68.62 509 THR A CA 1
ATOM 4080 C C . THR A 1 509 ? -0.500 8.736 -49.116 1.00 68.62 509 THR A C 1
ATOM 4082 O O . THR A 1 509 ? 0.122 7.678 -49.307 1.00 68.62 509 THR A O 1
ATOM 4085 N N . PRO A 1 510 ? -1.761 8.758 -48.636 1.00 74.38 510 PRO A N 1
ATOM 4086 C CA . PRO A 1 510 ? -2.591 7.566 -48.529 1.00 74.38 510 PRO A CA 1
ATOM 4087 C C . PRO A 1 510 ? -2.752 6.892 -49.888 1.00 74.38 510 PRO A C 1
ATOM 4089 O O . PRO A 1 510 ? -2.751 7.564 -50.920 1.00 74.38 510 PRO A O 1
ATOM 4092 N N . ASP A 1 511 ? -2.927 5.574 -49.892 1.00 77.94 511 ASP A N 1
ATOM 4093 C CA . ASP A 1 511 ? -3.204 4.854 -51.131 1.00 77.94 511 ASP A CA 1
ATOM 4094 C C . ASP A 1 511 ? -4.478 5.397 -51.818 1.00 77.94 511 ASP A C 1
ATOM 4096 O O . ASP A 1 511 ? -5.500 5.553 -51.137 1.00 77.94 511 ASP A O 1
ATOM 4100 N N . PRO A 1 512 ? -4.471 5.658 -53.141 1.00 75.12 512 PRO A N 1
ATOM 4101 C CA . PRO A 1 512 ? -5.652 6.125 -53.870 1.00 75.12 512 PRO A CA 1
ATOM 4102 C C . PRO A 1 512 ? -6.887 5.233 -53.690 1.00 75.12 512 PRO A C 1
ATOM 4104 O O . PRO A 1 512 ? -8.014 5.730 -53.729 1.00 75.12 512 PRO A O 1
ATOM 4107 N N . GLN A 1 513 ? -6.700 3.932 -53.428 1.00 74.19 513 GLN A N 1
ATOM 4108 C CA . GLN A 1 513 ? -7.805 3.005 -53.157 1.00 74.19 513 GLN A CA 1
ATOM 4109 C C . GLN A 1 513 ? -8.641 3.418 -51.936 1.00 74.19 513 GLN A C 1
ATOM 4111 O O . GLN A 1 513 ? -9.845 3.173 -51.918 1.00 74.19 513 GLN A O 1
ATOM 4116 N N . ARG A 1 514 ? -8.054 4.128 -50.961 1.00 76.00 514 ARG A N 1
ATOM 4117 C CA . ARG A 1 514 ? -8.754 4.600 -49.753 1.00 76.00 514 ARG A CA 1
ATOM 4118 C C . ARG A 1 514 ? -9.784 5.698 -50.021 1.00 76.00 514 ARG A C 1
ATOM 4120 O O . ARG A 1 514 ? -10.663 5.900 -49.190 1.00 76.00 514 ARG A O 1
ATOM 4127 N N . SER A 1 515 ? -9.667 6.425 -51.133 1.00 66.75 515 SER A N 1
ATOM 4128 C CA . SER A 1 515 ? -10.598 7.498 -51.513 1.00 66.75 515 SER A CA 1
ATOM 4129 C C . SER A 1 515 ? -11.555 7.111 -52.641 1.00 66.75 515 SER A C 1
ATOM 4131 O O . SER A 1 515 ? -12.548 7.805 -52.846 1.00 66.75 515 SER A O 1
ATOM 4133 N N . THR A 1 516 ? -11.279 6.021 -53.365 1.00 60.38 516 THR A N 1
ATOM 4134 C CA . THR A 1 516 ? -12.044 5.608 -54.556 1.00 60.38 516 THR A CA 1
ATOM 4135 C C . THR A 1 516 ? -12.684 4.221 -54.460 1.00 60.38 516 THR A C 1
ATOM 4137 O O . THR A 1 516 ? -13.605 3.946 -55.225 1.00 60.38 516 THR A O 1
ATOM 4140 N N . GLY A 1 517 ? -12.249 3.356 -53.536 1.00 68.19 517 GLY A N 1
ATOM 4141 C CA . GLY A 1 517 ? -12.751 1.986 -53.384 1.00 68.19 517 GLY A CA 1
ATOM 4142 C C . GLY A 1 517 ? -13.490 1.718 -52.069 1.00 68.19 517 GLY A C 1
ATOM 4143 O O . GLY A 1 517 ? -13.427 2.500 -51.122 1.00 68.19 517 GLY A O 1
ATOM 4144 N N . SER A 1 518 ? -14.177 0.574 -52.007 1.00 71.31 518 SER A N 1
ATOM 4145 C CA . SER A 1 518 ? -14.754 0.002 -50.783 1.00 71.31 518 SER A CA 1
ATOM 4146 C C . SER A 1 518 ? -13.847 -1.106 -50.238 1.00 71.31 518 SER A C 1
ATOM 4148 O O . SER A 1 518 ? -13.458 -1.994 -50.999 1.00 71.31 518 SER A O 1
ATOM 4150 N N . SER A 1 519 ? -13.532 -1.082 -48.939 1.00 83.19 519 SER A N 1
ATOM 4151 C CA . SER A 1 519 ? -12.783 -2.161 -48.283 1.00 83.19 519 SER A CA 1
ATOM 4152 C C . SER A 1 519 ? -13.584 -3.473 -48.298 1.00 83.19 519 SER A C 1
ATOM 4154 O O . SER A 1 519 ? -14.815 -3.473 -48.302 1.00 83.19 519 SER A O 1
ATOM 4156 N N . THR A 1 520 ? -12.884 -4.611 -48.334 1.00 82.00 520 THR A N 1
ATOM 4157 C CA . THR A 1 520 ? -13.498 -5.954 -48.324 1.00 82.00 520 THR A CA 1
ATOM 4158 C C . THR A 1 520 ? -14.143 -6.254 -46.970 1.00 82.00 520 THR A C 1
ATOM 4160 O O . THR A 1 520 ? -15.176 -6.915 -46.900 1.00 82.00 520 THR A O 1
ATOM 4163 N N . LEU A 1 521 ? -13.541 -5.759 -45.886 1.00 85.81 521 LEU A N 1
ATOM 4164 C CA . LEU A 1 521 ? -14.067 -5.877 -44.533 1.00 85.81 521 LEU A CA 1
ATOM 4165 C C . LEU A 1 521 ? -13.677 -4.638 -43.727 1.00 85.81 521 LEU A C 1
ATOM 4167 O O . LEU A 1 521 ? -12.506 -4.265 -43.705 1.00 85.81 521 LEU A O 1
ATOM 4171 N N . GLN A 1 522 ? -14.649 -4.039 -43.042 1.00 90.06 522 GLN A N 1
ATOM 4172 C CA . GLN A 1 522 ? -14.445 -2.876 -42.183 1.00 90.06 522 GLN A CA 1
ATOM 4173 C C . GLN A 1 522 ? -14.889 -3.189 -40.755 1.00 90.06 522 GLN A C 1
ATOM 4175 O O . GLN A 1 522 ? -16.056 -3.509 -40.513 1.00 90.06 522 GLN A O 1
ATOM 4180 N N . LEU A 1 523 ? -13.962 -3.066 -39.807 1.00 91.62 523 LEU A N 1
ATOM 4181 C CA . LEU A 1 523 ? -14.213 -3.259 -38.384 1.00 91.62 523 LEU A CA 1
ATOM 4182 C C . LEU A 1 523 ? -14.041 -1.951 -37.618 1.00 91.62 523 LEU A C 1
ATOM 4184 O O . LEU A 1 523 ? -13.120 -1.170 -37.859 1.00 91.62 523 LEU A O 1
ATOM 4188 N N . TYR A 1 524 ? -14.917 -1.757 -36.642 1.00 90.94 524 TYR A N 1
ATOM 4189 C CA . TYR A 1 524 ? -14.940 -0.609 -35.755 1.00 90.94 524 TYR A CA 1
ATOM 4190 C C . TYR A 1 524 ? -14.411 -1.029 -34.397 1.00 90.94 524 TYR A C 1
ATOM 4192 O O . TYR A 1 524 ? -14.951 -1.932 -33.762 1.00 90.94 524 TYR A O 1
ATOM 4200 N N . TYR A 1 525 ? -13.356 -0.356 -33.960 1.00 91.62 525 TYR A N 1
ATOM 4201 C CA . TYR A 1 525 ? -12.788 -0.484 -32.632 1.00 91.62 525 TYR A CA 1
ATOM 4202 C C . TYR A 1 525 ? -13.371 0.630 -31.748 1.00 91.62 525 TYR A C 1
ATOM 4204 O O . TYR A 1 525 ? -13.244 1.821 -32.054 1.00 91.62 525 TYR A O 1
ATOM 4212 N N . THR A 1 526 ? -13.973 0.252 -30.622 1.00 88.25 526 THR A N 1
ATOM 4213 C CA . THR A 1 526 ? -14.576 1.175 -29.650 1.00 88.25 526 THR A CA 1
ATOM 4214 C C . THR A 1 526 ? -13.982 0.940 -28.269 1.00 88.25 526 THR A C 1
ATOM 4216 O O . THR A 1 526 ? -14.062 -0.162 -27.722 1.00 88.25 526 THR A O 1
ATOM 4219 N N . ALA A 1 527 ? -13.391 1.980 -27.679 1.00 83.44 527 ALA A N 1
ATOM 4220 C CA . ALA A 1 527 ? -12.846 1.905 -26.328 1.00 83.44 527 ALA A CA 1
ATOM 4221 C C . ALA A 1 527 ? -13.911 2.238 -25.273 1.00 83.44 527 ALA A C 1
ATOM 4223 O O . ALA A 1 527 ? -14.548 3.286 -25.335 1.00 83.44 527 ALA A O 1
ATOM 4224 N N . LEU A 1 528 ? -14.061 1.362 -24.277 1.00 81.56 528 LEU A N 1
ATOM 4225 C CA . LEU A 1 528 ? -14.965 1.525 -23.139 1.00 81.56 528 LEU A CA 1
ATOM 4226 C C . LEU A 1 528 ? -14.182 1.821 -21.841 1.00 81.56 528 LEU A C 1
ATOM 4228 O O . LEU A 1 528 ? -12.961 1.623 -21.778 1.00 81.56 528 LEU A O 1
ATOM 4232 N N . PRO A 1 529 ? -14.864 2.276 -20.771 1.00 68.44 529 PRO A N 1
ATOM 4233 C CA . PRO A 1 529 ? -14.275 2.367 -19.436 1.00 68.44 529 PRO A CA 1
ATOM 4234 C C . PRO A 1 529 ? -13.716 1.017 -18.940 1.00 68.44 529 PRO A C 1
ATOM 4236 O O . PRO A 1 529 ? -14.112 -0.044 -19.416 1.00 68.44 529 PRO A O 1
ATOM 4239 N N . ARG A 1 530 ? -12.816 1.050 -17.943 1.00 64.31 530 ARG A N 1
ATOM 4240 C CA . ARG A 1 530 ? -12.180 -0.141 -17.325 1.00 64.31 530 ARG A CA 1
ATOM 4241 C C . ARG A 1 530 ? -11.305 -0.993 -18.267 1.00 64.31 530 ARG A C 1
ATOM 4243 O O . ARG A 1 530 ? -11.252 -2.207 -18.130 1.00 64.31 530 ARG A O 1
ATOM 4250 N N . HIS A 1 531 ? -10.584 -0.365 -19.201 1.00 79.12 531 HIS A N 1
ATOM 4251 C CA . HIS A 1 531 ? -9.607 -1.036 -20.086 1.00 79.12 531 HIS A CA 1
ATOM 4252 C C . HIS A 1 531 ? -10.191 -2.113 -21.026 1.00 79.12 531 HIS A C 1
ATOM 4254 O O . HIS A 1 531 ? -9.450 -2.963 -21.527 1.00 79.12 531 HIS A O 1
ATOM 4260 N N . ARG A 1 532 ? -11.497 -2.041 -21.299 1.00 84.25 532 ARG A N 1
ATOM 4261 C CA . ARG A 1 532 ? -12.253 -2.955 -22.164 1.00 84.25 532 ARG A CA 1
ATOM 4262 C C . ARG A 1 532 ? -12.542 -2.307 -23.519 1.00 84.25 532 ARG A C 1
ATOM 4264 O O . ARG A 1 532 ? -12.778 -1.101 -23.578 1.00 84.25 532 ARG A O 1
ATOM 4271 N N . ARG A 1 533 ? -12.498 -3.069 -24.616 1.00 90.06 533 ARG A N 1
ATOM 4272 C CA . ARG A 1 533 ? -12.736 -2.568 -25.980 1.00 90.06 533 ARG A CA 1
ATOM 4273 C C . ARG A 1 533 ? -13.503 -3.586 -26.791 1.00 90.06 533 ARG A C 1
ATOM 4275 O O . ARG A 1 533 ? -13.278 -4.782 -26.640 1.00 90.06 533 ARG A O 1
ATOM 4282 N N . LEU A 1 534 ? -14.384 -3.088 -27.642 1.00 90.06 534 LEU A N 1
ATOM 4283 C CA . LEU A 1 534 ? -15.233 -3.901 -28.495 1.00 90.06 534 LEU A CA 1
ATOM 4284 C C . LEU A 1 534 ? -14.838 -3.688 -29.950 1.00 90.06 534 LEU A C 1
ATOM 4286 O O . LEU A 1 534 ? -14.562 -2.558 -30.357 1.00 90.06 534 LEU A O 1
ATOM 4290 N N . ILE A 1 535 ? -14.816 -4.776 -30.713 1.00 91.69 535 ILE A N 1
ATOM 4291 C CA . ILE A 1 535 ? -14.548 -4.768 -32.149 1.00 91.69 535 ILE A CA 1
ATOM 4292 C C . ILE A 1 535 ? -15.750 -5.389 -32.845 1.00 91.69 535 ILE A C 1
ATOM 4294 O O . ILE A 1 535 ? -16.085 -6.546 -32.589 1.00 91.69 535 ILE A O 1
ATOM 4298 N N . GLY A 1 536 ? -16.405 -4.632 -33.718 1.00 89.19 536 GLY A N 1
ATOM 4299 C CA . GLY A 1 536 ? -17.605 -5.081 -34.421 1.00 89.19 536 GLY A CA 1
ATOM 4300 C C . GLY A 1 536 ? -17.666 -4.576 -35.854 1.00 89.19 536 GLY A C 1
ATOM 4301 O O . GLY A 1 536 ? -16.969 -3.632 -36.225 1.00 89.19 536 GLY A O 1
ATOM 4302 N N . ILE A 1 537 ? -18.510 -5.206 -36.664 1.00 87.44 537 ILE A N 1
ATOM 4303 C CA . ILE A 1 537 ? -18.834 -4.734 -38.010 1.00 87.44 537 ILE A CA 1
ATOM 4304 C C . ILE A 1 537 ? -20.090 -3.872 -37.915 1.00 87.44 537 ILE A C 1
ATOM 4306 O O . ILE A 1 537 ? -21.014 -4.159 -37.153 1.00 87.44 537 ILE A O 1
ATOM 4310 N N . LYS A 1 538 ? -20.137 -2.792 -38.692 1.00 74.31 538 LYS A N 1
ATOM 4311 C CA . LYS A 1 538 ? -21.317 -1.930 -38.755 1.00 74.31 538 LYS A CA 1
ATOM 4312 C C . LYS A 1 538 ? -22.499 -2.705 -39.337 1.00 74.31 538 LYS A C 1
ATOM 4314 O O . LYS A 1 538 ? -22.493 -3.037 -40.516 1.00 74.31 538 LYS A O 1
ATOM 4319 N N . GLY A 1 539 ? -23.506 -2.949 -38.502 1.00 67.88 539 GLY A N 1
ATOM 4320 C CA . GLY A 1 539 ? -24.699 -3.729 -38.844 1.00 67.88 539 GLY A CA 1
ATOM 4321 C C . GLY A 1 539 ? -24.855 -5.014 -38.028 1.00 67.88 539 GLY A C 1
ATOM 4322 O O . GLY A 1 539 ? -25.967 -5.530 -37.963 1.00 67.88 539 GLY A O 1
ATOM 4323 N N . ASP A 1 540 ? -23.797 -5.485 -37.356 1.00 78.06 540 ASP A N 1
ATOM 4324 C CA . ASP A 1 540 ? -23.884 -6.633 -36.447 1.00 78.06 540 ASP A CA 1
ATOM 4325 C C . ASP A 1 540 ? -24.587 -6.224 -35.136 1.00 78.06 540 ASP A C 1
ATOM 4327 O O . ASP A 1 540 ? -24.358 -5.140 -34.591 1.00 78.06 540 ASP A O 1
ATOM 4331 N N . THR A 1 541 ? -25.441 -7.102 -34.599 1.00 69.25 541 THR A N 1
ATOM 4332 C CA . THR A 1 541 ? -26.147 -6.887 -33.319 1.00 69.25 541 THR A CA 1
ATOM 4333 C C . THR A 1 541 ? -25.255 -7.093 -32.093 1.00 69.25 541 THR A C 1
ATOM 4335 O O . THR A 1 541 ? -25.616 -6.663 -30.999 1.00 69.25 541 THR A O 1
ATOM 4338 N N . ALA A 1 542 ? -24.097 -7.738 -32.260 1.00 77.38 542 ALA A N 1
ATOM 4339 C CA . ALA A 1 542 ? -23.121 -8.003 -31.210 1.00 77.38 542 ALA A CA 1
ATOM 4340 C C . ALA A 1 542 ? -21.687 -7.767 -31.727 1.00 77.38 542 ALA A C 1
ATOM 4342 O O . ALA A 1 542 ? -21.421 -7.971 -32.913 1.00 77.38 542 ALA A O 1
ATOM 4343 N N . PRO A 1 543 ? -20.749 -7.330 -30.867 1.00 85.94 543 PRO A N 1
ATOM 4344 C CA . PRO A 1 543 ? -19.339 -7.238 -31.234 1.00 85.94 543 PRO A CA 1
ATOM 4345 C C . PRO A 1 543 ? -18.766 -8.636 -31.493 1.00 85.94 543 PRO A C 1
ATOM 4347 O O . PRO A 1 543 ? -19.152 -9.595 -30.835 1.00 85.94 543 PRO A O 1
ATOM 4350 N N . ARG A 1 544 ? -17.816 -8.742 -32.424 1.00 85.31 544 ARG A N 1
ATOM 4351 C CA . ARG A 1 544 ? -17.152 -10.008 -32.769 1.00 85.31 544 ARG A CA 1
ATOM 4352 C C . ARG A 1 544 ? -16.013 -10.343 -31.817 1.00 85.31 544 ARG A C 1
ATOM 4354 O O . ARG A 1 544 ? -15.833 -11.501 -31.452 1.00 85.31 544 ARG A O 1
ATOM 4361 N N . TYR A 1 545 ? -15.272 -9.323 -31.389 1.00 90.62 545 TYR A N 1
ATOM 4362 C CA . TYR A 1 545 ? -14.140 -9.499 -30.488 1.00 90.62 545 TYR A CA 1
ATOM 4363 C C . TYR A 1 545 ? -14.188 -8.519 -29.322 1.00 90.62 545 TYR A C 1
ATOM 4365 O O . TYR A 1 545 ? -14.607 -7.364 -29.455 1.00 90.62 545 TYR A O 1
ATOM 4373 N N . GLU A 1 546 ? -13.694 -8.986 -28.186 1.00 91.62 546 GLU A N 1
ATOM 4374 C CA . GLU A 1 546 ? -13.458 -8.195 -26.993 1.00 91.62 546 GLU A CA 1
ATOM 4375 C C . GLU A 1 546 ? -11.959 -8.145 -26.701 1.00 91.62 546 GLU A C 1
ATOM 4377 O O . GLU A 1 546 ? -11.275 -9.165 -26.701 1.00 91.62 546 GLU A O 1
ATOM 4382 N N . VAL A 1 547 ? -11.442 -6.947 -26.426 1.00 91.69 547 VAL A N 1
ATOM 4383 C CA . VAL A 1 547 ? -10.041 -6.746 -26.047 1.00 91.69 547 VAL A CA 1
ATOM 4384 C C . VAL A 1 547 ? -9.974 -6.199 -24.633 1.00 91.69 547 VAL A C 1
ATOM 4386 O O . VAL A 1 547 ? -10.502 -5.120 -24.351 1.00 91.69 547 VAL A O 1
ATOM 4389 N N . THR A 1 548 ? -9.261 -6.890 -23.749 1.00 88.75 548 THR A N 1
ATOM 4390 C CA . THR A 1 548 ? -9.003 -6.426 -22.380 1.00 88.75 548 THR A CA 1
ATOM 4391 C C . THR A 1 548 ? -7.524 -6.110 -22.206 1.00 88.75 548 THR A C 1
ATOM 4393 O O . THR A 1 548 ? -6.664 -6.887 -22.611 1.00 88.75 548 THR A O 1
ATOM 4396 N N . ARG A 1 549 ? -7.198 -4.948 -21.629 1.00 84.81 549 ARG A N 1
ATOM 4397 C CA . ARG A 1 549 ? -5.813 -4.612 -21.255 1.00 84.81 549 ARG A CA 1
ATOM 4398 C C . ARG A 1 549 ? -5.601 -4.832 -19.774 1.00 84.81 549 ARG A C 1
ATOM 4400 O O . ARG A 1 549 ? -6.345 -4.291 -18.959 1.00 84.81 549 ARG A O 1
ATOM 4407 N N . LYS A 1 550 ? -4.500 -5.499 -19.444 1.00 79.88 550 LYS A N 1
ATOM 4408 C CA . LYS A 1 550 ? -3.935 -5.527 -18.097 1.00 79.88 550 LYS A CA 1
ATOM 4409 C C . LYS A 1 550 ? -2.569 -4.847 -18.128 1.00 79.88 550 LYS A C 1
ATOM 4411 O O . LYS A 1 550 ? -1.751 -5.116 -19.006 1.00 79.88 550 LYS A O 1
ATOM 4416 N N . ALA A 1 551 ? -2.352 -3.927 -17.194 1.00 65.50 551 ALA A N 1
ATOM 4417 C CA . ALA A 1 551 ? -1.015 -3.418 -16.929 1.00 65.50 551 ALA A CA 1
ATOM 4418 C C . ALA A 1 551 ? -0.268 -4.495 -16.136 1.00 65.50 551 ALA A C 1
ATOM 4420 O O . ALA A 1 551 ? -0.789 -4.965 -15.126 1.00 65.50 551 ALA A O 1
ATOM 4421 N N . VAL A 1 552 ? 0.903 -4.909 -16.608 1.00 59.22 552 VAL A N 1
ATOM 4422 C CA . VAL A 1 552 ? 1.760 -5.854 -15.886 1.00 59.22 552 VAL A CA 1
ATOM 4423 C C . VAL A 1 552 ? 2.829 -5.034 -15.162 1.00 59.22 552 VAL A C 1
ATOM 4425 O O . VAL A 1 552 ? 3.408 -4.122 -15.749 1.00 59.22 552 VAL A O 1
ATOM 4428 N N . LEU A 1 553 ? 3.033 -5.295 -13.867 1.00 41.53 553 LEU A N 1
ATOM 4429 C CA . LEU A 1 553 ? 4.043 -4.617 -13.045 1.00 41.53 553 LEU A CA 1
ATOM 4430 C C . LEU A 1 553 ? 5.457 -4.904 -13.592 1.00 41.53 553 LEU A C 1
ATOM 4432 O O . LEU A 1 553 ? 5.758 -6.0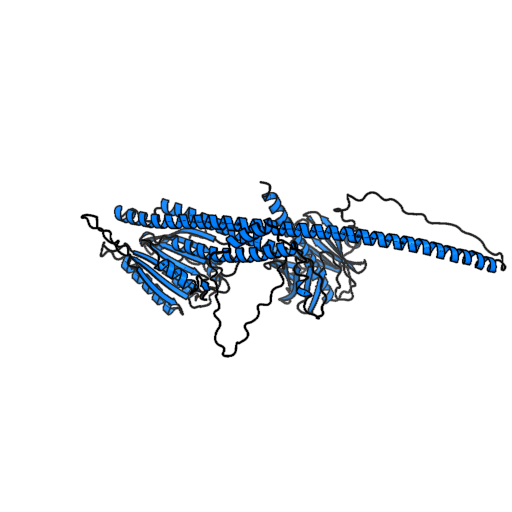41 -13.942 1.00 41.53 553 LEU A O 1
ATOM 4436 N N . THR A 1 554 ? 6.319 -3.875 -13.622 1.00 44.72 554 THR A N 1
ATOM 4437 C CA . THR A 1 554 ? 7.689 -3.819 -14.202 1.00 44.72 554 THR A CA 1
ATOM 4438 C C . THR A 1 554 ? 7.776 -3.731 -15.748 1.00 44.72 554 THR A C 1
ATOM 4440 O O . THR A 1 554 ? 6.809 -3.413 -16.433 1.00 44.72 554 THR A O 1
ATOM 4443 N N . ILE A 1 555 ? 8.977 -3.903 -16.316 1.00 36.84 555 ILE A N 1
ATOM 4444 C CA . ILE A 1 555 ? 9.456 -3.461 -17.657 1.00 36.84 555 ILE A CA 1
ATOM 4445 C C . ILE A 1 555 ? 8.816 -4.221 -18.830 1.00 36.84 555 ILE A C 1
ATOM 4447 O O . ILE A 1 555 ? 9.121 -3.974 -20.000 1.00 36.84 555 ILE A O 1
ATOM 4451 N N . TRP A 1 556 ? 7.922 -5.152 -18.520 1.00 44.16 556 TRP A N 1
ATOM 4452 C CA . TRP A 1 556 ? 7.285 -6.053 -19.472 1.00 44.16 556 TRP A CA 1
ATOM 4453 C C . TRP A 1 556 ? 6.147 -5.372 -20.250 1.00 44.16 556 TRP A C 1
ATOM 4455 O O . TRP A 1 556 ? 5.727 -5.869 -21.283 1.00 44.16 556 TRP A O 1
ATOM 4465 N N . GLY A 1 557 ? 5.732 -4.167 -19.843 1.00 61.09 557 GLY A N 1
ATOM 4466 C CA . GLY A 1 557 ? 4.838 -3.313 -20.620 1.00 61.09 557 GLY A CA 1
ATOM 4467 C C . GLY A 1 557 ? 3.353 -3.637 -20.453 1.00 61.09 557 GLY A C 1
ATOM 4468 O O . GLY A 1 557 ? 2.890 -3.947 -19.359 1.00 61.09 557 GLY A O 1
ATOM 4469 N N . ASP A 1 558 ? 2.576 -3.464 -21.523 1.00 72.94 558 ASP A N 1
ATOM 4470 C CA . ASP A 1 558 ? 1.124 -3.677 -21.501 1.00 72.94 558 ASP A CA 1
ATOM 4471 C C . ASP A 1 558 ? 0.812 -5.039 -22.131 1.00 72.94 558 ASP A C 1
ATOM 4473 O O . ASP A 1 558 ? 1.355 -5.344 -23.191 1.00 72.94 558 ASP A O 1
ATOM 4477 N N . LYS A 1 559 ? -0.107 -5.815 -21.541 1.00 87.88 559 LYS A N 1
ATOM 4478 C CA . LYS A 1 559 ? -0.666 -7.012 -22.187 1.00 87.88 559 LYS A CA 1
ATOM 4479 C C . LYS A 1 559 ? -2.113 -6.778 -22.582 1.00 87.88 559 LYS A C 1
ATOM 4481 O O . LYS A 1 559 ? -2.904 -6.252 -21.791 1.00 87.88 559 LYS A O 1
ATOM 4486 N N . CYS A 1 560 ? -2.459 -7.158 -23.806 1.00 89.50 560 CYS A N 1
ATOM 4487 C CA . CYS A 1 560 ? -3.836 -7.185 -24.282 1.00 89.50 560 CYS A CA 1
ATOM 4488 C C . CYS A 1 560 ? -4.254 -8.619 -24.598 1.00 89.50 560 CYS A C 1
ATOM 4490 O O . CYS A 1 560 ? -3.541 -9.323 -25.303 1.00 89.50 560 CYS A O 1
ATOM 4492 N N . TYR A 1 561 ? -5.423 -9.011 -24.107 1.00 91.31 561 TYR A N 1
ATOM 4493 C CA . TYR A 1 561 ? -6.041 -10.305 -24.379 1.00 91.31 561 TYR A CA 1
ATOM 4494 C C . TYR A 1 561 ? -7.195 -10.077 -25.348 1.00 91.31 561 TYR A C 1
ATOM 4496 O O . TYR A 1 561 ? -8.060 -9.236 -25.077 1.00 91.31 561 TYR A O 1
ATOM 4504 N N . VAL A 1 562 ? -7.179 -10.774 -26.482 1.00 92.06 562 VAL A N 1
ATOM 4505 C CA . VAL A 1 562 ? -8.206 -10.705 -27.526 1.00 92.06 562 VAL A CA 1
ATOM 4506 C C . VAL A 1 562 ? -9.061 -11.964 -27.445 1.00 92.06 562 VAL A C 1
ATOM 4508 O O . VAL A 1 562 ? -8.564 -13.073 -27.633 1.00 92.06 562 VAL A O 1
ATOM 4511 N N . LYS A 1 563 ? -10.352 -11.785 -27.174 1.00 91.38 563 LYS A N 1
ATOM 4512 C CA . LYS A 1 563 ? -11.335 -12.853 -26.981 1.00 91.38 563 LYS A CA 1
ATOM 4513 C C . LYS A 1 563 ? -12.407 -12.798 -28.068 1.00 91.38 563 LYS A C 1
ATOM 4515 O O . LYS A 1 563 ? -12.885 -11.711 -28.394 1.00 91.38 563 LYS A O 1
ATOM 4520 N N . SER A 1 564 ? -12.795 -13.949 -28.615 1.00 88.81 564 SER A N 1
ATOM 4521 C CA . SER A 1 564 ? -13.996 -14.067 -29.451 1.00 88.81 564 SER A CA 1
ATOM 4522 C C . SER A 1 564 ? -15.231 -13.958 -28.567 1.00 88.81 564 SER A C 1
ATOM 4524 O O . SER A 1 564 ? -15.332 -14.673 -27.573 1.00 88.81 564 SER A O 1
ATOM 4526 N N . VAL A 1 565 ? -16.172 -13.087 -28.922 1.00 85.88 565 VAL A N 1
ATOM 4527 C CA . VAL A 1 565 ? -17.427 -12.930 -28.166 1.00 85.88 565 VAL A CA 1
ATOM 4528 C C . VAL A 1 565 ? -18.400 -14.072 -28.467 1.00 85.88 565 VAL A C 1
ATOM 4530 O O . VAL A 1 565 ? -19.179 -14.450 -27.601 1.00 85.88 565 VAL A O 1
ATOM 4533 N N . GLU A 1 566 ? -18.339 -14.644 -29.672 1.00 80.12 566 GLU A N 1
ATOM 4534 C CA . GLU A 1 566 ? -19.225 -15.734 -30.098 1.00 80.12 566 GLU A CA 1
ATOM 4535 C C . GLU A 1 566 ? -18.901 -17.051 -29.382 1.00 80.12 566 GLU A C 1
ATOM 4537 O O . GLU A 1 566 ? -19.801 -17.726 -28.888 1.00 80.12 566 GLU A O 1
ATOM 4542 N N . ASN A 1 567 ? -17.611 -17.382 -29.276 1.00 77.94 567 ASN A N 1
ATOM 4543 C CA . ASN A 1 567 ? -17.155 -18.663 -28.723 1.00 77.94 567 ASN A CA 1
ATOM 4544 C C . ASN A 1 567 ? -16.672 -18.565 -27.270 1.00 77.94 567 ASN A C 1
ATOM 4546 O O . ASN A 1 567 ? -16.379 -19.584 -26.658 1.00 77.94 567 ASN A O 1
ATOM 4550 N N . ASP A 1 568 ? -16.549 -17.353 -26.728 1.00 81.88 568 ASP A N 1
ATOM 4551 C CA . ASP A 1 568 ? -15.963 -17.078 -25.412 1.00 81.88 568 ASP A CA 1
ATOM 4552 C C . ASP A 1 568 ? -14.530 -17.637 -25.236 1.00 81.88 568 ASP A C 1
ATOM 4554 O O . ASP A 1 568 ? -14.082 -17.940 -24.130 1.00 81.88 568 ASP A O 1
ATOM 4558 N N . VAL A 1 569 ? -13.771 -17.713 -26.333 1.00 85.69 569 VAL A N 1
ATOM 4559 C CA . VAL A 1 569 ? -12.402 -18.255 -26.377 1.00 85.69 569 VAL A CA 1
ATOM 4560 C C . VAL A 1 569 ? -11.375 -17.142 -26.582 1.00 85.69 569 VAL A C 1
ATOM 4562 O O . VAL A 1 569 ? -11.587 -16.218 -27.371 1.00 85.69 569 VAL A O 1
ATOM 4565 N N . GLU A 1 570 ? -10.247 -17.222 -25.871 1.00 88.75 570 GLU A N 1
ATOM 4566 C CA . GLU A 1 570 ? -9.099 -16.338 -26.088 1.00 88.75 570 GLU A CA 1
ATOM 4567 C C . GLU A 1 570 ? -8.356 -16.729 -27.371 1.00 88.75 570 GLU A C 1
ATOM 4569 O O . GLU A 1 570 ? -7.784 -17.811 -27.471 1.00 88.75 570 GLU A O 1
ATOM 4574 N N . ILE A 1 571 ? -8.349 -15.823 -28.348 1.00 88.69 571 ILE A N 1
ATOM 4575 C CA . ILE A 1 571 ? -7.742 -16.046 -29.664 1.00 88.69 571 ILE A CA 1
ATOM 4576 C C . ILE A 1 571 ? -6.255 -15.705 -29.635 1.00 88.69 571 ILE A C 1
ATOM 4578 O O . ILE A 1 571 ? -5.427 -16.430 -30.193 1.00 88.69 571 ILE A O 1
ATOM 4582 N N . ALA A 1 572 ? -5.911 -14.572 -29.019 1.00 92.12 572 ALA A N 1
ATOM 4583 C CA . ALA A 1 572 ? -4.544 -14.082 -29.018 1.00 92.12 572 ALA A CA 1
ATOM 4584 C C . ALA A 1 572 ? -4.216 -13.226 -27.795 1.00 92.12 572 ALA A C 1
ATOM 4586 O O . ALA A 1 572 ? -5.040 -12.448 -27.307 1.00 92.12 572 ALA A O 1
ATOM 4587 N N . THR A 1 573 ? -2.955 -13.299 -27.382 1.00 91.06 573 THR A N 1
ATOM 4588 C CA . THR A 1 573 ? -2.340 -12.379 -26.427 1.00 91.06 573 THR A CA 1
ATOM 4589 C C . THR A 1 573 ? -1.327 -11.494 -27.152 1.00 91.06 573 THR A C 1
ATOM 4591 O O . THR A 1 573 ? -0.461 -11.983 -27.877 1.00 91.06 573 THR A O 1
ATOM 4594 N N . ILE A 1 574 ? -1.423 -10.181 -26.944 1.00 91.56 574 ILE A N 1
ATOM 4595 C CA . ILE A 1 574 ? -0.506 -9.172 -27.483 1.00 91.56 574 ILE A CA 1
ATOM 4596 C C . ILE A 1 574 ? 0.334 -8.617 -26.331 1.00 91.56 574 ILE A C 1
ATOM 4598 O O . ILE A 1 574 ? -0.215 -8.052 -25.382 1.00 91.56 574 ILE A O 1
ATOM 4602 N N . ASP A 1 575 ? 1.653 -8.750 -26.433 1.00 87.31 575 ASP A N 1
ATOM 4603 C CA . ASP A 1 575 ? 2.628 -8.324 -25.433 1.00 87.31 575 ASP A CA 1
ATOM 4604 C C . ASP A 1 575 ? 3.497 -7.168 -25.955 1.00 87.31 575 ASP A C 1
ATOM 4606 O O . ASP A 1 575 ? 4.313 -7.320 -26.875 1.00 87.31 575 ASP A O 1
ATOM 4610 N N . PHE A 1 576 ? 3.305 -5.982 -25.375 1.00 83.88 576 PHE A N 1
ATOM 4611 C CA . PHE A 1 576 ? 4.002 -4.761 -25.769 1.00 83.88 576 PHE A CA 1
ATOM 4612 C C . PHE A 1 576 ? 5.246 -4.547 -24.912 1.00 83.88 576 PHE A C 1
ATOM 4614 O O . PHE A 1 576 ? 5.203 -3.775 -23.947 1.00 83.88 576 PHE A O 1
ATOM 4621 N N . HIS A 1 577 ? 6.378 -5.108 -25.317 1.00 73.62 577 HIS A N 1
ATOM 4622 C CA . HIS A 1 577 ? 7.634 -4.946 -24.596 1.00 73.62 577 HIS A CA 1
ATOM 4623 C C . HIS A 1 577 ? 8.156 -3.519 -24.746 1.00 73.62 577 HIS A C 1
ATOM 4625 O O . HIS A 1 577 ? 8.147 -2.936 -25.833 1.00 73.62 577 HIS A O 1
ATOM 4631 N N . SER A 1 578 ? 8.611 -2.933 -23.642 1.00 64.62 578 SER A N 1
ATOM 4632 C CA . SER A 1 578 ? 9.180 -1.584 -23.666 1.00 64.62 578 SER A CA 1
ATOM 4633 C C . SER A 1 578 ? 10.682 -1.598 -23.976 1.00 64.62 578 SER A C 1
ATOM 4635 O O . SER A 1 578 ? 11.173 -0.628 -24.549 1.00 64.62 578 SER A O 1
ATOM 4637 N N . LEU A 1 579 ? 11.405 -2.681 -23.644 1.00 52.84 579 LEU A N 1
ATOM 4638 C CA . LEU A 1 579 ? 12.860 -2.798 -23.818 1.00 52.84 579 LEU A CA 1
ATOM 4639 C C . LEU A 1 579 ? 13.315 -4.261 -24.043 1.00 52.84 579 LEU A C 1
ATOM 4641 O O . LEU A 1 579 ? 13.172 -5.068 -23.127 1.00 52.84 579 LEU A O 1
ATOM 4645 N N . PRO A 1 580 ? 13.904 -4.609 -25.207 1.00 58.09 580 PRO A N 1
ATOM 4646 C CA . PRO A 1 580 ? 13.883 -3.827 -26.445 1.00 58.09 580 PRO A CA 1
ATOM 4647 C C . PRO A 1 580 ? 12.431 -3.622 -26.924 1.00 58.09 580 PRO A C 1
ATOM 4649 O O . PRO A 1 580 ? 11.590 -4.485 -26.669 1.00 58.09 580 PRO A O 1
ATOM 4652 N N . PRO A 1 581 ? 12.106 -2.500 -27.597 1.00 67.81 581 PRO A N 1
ATOM 4653 C CA . PRO A 1 581 ? 10.754 -2.258 -28.084 1.00 67.81 581 PRO A CA 1
ATOM 4654 C C . PRO A 1 581 ? 10.392 -3.325 -29.118 1.00 67.81 581 PRO A C 1
ATOM 4656 O O . PRO A 1 581 ? 10.937 -3.352 -30.224 1.00 67.81 581 PRO A O 1
ATOM 4659 N N . LYS A 1 582 ? 9.492 -4.227 -28.738 1.00 80.94 582 LYS A N 1
ATOM 4660 C CA . LYS A 1 582 ? 8.923 -5.245 -29.618 1.00 80.94 582 LYS A CA 1
ATOM 4661 C C . LYS A 1 582 ? 7.455 -5.451 -29.277 1.00 80.94 582 LYS A C 1
ATOM 4663 O O . LYS A 1 582 ? 7.069 -5.397 -28.109 1.00 80.94 582 LYS A O 1
ATOM 4668 N N . THR A 1 583 ? 6.657 -5.704 -30.301 1.00 86.25 583 THR A N 1
ATOM 4669 C CA . THR A 1 583 ? 5.280 -6.164 -30.135 1.00 86.25 583 THR A CA 1
ATOM 4670 C C . THR A 1 583 ? 5.250 -7.637 -30.493 1.00 86.25 583 THR A C 1
ATOM 4672 O O . THR A 1 583 ? 5.581 -8.007 -31.617 1.00 86.25 583 THR A O 1
ATOM 4675 N N . GLU A 1 584 ? 4.893 -8.463 -29.521 1.00 88.25 584 GLU A N 1
ATOM 4676 C CA . GLU A 1 584 ? 4.799 -9.908 -29.672 1.00 88.25 584 GLU A CA 1
ATOM 4677 C C . GLU A 1 584 ? 3.323 -10.306 -29.672 1.00 88.25 584 GLU A C 1
ATOM 4679 O O . GLU A 1 584 ? 2.589 -9.987 -28.739 1.00 88.25 584 GLU A O 1
ATOM 4684 N N . VAL A 1 585 ? 2.869 -10.963 -30.736 1.00 90.38 585 VAL A N 1
ATOM 4685 C CA . VAL A 1 585 ? 1.492 -11.450 -30.871 1.00 90.38 585 VAL A CA 1
ATOM 4686 C C . VAL A 1 585 ? 1.520 -12.970 -30.851 1.00 90.38 585 VAL A C 1
ATOM 4688 O O . VAL A 1 585 ? 2.090 -13.591 -31.745 1.00 90.38 585 VAL A O 1
ATOM 4691 N N . ASN A 1 586 ? 0.894 -13.558 -29.835 1.00 90.75 586 ASN A N 1
ATOM 4692 C CA . ASN A 1 586 ? 0.814 -14.998 -29.627 1.00 90.75 586 ASN A CA 1
ATOM 4693 C C . ASN A 1 586 ? -0.624 -15.470 -29.859 1.00 90.75 586 ASN A C 1
ATOM 4695 O O . ASN A 1 586 ? -1.520 -15.071 -29.118 1.00 90.75 586 ASN A O 1
ATOM 4699 N N . PHE A 1 587 ? -0.841 -16.321 -30.864 1.00 88.69 587 PHE A N 1
ATOM 4700 C CA . PHE A 1 587 ? -2.137 -16.942 -31.149 1.00 88.69 587 PHE A CA 1
ATOM 4701 C C . PHE A 1 587 ? -2.267 -18.252 -30.373 1.00 88.69 587 PHE A C 1
ATOM 4703 O O . PHE A 1 587 ? -1.537 -19.215 -30.637 1.00 88.69 587 PHE A O 1
ATOM 4710 N N . THR A 1 588 ? -3.195 -18.279 -29.418 1.00 79.88 588 THR A N 1
ATOM 4711 C CA . THR A 1 588 ? -3.275 -19.299 -28.366 1.00 79.88 588 THR A CA 1
ATOM 4712 C C . THR A 1 588 ? -3.604 -20.685 -28.928 1.00 79.88 588 THR A C 1
ATOM 4714 O O . THR A 1 588 ? -2.959 -21.666 -28.563 1.00 79.88 588 THR A O 1
ATOM 4717 N N . GLU A 1 589 ? -4.533 -20.778 -29.883 1.00 77.31 589 GLU A N 1
ATOM 4718 C CA . GLU A 1 589 ? -4.957 -22.066 -30.455 1.00 77.31 589 GLU A CA 1
ATOM 4719 C C . GLU A 1 589 ? -4.006 -22.605 -31.533 1.00 77.31 589 GLU A C 1
ATOM 4721 O O . GLU A 1 589 ? -3.774 -23.810 -31.625 1.00 77.31 589 GLU A O 1
ATOM 4726 N N . ARG A 1 590 ? -3.415 -21.719 -32.346 1.00 76.69 590 ARG A N 1
ATOM 4727 C CA . ARG A 1 590 ? -2.620 -22.114 -33.524 1.00 76.69 590 ARG A CA 1
ATOM 4728 C C . ARG A 1 590 ? -1.123 -22.285 -33.240 1.00 76.69 590 ARG A C 1
ATOM 4730 O O . ARG A 1 590 ? -0.381 -22.652 -34.148 1.00 76.69 590 ARG A O 1
ATOM 4737 N N . LYS A 1 591 ? -0.658 -22.000 -32.012 1.00 75.38 591 LYS A N 1
ATOM 4738 C CA . LYS A 1 591 ? 0.777 -21.944 -31.642 1.00 75.38 591 LYS A CA 1
ATOM 4739 C C . LYS A 1 591 ? 1.604 -21.107 -32.631 1.00 75.38 591 LYS A C 1
ATOM 4741 O O . LYS A 1 591 ? 2.752 -21.427 -32.936 1.00 75.38 591 LYS A O 1
ATOM 4746 N N . HIS A 1 592 ? 0.995 -20.046 -33.154 1.00 84.12 592 HIS A N 1
ATOM 4747 C CA . HIS A 1 592 ? 1.614 -19.128 -34.099 1.00 84.12 592 HIS A CA 1
ATOM 4748 C C . HIS A 1 592 ? 2.028 -17.855 -33.362 1.00 84.12 592 HIS A C 1
ATOM 4750 O O . HIS A 1 592 ? 1.255 -17.318 -32.568 1.00 84.12 592 HIS A O 1
ATOM 4756 N N . LYS A 1 593 ? 3.253 -17.389 -33.609 1.00 87.88 593 LYS A N 1
ATOM 4757 C CA . LYS A 1 593 ? 3.836 -16.221 -32.950 1.00 87.88 593 LYS A CA 1
ATOM 4758 C C . LYS A 1 593 ? 4.387 -15.255 -33.990 1.00 87.88 593 LYS A C 1
ATOM 4760 O O . LYS A 1 593 ? 5.138 -15.666 -34.874 1.00 87.88 593 LYS A O 1
ATOM 4765 N N . ILE A 1 594 ? 4.048 -13.978 -33.837 1.00 87.38 594 ILE A N 1
ATOM 4766 C CA . ILE A 1 594 ? 4.529 -12.884 -34.681 1.00 87.38 594 ILE A CA 1
ATOM 4767 C C . ILE A 1 594 ? 5.301 -11.896 -33.809 1.00 87.38 594 ILE A C 1
ATOM 4769 O O . ILE A 1 594 ? 4.745 -11.314 -32.880 1.00 87.38 594 ILE A O 1
ATOM 4773 N N . ASP A 1 595 ? 6.575 -11.685 -34.143 1.00 84.31 595 ASP A N 1
ATOM 4774 C CA . ASP A 1 595 ? 7.447 -10.714 -33.481 1.00 84.31 595 ASP A CA 1
ATOM 4775 C C . ASP A 1 595 ? 7.686 -9.502 -34.390 1.00 84.31 595 ASP A C 1
ATOM 4777 O O . ASP A 1 595 ? 8.352 -9.598 -35.423 1.00 84.31 595 ASP A O 1
ATOM 4781 N N . ILE A 1 596 ? 7.187 -8.338 -33.976 1.00 85.06 596 ILE A N 1
ATOM 4782 C CA . ILE A 1 596 ? 7.391 -7.063 -34.670 1.00 85.06 596 ILE A CA 1
ATOM 4783 C C . ILE A 1 596 ? 8.476 -6.282 -33.927 1.00 85.06 596 ILE A C 1
ATOM 4785 O O . ILE A 1 596 ? 8.285 -5.854 -32.786 1.00 85.06 596 ILE A O 1
ATOM 4789 N N . LYS A 1 597 ? 9.639 -6.099 -34.566 1.00 77.00 597 LYS A N 1
ATOM 4790 C CA . LYS A 1 597 ? 10.763 -5.334 -34.000 1.00 77.00 597 LYS A CA 1
ATOM 4791 C C . LYS A 1 597 ? 10.503 -3.828 -34.126 1.00 77.00 597 LYS A C 1
ATOM 4793 O O . LYS A 1 597 ? 10.408 -3.303 -35.235 1.00 77.00 597 LYS A O 1
ATOM 4798 N N . GLY A 1 598 ? 10.433 -3.117 -33.002 1.00 69.69 598 GLY A N 1
ATOM 4799 C CA . GLY A 1 598 ? 10.035 -1.707 -32.960 1.00 69.69 598 GLY A CA 1
ATOM 4800 C C . GLY A 1 598 ? 8.624 -1.473 -33.516 1.00 69.69 598 GLY A C 1
ATOM 4801 O O . GLY A 1 598 ? 7.838 -2.401 -33.665 1.00 69.69 598 GLY A O 1
ATOM 4802 N N . ASN A 1 599 ? 8.313 -0.226 -33.879 1.00 63.88 599 ASN A N 1
ATOM 4803 C CA . ASN A 1 599 ? 6.951 0.146 -34.293 1.00 63.88 599 ASN A CA 1
ATOM 4804 C C . ASN A 1 599 ? 6.680 -0.089 -35.794 1.00 63.88 599 ASN A C 1
ATOM 4806 O O . ASN A 1 599 ? 5.558 0.112 -36.259 1.00 63.88 599 ASN A O 1
ATOM 4810 N N . MET A 1 600 ? 7.712 -0.423 -36.576 1.00 67.62 600 MET A N 1
ATOM 4811 C CA . MET A 1 600 ? 7.675 -0.447 -38.049 1.00 67.62 600 MET A CA 1
ATOM 4812 C C . MET A 1 600 ? 8.469 -1.612 -38.656 1.00 67.62 600 MET A C 1
ATOM 4814 O O . MET A 1 600 ? 8.671 -1.638 -39.869 1.00 67.62 600 MET A O 1
ATOM 4818 N N . GLY A 1 601 ? 8.963 -2.542 -37.832 1.00 75.25 601 GLY A N 1
ATOM 4819 C CA . GLY A 1 601 ? 9.753 -3.669 -38.316 1.00 75.25 601 GLY A CA 1
ATOM 4820 C C . GLY A 1 601 ? 8.950 -4.549 -39.277 1.00 75.25 601 GLY A C 1
ATOM 4821 O O . GLY A 1 601 ? 7.749 -4.733 -39.057 1.00 75.25 601 GLY A O 1
ATOM 4822 N N . PRO A 1 602 ? 9.585 -5.082 -40.334 1.00 82.88 602 PRO A N 1
ATOM 4823 C CA . PRO A 1 602 ? 8.937 -6.051 -41.199 1.00 82.88 602 PRO A CA 1
ATOM 4824 C C . PRO A 1 602 ? 8.650 -7.347 -40.435 1.00 82.88 602 PRO A C 1
ATOM 4826 O O . PRO A 1 602 ? 9.415 -7.737 -39.548 1.00 82.88 602 PRO A O 1
ATOM 4829 N N . PHE A 1 603 ? 7.556 -8.016 -40.782 1.00 85.69 603 PHE A N 1
ATOM 4830 C CA . PHE A 1 603 ? 7.183 -9.312 -40.218 1.00 85.69 603 PHE A CA 1
ATOM 4831 C C . PHE A 1 603 ? 6.479 -10.174 -41.269 1.00 85.69 603 PHE A C 1
ATOM 4833 O O . PHE A 1 603 ? 6.019 -9.678 -42.296 1.00 85.69 603 PHE A O 1
ATOM 4840 N N . ARG A 1 604 ? 6.408 -11.485 -41.028 1.00 84.50 604 ARG A N 1
ATOM 4841 C CA . ARG A 1 604 ? 5.707 -12.430 -41.907 1.00 84.50 604 ARG A CA 1
ATOM 4842 C C . ARG A 1 604 ? 4.377 -12.824 -41.287 1.00 84.50 604 ARG A C 1
ATOM 4844 O O . ARG A 1 604 ? 4.335 -13.102 -40.092 1.00 84.50 604 ARG A O 1
ATOM 4851 N N . ALA A 1 605 ? 3.341 -12.845 -42.115 1.00 79.69 605 ALA A N 1
ATOM 4852 C CA . ALA A 1 605 ? 1.999 -13.279 -41.754 1.00 79.69 605 ALA A CA 1
ATOM 4853 C C . ALA A 1 605 ? 1.674 -14.648 -42.370 1.00 79.69 605 ALA A C 1
ATOM 4855 O O . ALA A 1 605 ? 2.364 -15.114 -43.282 1.00 79.69 605 ALA A O 1
ATOM 4856 N N . SER A 1 606 ? 0.615 -15.294 -41.887 1.00 77.75 606 SER A N 1
ATOM 4857 C CA . SER A 1 606 ? 0.075 -16.509 -42.501 1.00 77.75 606 SER A CA 1
ATOM 4858 C C . SER A 1 606 ? -0.605 -16.236 -43.858 1.00 77.75 606 SER A C 1
ATOM 4860 O O . SER A 1 606 ? -0.778 -15.096 -44.290 1.00 77.75 606 SER A O 1
ATOM 4862 N N . GLY A 1 607 ? -0.981 -17.303 -44.575 1.00 72.31 607 GLY A N 1
ATOM 4863 C CA . GLY A 1 607 ? -1.829 -17.194 -45.773 1.00 72.31 607 GLY A CA 1
ATOM 4864 C C . GLY A 1 607 ? -1.124 -16.802 -47.075 1.00 72.31 607 GLY A C 1
ATOM 4865 O O . GLY A 1 607 ? -1.786 -16.349 -48.005 1.00 72.31 607 GLY A O 1
ATOM 4866 N N . GLY A 1 608 ? 0.201 -16.965 -47.166 1.00 70.56 608 GLY A N 1
ATOM 4867 C CA . GLY A 1 608 ? 0.961 -16.684 -48.394 1.00 70.56 608 GLY A CA 1
ATOM 4868 C C . GLY A 1 60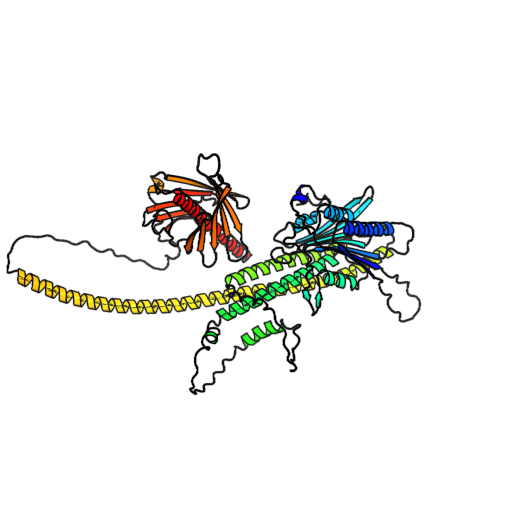8 ? 1.172 -15.193 -48.679 1.00 70.56 608 GLY A C 1
ATOM 4869 O O . GLY A 1 608 ? 1.531 -14.829 -49.796 1.00 70.56 608 GLY A O 1
ATOM 4870 N N . LEU A 1 609 ? 0.943 -14.337 -47.680 1.00 78.31 609 LEU A N 1
ATOM 4871 C CA . LEU A 1 609 ? 1.371 -12.941 -47.696 1.00 78.31 609 LEU A CA 1
ATOM 4872 C C . LEU A 1 609 ? 2.903 -12.883 -47.607 1.00 78.31 609 LEU A C 1
ATOM 4874 O O . LEU A 1 609 ? 3.509 -13.654 -46.858 1.00 78.31 609 LEU A O 1
ATOM 4878 N N . GLY A 1 610 ? 3.528 -12.001 -48.389 1.00 77.06 610 GLY A N 1
ATOM 4879 C CA . GLY A 1 610 ? 4.969 -11.778 -48.349 1.00 77.06 610 GLY A CA 1
ATOM 4880 C C . GLY A 1 610 ? 5.419 -11.092 -47.056 1.00 77.06 610 GLY A C 1
ATOM 4881 O O . GLY A 1 610 ? 4.765 -11.143 -46.011 1.00 77.06 610 GLY A O 1
ATOM 4882 N N . GLU A 1 611 ? 6.576 -10.439 -47.102 1.00 84.81 611 GLU A N 1
ATOM 4883 C CA . GLU A 1 611 ? 7.045 -9.642 -45.970 1.00 84.81 611 GLU A CA 1
ATOM 4884 C C . GLU A 1 611 ? 6.180 -8.379 -45.813 1.00 84.81 611 GLU A C 1
ATOM 4886 O O . GLU A 1 611 ? 6.158 -7.498 -46.677 1.00 84.81 611 GLU A O 1
ATOM 4891 N N . LEU A 1 612 ? 5.456 -8.295 -44.696 1.00 87.81 612 LEU A N 1
ATOM 4892 C CA . LEU A 1 612 ? 4.550 -7.197 -44.400 1.00 87.81 612 LEU A CA 1
ATOM 4893 C C . LEU A 1 612 ? 5.273 -6.062 -43.685 1.00 87.81 612 LEU A C 1
ATOM 4895 O O . LEU A 1 612 ? 6.055 -6.279 -42.758 1.00 87.81 612 LEU A O 1
ATO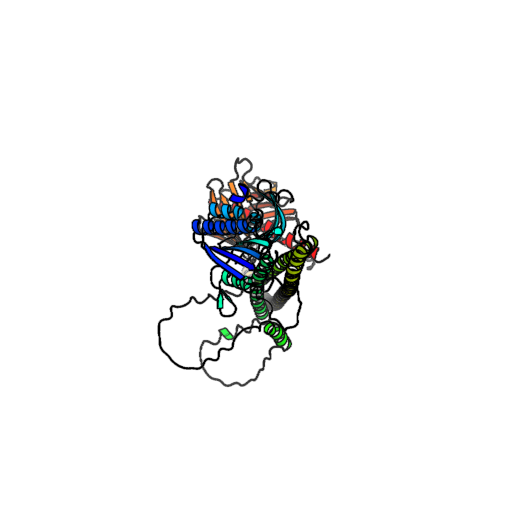M 4899 N N . ARG A 1 613 ? 4.953 -4.825 -44.076 1.00 87.31 613 ARG A N 1
ATOM 4900 C CA . ARG A 1 613 ? 5.488 -3.609 -43.451 1.00 87.31 613 ARG A CA 1
ATOM 4901 C C . ARG A 1 613 ? 4.401 -2.583 -43.177 1.00 87.31 613 ARG A C 1
ATOM 4903 O O . ARG A 1 613 ? 3.549 -2.317 -44.028 1.00 87.31 613 ARG A O 1
ATOM 4910 N N . TRP A 1 614 ? 4.471 -1.960 -42.007 1.00 88.25 614 TRP A N 1
ATOM 4911 C CA . TRP A 1 614 ? 3.656 -0.791 -41.701 1.00 88.25 614 TRP A CA 1
ATOM 4912 C C . TRP A 1 614 ? 4.201 0.443 -42.434 1.00 88.25 614 TRP A C 1
ATOM 4914 O O . TRP A 1 614 ? 5.409 0.607 -42.591 1.00 88.25 614 TRP A O 1
ATOM 4924 N N . LYS A 1 615 ? 3.313 1.340 -42.861 1.00 86.25 615 LYS A N 1
ATOM 4925 C CA . LYS A 1 615 ? 3.610 2.658 -43.437 1.00 86.25 615 LYS A CA 1
ATOM 4926 C C . LYS A 1 615 ? 2.705 3.695 -42.755 1.00 86.25 615 LYS A C 1
ATOM 4928 O O . LYS A 1 615 ? 1.491 3.508 -42.771 1.00 86.25 615 LYS A O 1
ATOM 4933 N N . PRO A 1 616 ? 3.227 4.776 -42.153 1.00 81.56 616 PRO A N 1
ATOM 4934 C CA . PRO A 1 616 ? 2.392 5.812 -41.554 1.00 81.56 616 PRO A CA 1
ATOM 4935 C C . PRO A 1 616 ? 1.884 6.760 -42.651 1.00 81.56 616 PRO A C 1
ATOM 4937 O O . PRO A 1 616 ? 2.660 7.166 -43.514 1.00 81.56 616 PRO A O 1
ATOM 4940 N N . THR A 1 617 ? 0.599 7.116 -42.630 1.00 80.19 617 THR A N 1
ATOM 4941 C CA . THR A 1 617 ? -0.044 7.883 -43.725 1.00 80.19 617 THR A CA 1
ATOM 4942 C C . THR A 1 617 ? -0.836 9.108 -43.277 1.00 80.19 617 THR A C 1
ATOM 4944 O O . THR A 1 617 ? -1.326 9.869 -44.102 1.00 80.19 617 THR A O 1
ATOM 4947 N N . GLY A 1 618 ? -0.942 9.368 -41.976 1.00 66.56 618 GLY A N 1
ATOM 4948 C CA . GLY A 1 618 ? -1.638 10.564 -41.504 1.00 66.56 618 GLY A CA 1
ATOM 4949 C C . GLY A 1 618 ? -1.537 10.722 -40.005 1.00 66.56 618 GLY A C 1
ATOM 4950 O O . GLY A 1 618 ? -2.508 10.455 -39.307 1.00 66.56 618 GLY A O 1
ATOM 4951 N N . MET A 1 619 ? -0.352 11.102 -39.527 1.00 70.38 619 MET A N 1
ATOM 4952 C CA . MET A 1 619 ? -0.075 11.342 -38.111 1.00 70.38 619 MET A CA 1
ATOM 4953 C C . MET A 1 619 ? -0.248 12.828 -37.797 1.00 70.38 619 MET A C 1
ATOM 4955 O O . MET A 1 619 ? 0.534 13.649 -38.271 1.00 70.38 619 MET A O 1
ATOM 4959 N N . VAL A 1 620 ? -1.239 13.171 -36.978 1.00 69.50 620 VAL A N 1
ATOM 4960 C CA . VAL A 1 620 ? -1.397 14.515 -36.411 1.00 69.50 620 VAL A CA 1
ATOM 4961 C C . VAL A 1 620 ? -0.926 14.490 -34.952 1.00 69.50 620 VAL A C 1
ATOM 4963 O O . VAL A 1 620 ? -1.352 13.612 -34.195 1.00 69.50 620 VAL A O 1
ATOM 4966 N N . PRO A 1 621 ? -0.046 15.417 -34.520 1.00 56.78 621 PRO A N 1
ATOM 4967 C CA . PRO A 1 621 ? 0.354 15.520 -33.119 1.00 56.78 621 PRO A CA 1
ATOM 4968 C C . PRO A 1 621 ? -0.878 15.638 -32.216 1.00 56.78 621 PRO A C 1
ATOM 4970 O O . PRO A 1 621 ? -1.697 16.532 -32.409 1.00 56.78 621 PRO A O 1
ATOM 4973 N N . ASN A 1 622 ? -1.016 14.734 -31.242 1.00 54.62 622 ASN A N 1
ATOM 4974 C CA . ASN A 1 622 ? -2.155 14.682 -30.316 1.00 54.62 622 ASN A CA 1
ATOM 4975 C C . ASN A 1 622 ? -3.548 14.626 -30.986 1.00 54.62 622 ASN A C 1
ATOM 4977 O O . ASN A 1 622 ? -4.526 15.034 -30.368 1.00 54.62 622 ASN A O 1
ATOM 4981 N N . GLY A 1 623 ? -3.645 14.112 -32.217 1.00 64.62 623 GLY A N 1
ATOM 4982 C CA . GLY A 1 623 ? -4.905 13.994 -32.958 1.00 64.62 623 GLY A CA 1
ATOM 4983 C C . GLY A 1 623 ? -5.021 12.660 -33.688 1.00 64.62 623 GLY A C 1
ATOM 4984 O O . GLY A 1 623 ? -4.488 11.651 -33.216 1.00 64.62 623 GLY A O 1
ATOM 4985 N N . LYS A 1 624 ? -5.705 12.657 -34.840 1.00 78.88 624 LYS A N 1
ATOM 4986 C CA . LYS A 1 624 ? -5.844 11.473 -35.696 1.00 78.88 624 LYS A CA 1
ATOM 4987 C C . LYS A 1 624 ? -4.506 10.860 -36.097 1.00 78.88 624 LYS A C 1
ATOM 4989 O O . LYS A 1 624 ? -3.511 11.549 -36.341 1.00 78.88 624 LYS A O 1
ATOM 4994 N N . ALA A 1 625 ? -4.523 9.544 -36.236 1.00 83.44 625 ALA A N 1
ATOM 4995 C CA . ALA A 1 625 ? -3.389 8.764 -36.696 1.00 83.44 625 ALA A CA 1
ATOM 4996 C C . ALA A 1 625 ? -3.859 7.690 -37.677 1.00 83.44 625 ALA A C 1
ATOM 4998 O O . ALA A 1 625 ? -4.953 7.145 -37.526 1.00 83.44 625 ALA A O 1
ATOM 4999 N N . SER A 1 626 ? -3.054 7.387 -38.697 1.00 88.38 626 SER A N 1
ATOM 5000 C CA . SER A 1 626 ? -3.359 6.296 -39.623 1.00 88.38 626 SER A CA 1
ATOM 5001 C C . SER A 1 626 ? -2.116 5.616 -40.185 1.00 88.38 626 SER A C 1
ATOM 5003 O O . SER A 1 626 ? -1.065 6.241 -40.371 1.00 88.38 626 SER A O 1
ATOM 5005 N N . TRP A 1 627 ? -2.266 4.318 -40.446 1.00 91.25 627 TRP A N 1
ATOM 5006 C CA . TRP A 1 627 ? -1.237 3.419 -40.949 1.00 91.25 627 TRP A CA 1
ATOM 5007 C C . TRP A 1 627 ? -1.794 2.517 -42.045 1.00 91.25 627 TRP A C 1
ATOM 5009 O O . TRP A 1 627 ? -2.976 2.182 -42.064 1.00 91.25 627 TRP A O 1
ATOM 5019 N N . GLU A 1 628 ? -0.911 2.086 -42.932 1.00 91.00 628 GLU A N 1
ATOM 5020 C CA . GLU A 1 628 ? -1.166 1.088 -43.964 1.00 91.00 628 GLU A CA 1
ATOM 5021 C C . GLU A 1 628 ? -0.226 -0.093 -43.753 1.00 91.00 628 GLU A C 1
ATOM 5023 O O . GLU A 1 628 ? 0.970 0.095 -43.537 1.00 91.00 628 GLU A O 1
ATOM 5028 N N . LEU A 1 629 ? -0.757 -1.305 -43.827 1.00 90.00 629 LEU A N 1
ATOM 5029 C CA . LEU A 1 629 ? 0.012 -2.536 -43.892 1.00 90.00 629 LEU A CA 1
ATOM 5030 C C . LEU A 1 629 ? 0.148 -2.929 -45.360 1.00 90.00 629 LEU A C 1
ATOM 5032 O O . LEU A 1 629 ? -0.862 -3.050 -46.061 1.00 90.00 629 LEU A O 1
ATOM 5036 N N . ARG A 1 630 ? 1.387 -3.094 -45.830 1.00 87.94 630 ARG A N 1
ATOM 5037 C CA . ARG A 1 630 ? 1.685 -3.379 -47.237 1.00 87.94 630 ARG A CA 1
ATOM 5038 C C . ARG A 1 630 ? 2.491 -4.660 -47.417 1.00 87.94 630 ARG A C 1
ATOM 5040 O O . ARG A 1 630 ? 3.394 -4.918 -46.628 1.00 87.94 630 ARG A O 1
ATOM 5047 N N . ASP A 1 631 ? 2.187 -5.371 -48.497 1.00 85.69 631 ASP A N 1
ATOM 5048 C CA . ASP A 1 631 ? 2.849 -6.591 -48.981 1.00 85.69 631 ASP A CA 1
ATOM 5049 C C . ASP A 1 631 ? 3.538 -6.277 -50.313 1.00 85.69 631 ASP A C 1
ATOM 5051 O O . ASP A 1 631 ? 2.855 -5.951 -51.286 1.00 85.69 631 ASP A O 1
ATOM 5055 N N . GLU A 1 632 ? 4.875 -6.239 -50.332 1.00 75.62 632 GLU A N 1
ATOM 5056 C CA . GLU A 1 632 ? 5.702 -5.922 -51.519 1.00 75.62 632 GLU A CA 1
ATOM 5057 C C . GLU A 1 632 ? 5.290 -4.646 -52.301 1.00 75.62 632 GLU A C 1
ATOM 5059 O O . GLU A 1 632 ? 5.664 -4.443 -53.451 1.00 75.62 632 GLU A O 1
ATOM 5064 N N . GLY A 1 633 ? 4.544 -3.733 -51.662 1.00 68.69 633 GLY A N 1
ATOM 5065 C CA . GLY A 1 633 ? 4.035 -2.492 -52.261 1.00 68.69 633 GLY A CA 1
ATOM 5066 C C . GLY A 1 633 ? 2.509 -2.390 -52.334 1.00 68.69 633 GLY A C 1
ATOM 5067 O O . GLY A 1 633 ? 1.999 -1.270 -52.353 1.00 68.69 633 GLY A O 1
ATOM 5068 N N . ASN A 1 634 ? 1.784 -3.506 -52.264 1.00 83.12 634 ASN A N 1
ATOM 5069 C CA . ASN A 1 634 ? 0.320 -3.561 -52.336 1.00 83.12 634 ASN A CA 1
ATOM 5070 C C . ASN A 1 634 ? -0.337 -3.286 -50.978 1.00 83.12 634 ASN A C 1
ATOM 5072 O O . ASN A 1 634 ? 0.178 -3.717 -49.947 1.00 83.12 634 ASN A O 1
ATOM 5076 N N . LEU A 1 635 ? -1.482 -2.597 -50.966 1.00 87.62 635 LEU A N 1
ATOM 5077 C CA . LEU A 1 635 ? -2.263 -2.342 -49.753 1.00 87.62 635 LEU A CA 1
ATOM 5078 C C . LEU A 1 635 ? -2.972 -3.622 -49.284 1.00 87.62 635 LEU A C 1
ATOM 5080 O O . LEU A 1 635 ? -3.754 -4.214 -50.023 1.00 87.62 635 LEU A O 1
ATOM 5084 N N . VAL A 1 636 ? -2.712 -4.035 -48.042 1.00 89.62 636 VAL A N 1
ATOM 5085 C CA . VAL A 1 636 ? -3.346 -5.210 -47.419 1.00 89.62 636 VAL A CA 1
ATOM 5086 C C . VAL A 1 636 ? -4.410 -4.781 -46.417 1.00 89.62 636 VAL A C 1
ATOM 5088 O O . VAL A 1 636 ? -5.547 -5.248 -46.471 1.00 89.62 636 VAL A O 1
ATOM 5091 N N . MET A 1 637 ? -4.044 -3.870 -45.517 1.00 92.88 637 MET A N 1
ATOM 5092 C CA . MET A 1 637 ? -4.904 -3.365 -44.449 1.00 92.88 637 MET A CA 1
ATOM 5093 C C . MET A 1 637 ? -4.611 -1.885 -44.205 1.00 92.88 637 MET A C 1
ATOM 5095 O O . MET A 1 637 ? -3.470 -1.447 -44.348 1.00 92.88 637 MET A O 1
ATOM 5099 N N . SER A 1 638 ? -5.604 -1.110 -43.784 1.00 92.25 638 SER A N 1
ATOM 5100 C CA . SER A 1 638 ? -5.388 0.217 -43.210 1.00 92.25 638 SER A CA 1
ATOM 5101 C C . SER A 1 638 ? -6.017 0.326 -41.832 1.00 92.25 638 SER A C 1
ATOM 5103 O O . SER A 1 638 ? -7.093 -0.207 -41.582 1.00 92.25 638 SER A O 1
ATOM 5105 N N . VAL A 1 639 ? -5.342 1.044 -40.943 1.00 92.81 639 VAL A N 1
ATOM 5106 C CA . VAL A 1 639 ? -5.773 1.289 -39.569 1.00 92.81 639 VAL A CA 1
ATOM 5107 C C . VAL A 1 639 ? -5.820 2.791 -39.354 1.00 92.81 639 VAL A C 1
ATOM 5109 O O . VAL A 1 639 ? -4.870 3.493 -39.696 1.00 92.81 639 VAL A O 1
ATOM 5112 N N . SER A 1 640 ? -6.907 3.297 -38.783 1.00 90.31 640 SER A N 1
ATOM 5113 C CA . SER A 1 640 ? -7.047 4.713 -38.438 1.00 90.31 640 SER A CA 1
ATOM 5114 C C . SER A 1 640 ? -7.641 4.903 -37.050 1.00 90.31 640 SER A C 1
ATOM 5116 O O . SER A 1 640 ? -8.358 4.040 -36.551 1.00 90.31 640 SER A O 1
ATOM 5118 N N . ILE A 1 641 ? -7.307 6.024 -36.417 1.00 88.50 641 ILE A N 1
ATOM 5119 C CA . ILE A 1 641 ? -7.802 6.441 -35.105 1.00 88.50 641 ILE A CA 1
ATOM 5120 C C . ILE A 1 641 ? -8.376 7.850 -35.237 1.00 88.50 641 ILE A C 1
ATOM 5122 O O . ILE A 1 641 ? -7.797 8.693 -35.929 1.00 88.50 641 ILE A O 1
ATOM 5126 N N . ASP A 1 642 ? -9.513 8.081 -34.583 1.00 84.81 642 ASP A N 1
ATOM 5127 C CA . ASP A 1 642 ? -10.214 9.363 -34.588 1.00 84.81 642 ASP A CA 1
ATOM 5128 C C . ASP A 1 642 ? -9.437 10.486 -33.873 1.00 84.81 642 ASP A C 1
ATOM 5130 O O . ASP A 1 642 ? -8.477 10.255 -33.136 1.00 84.81 642 ASP A O 1
ATOM 5134 N N . ASP A 1 643 ? -9.862 11.735 -34.085 1.00 74.94 643 ASP A N 1
ATOM 5135 C CA . ASP A 1 643 ? -9.225 12.909 -33.469 1.00 74.94 643 ASP A CA 1
ATOM 5136 C C . ASP A 1 643 ? -9.339 12.918 -31.936 1.00 74.94 643 ASP A C 1
ATOM 5138 O O . ASP A 1 643 ? -8.509 13.516 -31.255 1.00 74.94 643 ASP A O 1
ATOM 5142 N N . GLN A 1 644 ? -10.340 12.227 -31.379 1.00 73.12 644 GLN A N 1
ATOM 5143 C CA . GLN A 1 644 ? -10.508 12.073 -29.932 1.00 73.12 644 GLN A CA 1
ATOM 5144 C C . GLN A 1 644 ? -9.599 10.987 -29.338 1.00 73.12 644 GLN A C 1
ATOM 5146 O O . GLN A 1 644 ? -9.493 10.880 -28.116 1.00 73.12 644 GLN A O 1
ATOM 5151 N N . GLN A 1 645 ? -8.909 10.207 -30.177 1.00 74.00 645 GLN A N 1
ATOM 5152 C CA . GLN A 1 645 ? -8.027 9.105 -29.787 1.00 74.00 645 GLN A CA 1
ATOM 5153 C C . GLN A 1 645 ? -8.753 7.989 -29.015 1.00 74.00 645 GLN A C 1
ATOM 5155 O O . GLN A 1 645 ? -8.137 7.237 -28.248 1.00 74.00 645 GLN A O 1
ATOM 5160 N N . VAL A 1 646 ? -10.069 7.870 -29.204 1.00 75.38 646 VAL A N 1
ATOM 5161 C CA . VAL A 1 646 ? -10.926 6.911 -28.496 1.00 75.38 646 VAL A CA 1
ATOM 5162 C C . VAL A 1 646 ? -11.261 5.743 -29.409 1.00 75.38 646 VAL A C 1
ATOM 5164 O O . VAL A 1 646 ? -11.021 4.594 -29.015 1.00 75.38 646 VAL A O 1
ATOM 5167 N N . ASN A 1 647 ? -11.735 6.019 -30.623 1.00 85.88 647 ASN A N 1
ATOM 5168 C CA . ASN A 1 647 ? -12.205 5.003 -31.559 1.00 85.88 647 ASN A CA 1
ATOM 5169 C C . ASN A 1 647 ? -11.233 4.819 -32.721 1.00 85.88 647 ASN A C 1
ATOM 5171 O O . ASN A 1 647 ? -10.448 5.708 -33.055 1.00 85.88 647 ASN A O 1
ATOM 5175 N N . GLY A 1 648 ? -11.290 3.645 -33.339 1.00 89.00 648 GLY A N 1
ATOM 5176 C CA . GLY A 1 648 ? -10.487 3.330 -34.509 1.00 89.00 648 GLY A CA 1
ATOM 5177 C C . GLY A 1 648 ? -11.255 2.513 -35.532 1.00 89.00 648 GLY A C 1
ATOM 5178 O O . GLY A 1 648 ? -12.296 1.933 -35.232 1.00 89.00 648 GLY A O 1
ATOM 5179 N N . VAL A 1 649 ? -10.725 2.478 -36.747 1.00 91.62 649 VAL A N 1
ATOM 5180 C CA . VAL A 1 649 ? -11.269 1.710 -37.868 1.00 91.62 649 VAL A CA 1
ATOM 5181 C C . VAL A 1 649 ? -10.153 0.862 -38.461 1.00 91.62 649 VAL A C 1
ATOM 5183 O O . VAL A 1 649 ? -9.046 1.363 -38.681 1.00 91.62 649 VAL A O 1
ATOM 5186 N N . ILE A 1 650 ? -10.450 -0.415 -38.694 1.00 93.62 650 ILE A N 1
ATOM 5187 C CA . ILE A 1 650 ? -9.570 -1.391 -39.338 1.00 93.62 650 ILE A CA 1
ATOM 5188 C C . ILE A 1 650 ? -10.242 -1.819 -40.646 1.00 93.62 650 ILE A C 1
ATOM 5190 O O . ILE A 1 650 ? -11.320 -2.407 -40.622 1.00 93.62 650 ILE A O 1
ATOM 5194 N N . ASP A 1 651 ? -9.605 -1.528 -41.777 1.00 91.62 651 ASP A N 1
ATOM 5195 C CA . ASP A 1 651 ? -10.094 -1.847 -43.120 1.00 91.62 651 ASP A CA 1
ATOM 5196 C C . ASP A 1 651 ? -9.175 -2.867 -43.798 1.00 91.62 651 ASP A C 1
ATOM 5198 O O . ASP A 1 651 ? -7.981 -2.611 -43.962 1.00 91.62 651 ASP A O 1
ATOM 5202 N N . LEU A 1 652 ? -9.728 -3.993 -44.245 1.00 90.94 652 LEU A N 1
ATOM 5203 C CA . LEU A 1 652 ? -9.028 -4.985 -45.063 1.00 90.94 652 LEU A CA 1
ATOM 5204 C C . LEU A 1 652 ? -9.316 -4.752 -46.545 1.00 90.94 652 LEU A C 1
ATOM 5206 O O . LEU A 1 652 ? -10.473 -4.675 -46.958 1.00 90.94 652 LEU A O 1
ATOM 5210 N N . TRP A 1 653 ? -8.260 -4.671 -47.352 1.00 88.19 653 TRP A N 1
ATOM 5211 C CA . TRP A 1 653 ? -8.338 -4.327 -48.777 1.00 88.19 653 TRP A CA 1
ATOM 5212 C C . TRP A 1 653 ? -8.045 -5.512 -49.700 1.00 88.19 653 TRP A C 1
ATOM 5214 O O . TRP A 1 653 ? -8.559 -5.557 -50.814 1.00 88.19 653 TRP A O 1
ATOM 5224 N N . LYS A 1 654 ? -7.264 -6.496 -49.239 1.00 85.44 654 LYS A N 1
ATOM 5225 C CA . LYS A 1 654 ? -6.941 -7.701 -50.015 1.00 85.44 654 LYS A CA 1
ATOM 5226 C C . LYS A 1 654 ? -8.084 -8.721 -49.927 1.00 85.44 654 LYS A C 1
ATOM 5228 O O . LYS A 1 654 ? -8.505 -9.091 -48.833 1.00 85.44 654 LYS A O 1
ATOM 5233 N N . SER A 1 655 ? -8.574 -9.171 -51.080 1.00 80.38 655 SER A N 1
ATOM 5234 C CA . SER A 1 655 ? -9.619 -10.194 -51.199 1.00 80.38 655 SER A CA 1
ATOM 5235 C C . SER A 1 655 ? -9.038 -11.619 -51.190 1.00 80.38 655 SER A C 1
ATOM 5237 O O . SER A 1 655 ? -7.835 -11.811 -51.360 1.00 80.38 655 SER A O 1
ATOM 5239 N N . HIS A 1 656 ? -9.901 -12.625 -50.993 1.00 81.94 656 HIS A N 1
ATOM 5240 C CA . HIS A 1 656 ? -9.556 -14.062 -51.012 1.00 81.94 656 HIS A CA 1
ATOM 5241 C C . HIS A 1 656 ? -8.561 -14.528 -49.933 1.00 81.94 656 HIS A C 1
ATOM 5243 O O . HIS A 1 656 ? -7.815 -15.483 -50.138 1.00 81.94 656 HIS A O 1
ATOM 5249 N N . LEU A 1 657 ? -8.562 -13.876 -48.770 1.00 85.06 657 LEU A N 1
ATOM 5250 C CA . LEU A 1 657 ? -7.792 -14.321 -47.610 1.00 85.06 657 LEU A CA 1
ATOM 5251 C C . LEU A 1 657 ? -8.522 -15.457 -46.878 1.00 85.06 657 LEU A C 1
ATOM 5253 O O . LEU A 1 657 ? -9.745 -15.428 -46.739 1.00 85.06 657 LEU A O 1
ATOM 5257 N N . GLY A 1 658 ? -7.768 -16.447 -46.394 1.00 85.06 658 GLY A N 1
ATOM 5258 C CA . GLY A 1 658 ? -8.311 -17.490 -45.523 1.00 85.06 658 GLY A CA 1
ATOM 5259 C C . GLY A 1 658 ? -8.804 -16.913 -44.186 1.00 85.06 658 GLY A C 1
ATOM 5260 O O . GLY A 1 658 ? -8.295 -15.874 -43.757 1.00 85.06 658 GLY A O 1
ATOM 5261 N N . PRO A 1 659 ? -9.762 -17.570 -43.505 1.00 84.44 659 PRO A N 1
ATOM 5262 C CA . PRO A 1 659 ? -10.347 -17.065 -42.257 1.00 84.44 659 PRO A CA 1
ATOM 5263 C C . PRO A 1 659 ? -9.290 -16.836 -41.167 1.00 84.44 659 PRO A C 1
ATOM 5265 O O . PRO A 1 659 ? -9.318 -15.812 -40.489 1.00 84.44 659 PRO A O 1
ATOM 5268 N N . ASP A 1 660 ? -8.303 -17.727 -41.078 1.00 85.00 660 ASP A N 1
ATOM 5269 C CA . ASP A 1 660 ? -7.190 -17.629 -40.131 1.00 85.00 660 ASP A CA 1
ATOM 5270 C C . ASP A 1 660 ? -6.319 -16.391 -40.387 1.00 85.00 660 ASP A C 1
ATOM 5272 O O . ASP A 1 660 ? -5.926 -15.689 -39.458 1.00 85.00 660 ASP A O 1
ATOM 5276 N N . THR A 1 661 ? -6.065 -16.079 -41.659 1.00 87.12 661 THR A N 1
ATOM 5277 C CA . THR A 1 661 ? -5.285 -14.904 -42.067 1.00 87.12 661 THR A CA 1
ATOM 5278 C C . THR A 1 661 ? -6.070 -13.612 -41.857 1.00 87.12 661 THR A C 1
ATOM 5280 O O . THR A 1 661 ? -5.492 -12.594 -41.486 1.00 87.12 661 THR A O 1
ATOM 5283 N N . VAL A 1 662 ? -7.391 -13.634 -42.051 1.00 88.88 662 VAL A N 1
ATOM 5284 C CA . VAL A 1 662 ? -8.260 -12.490 -41.733 1.00 88.88 662 VAL A CA 1
ATOM 5285 C C . VAL A 1 662 ? -8.219 -12.190 -40.235 1.00 88.88 662 VAL A C 1
ATOM 5287 O O . VAL A 1 662 ? -8.010 -11.041 -39.852 1.00 88.88 662 VAL A O 1
ATOM 5290 N N . GLU A 1 663 ? -8.368 -13.208 -39.388 1.00 89.38 663 GLU A N 1
ATOM 5291 C CA . GLU A 1 663 ? -8.294 -13.062 -37.932 1.00 89.38 663 GLU A CA 1
ATOM 5292 C C . GLU A 1 663 ? -6.921 -12.557 -37.470 1.00 89.38 663 GLU A C 1
ATOM 5294 O O . GLU A 1 663 ? -6.837 -11.634 -36.659 1.00 89.38 663 GLU A O 1
ATOM 5299 N N . GLU A 1 664 ? -5.844 -13.092 -38.045 1.00 90.19 664 GLU A N 1
ATOM 5300 C CA . GLU A 1 664 ? -4.483 -12.639 -37.774 1.00 90.19 664 GLU A CA 1
ATOM 5301 C C . GLU A 1 664 ? -4.293 -11.151 -38.102 1.00 90.19 664 GLU A C 1
ATOM 5303 O O . GLU A 1 664 ? -3.793 -10.387 -37.272 1.00 90.19 664 GLU A O 1
ATOM 5308 N N . LEU A 1 665 ? -4.757 -10.704 -39.275 1.00 90.81 665 LEU A N 1
ATOM 5309 C CA . LEU A 1 665 ? -4.689 -9.297 -39.673 1.00 90.81 665 LEU A CA 1
ATOM 5310 C C . LEU A 1 665 ? -5.529 -8.392 -38.763 1.00 90.81 665 LEU A C 1
ATOM 5312 O O . LEU A 1 665 ? -5.093 -7.285 -38.447 1.00 90.81 665 LEU A O 1
ATOM 5316 N N . ILE A 1 666 ? -6.690 -8.854 -38.289 1.00 91.31 666 ILE A N 1
ATOM 5317 C CA . ILE A 1 666 ? -7.509 -8.105 -37.324 1.00 91.31 666 ILE A CA 1
ATOM 5318 C C . ILE A 1 666 ? -6.735 -7.906 -36.017 1.00 91.31 666 ILE A C 1
ATOM 5320 O O . ILE A 1 666 ? -6.633 -6.774 -35.537 1.00 91.31 666 ILE A O 1
ATOM 5324 N N . VAL A 1 667 ? -6.138 -8.967 -35.465 1.00 91.62 667 VAL A N 1
ATOM 5325 C CA . VAL A 1 667 ? -5.328 -8.889 -34.235 1.00 91.62 667 VAL A CA 1
ATOM 5326 C C . VAL A 1 667 ? -4.120 -7.961 -34.426 1.00 91.62 667 VAL A C 1
ATOM 5328 O O . VAL A 1 667 ? -3.805 -7.166 -33.537 1.00 91.62 667 VAL A O 1
ATOM 5331 N N . LEU A 1 668 ? -3.486 -7.975 -35.601 1.00 91.75 668 LEU A N 1
ATOM 5332 C CA . LEU A 1 668 ? -2.411 -7.041 -35.954 1.00 91.75 668 LEU A CA 1
ATOM 5333 C C . LEU A 1 668 ? -2.899 -5.586 -36.076 1.00 91.75 668 LEU A C 1
ATOM 5335 O O . LEU A 1 668 ? -2.189 -4.654 -35.702 1.00 91.75 668 LEU A O 1
ATOM 5339 N N . GLY A 1 669 ? -4.119 -5.362 -36.565 1.00 90.69 669 GLY A N 1
ATOM 5340 C CA . GLY A 1 669 ? -4.736 -4.036 -36.580 1.00 90.69 669 GLY A CA 1
ATOM 5341 C C . GLY A 1 669 ? -4.990 -3.507 -35.166 1.00 90.69 669 GLY A C 1
ATOM 5342 O O . GLY A 1 669 ? -4.685 -2.351 -34.861 1.00 90.69 669 GLY A O 1
ATOM 5343 N N . VAL A 1 670 ? -5.470 -4.373 -34.269 1.00 91.81 670 VAL A N 1
ATOM 5344 C CA . VAL A 1 670 ? -5.665 -4.068 -32.842 1.00 91.81 670 VAL A CA 1
ATOM 5345 C C . VAL A 1 670 ? -4.344 -3.749 -32.157 1.00 91.81 670 VAL A C 1
ATOM 5347 O O . VAL A 1 670 ? -4.267 -2.763 -31.418 1.00 91.81 670 VAL A O 1
ATOM 5350 N N . SER A 1 671 ? -3.301 -4.545 -32.414 1.00 91.62 671 SER A N 1
ATOM 5351 C CA . SER A 1 671 ? -1.984 -4.319 -31.818 1.00 91.62 671 SER A CA 1
ATOM 5352 C C . SER A 1 671 ? -1.451 -2.936 -32.187 1.00 91.62 671 SER A C 1
ATOM 5354 O O . SER A 1 671 ? -0.962 -2.218 -31.315 1.00 91.62 671 SER A O 1
ATOM 5356 N N . LYS A 1 672 ? -1.663 -2.497 -33.435 1.00 90.50 672 LYS A N 1
ATOM 5357 C CA . LYS A 1 672 ? -1.254 -1.168 -33.896 1.00 90.50 672 LYS A CA 1
ATOM 5358 C C . LYS A 1 672 ? -1.994 -0.027 -33.194 1.00 90.50 672 LYS A C 1
ATOM 5360 O O . LYS A 1 672 ? -1.372 0.970 -32.818 1.00 90.50 672 LYS A O 1
ATOM 5365 N N . ILE A 1 673 ? -3.304 -0.171 -32.980 1.00 89.12 673 ILE A N 1
ATOM 5366 C CA . ILE A 1 673 ? -4.108 0.829 -32.258 1.00 89.12 673 ILE A CA 1
ATOM 5367 C C . ILE A 1 673 ? -3.657 0.937 -30.796 1.00 89.12 673 ILE A C 1
ATOM 5369 O O . ILE A 1 673 ? -3.459 2.039 -30.277 1.00 89.12 673 ILE A O 1
ATOM 5373 N N . GLU A 1 674 ? -3.484 -0.199 -30.121 1.00 88.19 674 GLU A N 1
ATOM 5374 C CA . GLU A 1 674 ? -3.080 -0.240 -28.713 1.00 88.19 674 GLU A CA 1
ATOM 5375 C C . GLU A 1 674 ? -1.639 0.240 -28.499 1.00 88.19 674 GLU A C 1
ATOM 5377 O O . GLU A 1 674 ? -1.383 0.950 -27.522 1.00 88.19 674 GLU A O 1
ATOM 5382 N N . GLU A 1 675 ? -0.729 -0.052 -29.433 1.00 85.19 675 GLU A N 1
ATOM 5383 C CA . GLU A 1 675 ? 0.641 0.470 -29.448 1.00 85.19 675 GLU A CA 1
ATOM 5384 C C . GLU A 1 675 ? 0.642 2.004 -29.502 1.00 85.19 675 GLU A C 1
ATOM 5386 O O . GLU A 1 675 ? 1.262 2.655 -28.658 1.00 85.19 675 GLU A O 1
ATOM 5391 N N . TYR A 1 676 ? -0.113 2.609 -30.427 1.00 82.56 676 TYR A N 1
ATOM 5392 C CA . TYR A 1 676 ? -0.206 4.069 -30.516 1.00 82.56 676 TYR A CA 1
ATOM 5393 C C . TYR A 1 676 ? -0.803 4.688 -29.248 1.00 82.56 676 TYR A C 1
ATOM 5395 O O . TYR A 1 676 ? -0.284 5.675 -28.717 1.00 82.56 676 TYR A O 1
ATOM 5403 N N . LYS A 1 677 ? -1.858 4.078 -28.697 1.00 80.19 677 LYS A N 1
ATOM 5404 C CA . LYS A 1 677 ? -2.441 4.528 -27.428 1.00 80.19 677 LYS A CA 1
ATOM 5405 C C . LYS A 1 677 ? -1.460 4.390 -26.260 1.00 80.19 677 LYS A C 1
ATOM 5407 O O . LYS A 1 677 ? -1.470 5.246 -25.376 1.00 80.19 677 LYS A O 1
ATOM 5412 N N . LYS A 1 678 ? -0.607 3.358 -26.238 1.00 78.81 678 LYS A N 1
ATOM 5413 C CA . LYS A 1 678 ? 0.490 3.210 -25.264 1.00 78.81 678 LYS A CA 1
ATOM 5414 C C . LYS A 1 678 ? 1.484 4.361 -25.402 1.00 78.81 678 LYS A C 1
ATOM 5416 O O . LYS A 1 678 ? 1.795 5.008 -24.404 1.00 78.81 678 LYS A O 1
ATOM 5421 N N . THR A 1 679 ? 1.910 4.684 -26.623 1.00 73.06 679 THR A N 1
ATOM 5422 C CA . THR A 1 679 ? 2.807 5.820 -26.885 1.00 73.06 679 THR A CA 1
ATOM 5423 C C . THR A 1 679 ? 2.212 7.146 -26.404 1.00 73.06 679 THR A C 1
ATOM 5425 O O . THR A 1 679 ? 2.904 7.916 -25.742 1.00 73.06 679 THR A O 1
ATOM 5428 N N . LEU A 1 680 ? 0.921 7.395 -26.649 1.00 70.19 680 LEU A N 1
ATOM 5429 C CA . LEU A 1 680 ? 0.235 8.603 -26.175 1.00 70.19 680 LEU A CA 1
ATOM 5430 C C . LEU A 1 680 ? 0.139 8.683 -24.648 1.00 70.19 680 LEU A C 1
ATOM 5432 O O . LEU A 1 680 ? 0.309 9.762 -24.081 1.00 70.19 680 LEU A O 1
ATOM 5436 N N . ARG A 1 681 ? -0.131 7.561 -23.968 1.00 72.44 681 ARG A N 1
ATOM 5437 C CA . ARG A 1 681 ? -0.141 7.509 -22.497 1.00 72.44 681 ARG A CA 1
ATOM 5438 C C . ARG A 1 681 ? 1.233 7.862 -21.937 1.00 72.44 681 ARG A C 1
ATOM 5440 O O . ARG A 1 681 ? 1.321 8.720 -21.065 1.00 72.44 681 ARG A O 1
ATOM 5447 N N . ASN A 1 682 ? 2.285 7.268 -22.493 1.00 62.78 682 ASN A N 1
ATOM 5448 C CA . ASN A 1 682 ? 3.657 7.543 -22.077 1.00 62.78 682 ASN A CA 1
ATOM 5449 C C . ASN A 1 682 ? 4.030 9.015 -22.323 1.00 62.78 682 ASN A C 1
ATOM 5451 O O . ASN A 1 682 ? 4.577 9.660 -21.435 1.00 62.78 682 ASN A O 1
ATOM 5455 N N . ALA A 1 683 ? 3.646 9.582 -23.471 1.00 56.53 683 ALA A N 1
ATOM 5456 C CA . ALA A 1 683 ? 3.885 10.990 -23.786 1.00 56.53 683 ALA A CA 1
ATOM 5457 C C . ALA A 1 683 ? 3.142 11.955 -22.841 1.00 56.53 683 ALA A C 1
ATOM 5459 O O . ALA A 1 683 ? 3.721 12.952 -22.414 1.00 56.53 683 ALA A O 1
ATOM 5460 N N . LYS A 1 684 ? 1.887 11.660 -22.463 1.00 56.12 684 LYS A N 1
ATOM 5461 C CA . LYS A 1 684 ? 1.123 12.466 -21.487 1.00 56.12 684 LYS A CA 1
ATOM 5462 C C . LYS A 1 684 ? 1.758 12.432 -20.095 1.00 56.12 684 LYS A C 1
ATOM 5464 O O . LYS A 1 684 ? 1.833 13.471 -19.447 1.00 56.12 684 LYS A O 1
ATOM 5469 N N . VAL A 1 685 ? 2.255 11.272 -19.662 1.00 49.88 685 VAL A N 1
ATOM 5470 C CA . VAL A 1 685 ? 2.985 11.129 -18.390 1.00 49.88 685 VAL A CA 1
ATOM 5471 C C . VAL A 1 685 ? 4.277 11.957 -18.405 1.00 49.88 685 VAL A C 1
ATOM 5473 O O . VAL A 1 685 ? 4.550 12.671 -17.444 1.00 49.88 685 VAL A O 1
ATOM 5476 N N . SER A 1 686 ? 5.020 11.951 -19.516 1.00 39.44 686 SER A N 1
ATOM 5477 C CA . SER A 1 686 ? 6.239 12.760 -19.675 1.00 39.44 686 SER A CA 1
ATOM 5478 C C . SER A 1 686 ? 5.984 14.271 -19.793 1.00 39.44 686 SER A C 1
ATOM 5480 O O . SER A 1 686 ? 6.842 15.062 -19.414 1.00 39.44 686 SER A O 1
ATOM 5482 N N . LEU A 1 687 ? 4.825 14.707 -20.302 1.00 33.56 687 LEU A N 1
ATOM 5483 C CA . LEU A 1 687 ? 4.483 16.135 -20.387 1.00 33.56 687 LEU A CA 1
ATOM 5484 C C . LEU A 1 687 ? 4.110 16.717 -19.011 1.00 33.56 687 LEU A C 1
ATOM 5486 O O . LEU A 1 687 ? 4.472 17.848 -18.692 1.00 33.56 687 LEU A O 1
ATOM 5490 N N . VAL A 1 688 ? 3.422 15.927 -18.179 1.00 33.59 688 VAL A N 1
ATOM 5491 C CA . VAL A 1 688 ? 3.063 16.306 -16.803 1.00 33.59 688 VAL A CA 1
ATOM 5492 C C . VAL A 1 688 ? 4.308 16.420 -15.919 1.00 33.59 688 VAL A C 1
ATOM 5494 O O . VAL A 1 688 ? 4.387 17.359 -15.134 1.00 33.59 688 VAL A O 1
ATOM 5497 N N . SER A 1 689 ? 5.320 15.562 -16.110 1.00 32.19 689 SER A N 1
ATOM 5498 C CA . SER A 1 689 ? 6.587 15.660 -15.365 1.00 32.19 689 SER A CA 1
ATOM 5499 C C . SER A 1 689 ? 7.430 16.892 -15.722 1.00 32.19 689 SER A C 1
ATOM 5501 O O . SER A 1 689 ? 8.271 17.300 -14.929 1.00 32.19 689 SER A O 1
ATOM 5503 N N . VAL A 1 690 ? 7.227 17.491 -16.902 1.00 30.62 690 VAL A N 1
ATOM 5504 C CA . VAL A 1 690 ? 7.908 18.735 -17.315 1.00 30.62 690 VAL A CA 1
ATOM 5505 C C . VAL A 1 690 ? 7.165 19.972 -16.802 1.00 30.62 690 VAL A C 1
ATOM 5507 O O . VAL A 1 690 ? 7.804 20.932 -16.383 1.00 30.62 690 VAL A O 1
ATOM 5510 N N . ALA A 1 691 ? 5.829 19.946 -16.756 1.00 29.50 691 ALA A N 1
ATOM 5511 C CA . ALA A 1 691 ? 5.036 21.047 -16.203 1.00 29.50 691 ALA A CA 1
ATOM 5512 C C . ALA A 1 691 ? 5.158 21.169 -14.670 1.00 29.50 691 ALA A C 1
ATOM 5514 O O . ALA A 1 691 ? 5.094 22.274 -14.143 1.00 29.50 691 ALA A O 1
ATOM 5515 N N . SER A 1 692 ? 5.389 20.062 -13.953 1.00 30.00 692 SER A N 1
ATOM 5516 C CA . SER A 1 692 ? 5.633 20.066 -12.501 1.00 30.00 692 SER A CA 1
ATOM 5517 C C . SER A 1 692 ? 7.079 20.388 -12.100 1.00 30.00 692 SER A C 1
ATOM 5519 O O . SER A 1 692 ? 7.360 20.499 -10.914 1.00 30.00 692 SER A O 1
ATOM 5521 N N . GLY A 1 693 ? 8.002 20.503 -13.062 1.00 30.95 693 GLY A N 1
ATOM 5522 C CA . GLY A 1 693 ? 9.394 20.916 -12.830 1.00 30.95 693 GLY A CA 1
ATOM 5523 C C . GLY A 1 693 ? 9.657 22.400 -13.109 1.00 30.95 693 GLY A C 1
ATOM 5524 O O . GLY A 1 693 ? 10.807 22.829 -13.065 1.00 30.95 693 GLY A O 1
ATOM 5525 N N . GLY A 1 694 ? 8.613 23.165 -13.442 1.00 32.00 694 GLY A N 1
ATOM 5526 C CA . GLY A 1 694 ? 8.686 24.588 -13.783 1.00 32.00 694 GLY A CA 1
ATOM 5527 C C . GLY A 1 694 ? 7.714 25.474 -12.999 1.00 32.00 694 GLY A C 1
ATOM 5528 O O . GLY A 1 694 ? 7.357 26.537 -13.503 1.00 32.00 694 GLY A O 1
ATOM 5529 N N . ALA A 1 695 ? 7.272 25.038 -11.815 1.00 28.30 695 ALA A N 1
ATOM 5530 C CA . ALA A 1 695 ? 6.490 25.837 -10.871 1.00 28.30 695 ALA A CA 1
ATOM 5531 C C . ALA A 1 695 ? 7.177 25.866 -9.504 1.00 28.30 695 ALA A C 1
ATOM 5533 O O . ALA A 1 695 ? 7.566 24.770 -9.037 1.00 28.30 695 ALA A O 1
#

Radius of gyration: 37.8 Å; chains: 1; bounding box: 89×63×152 Å